Protein AF-0000000070845243 (afdb_homodimer)

Organism: Reticulomyxa filosa (NCBI:txid46433)

Foldseek 3Di:
DPPPPPPPDAFQEQALPPGDDAPVLVVQLVVPQQPNVNPRHGLQPDDCPDPVLVCLLVLLQVLVQCQQLVVVPPPPPPPDPVCRRGPPVFADDADADPPVLLVLQLVLQLLQQLPDPAAEEFEAQEDSSVSSQVNSVVRHHYDDQDHQCPPVVGRQERDDPVSGPDDLDHSEYEEEQADQQQQFGNPDDDDDDHFYHYHCRSPPLLAHDDCVNHDTNVSAPRGHPPPDLSSRPNCCVVPVDNDDDSSSVSNSSSSRSCCQCPVQNHSHSSNVLLCLLQCLQVVLQPVDQQKARSHDPVGGHSFKGFIAGPVGQVLQVVLQVVCVVVSNHDQFHDPVPTGGIGGPGSNRDSVSSNVSSVSSVVSCVVPVD/DPPPPPPPDAFQEQALPPGDDAPVLVVQLVVPQQPNVNPRHGLQPDDCPDPVLVCLLVLLQVLVQCQQLVVLPPDPPPPDSVVSDTVPVFADDADADPPVLLVLQLVLQLLQQLPDPAAEEFEAQEDSSVSSQVNSVVRHHYDDQDHQCPPVVGNQERDDPVSGPDDLDHSEYEEEQADQQQQFGDPDDDDDDHFYHYHCRSPPLLAHDDCVRHDTNVSAPRGHPPPDLSSRPNCCRPPVDNDDDSSSVSNSSSSRSCCQCPVQNHSHSSNVLLCLLQCLQVVLQPVDQQKARSHDPVTGHSFKGFIAGPVGQVLQVVLQVVCVVVSNHDQFHDPVPTGGIGGDGSSRDSVSSNVSSVSSVVSCVVPVD

Solvent-accessible surface area (backbone atoms only — not comparable to full-atom values): 39426 Å² total; per-residue (Å²): 130,80,77,73,73,72,75,81,65,66,48,43,59,19,28,85,51,36,35,54,63,45,64,69,46,40,52,51,49,32,66,22,40,60,24,37,88,73,66,19,41,19,57,68,24,44,32,68,80,35,72,69,41,42,47,48,54,49,49,31,51,52,42,50,45,48,54,46,22,49,50,63,53,70,53,80,64,88,63,57,72,90,71,46,65,54,59,53,89,53,47,76,90,77,91,79,74,64,56,71,67,40,42,27,42,28,50,41,29,30,66,19,31,63,81,43,94,38,34,33,31,29,41,23,43,31,70,62,28,40,52,32,45,58,47,32,49,62,47,33,56,64,41,73,24,42,66,26,67,77,42,89,75,50,23,28,44,70,80,60,75,91,70,50,56,72,64,95,62,32,62,28,36,40,41,47,37,41,26,68,85,53,12,27,25,59,89,74,78,83,91,69,88,44,42,28,46,72,42,40,86,65,49,64,70,40,36,67,54,72,66,84,70,31,64,55,46,82,52,54,78,47,44,34,86,73,41,45,66,80,53,28,61,41,49,40,70,72,58,73,56,75,57,92,69,66,52,51,61,50,47,51,51,24,43,48,44,48,40,40,49,69,73,56,58,29,28,63,48,38,25,55,50,30,50,51,36,36,43,52,40,48,51,57,37,67,69,51,76,56,32,44,53,77,37,38,78,91,16,48,29,54,29,25,42,45,32,37,38,71,65,39,70,64,42,30,51,50,50,42,53,56,36,40,76,72,39,42,33,53,37,63,26,50,85,93,75,43,42,35,26,50,29,44,43,85,44,46,55,58,67,50,36,51,50,51,32,50,49,53,54,51,50,45,69,69,64,68,115,132,80,76,74,73,72,73,79,64,67,47,43,60,19,28,87,52,36,35,54,62,47,64,69,48,40,52,51,48,31,66,23,41,61,25,38,88,72,67,18,41,18,57,68,24,44,33,68,81,34,71,69,40,43,48,47,54,49,49,31,53,52,43,49,45,47,54,47,34,50,49,58,56,70,58,77,66,86,61,54,72,86,71,56,55,57,62,52,90,54,46,75,92,76,90,79,74,63,57,72,67,39,43,28,41,28,51,41,29,30,66,19,30,61,81,43,94,38,33,34,31,28,41,24,44,30,69,62,28,39,52,32,44,56,47,33,48,61,46,33,55,63,42,73,24,44,66,27,68,77,44,89,74,50,21,29,45,68,79,59,74,90,70,50,57,71,66,94,62,32,62,27,36,38,42,47,37,41,26,66,86,53,12,26,25,59,88,74,78,82,91,67,90,43,42,27,45,72,41,40,87,67,49,63,70,39,38,68,54,72,67,84,67,32,64,55,45,82,53,54,80,48,44,32,86,74,41,44,65,80,51,29,61,40,51,39,70,71,58,73,56,75,56,90,68,66,52,51,60,49,48,51,51,25,44,48,43,47,40,39,49,70,71,57,59,29,28,64,48,39,26,55,52,30,51,51,35,36,44,51,40,49,51,57,36,67,68,51,76,55,33,43,53,76,39,41,79,90,16,48,29,56,28,24,43,45,31,36,40,70,66,38,70,64,43,30,51,50,50,42,53,54,35,41,76,72,39,43,32,53,37,63,25,51,85,93,75,42,42,34,28,49,31,42,43,86,43,46,56,57,68,49,37,50,51,51,31,49,49,52,53,50,50,44,68,70,63,68,116

Nearest PDB structures (foldseek):
  3qbo-assembly1_A  TM=9.018E-01  e=2.995E-32  Yersinia pestis CO92
  1bjo-assembly1_A  TM=8.872E-01  e=2.834E-32  Escherichia coli
  7t7j-assembly1_B  TM=8.862E-01  e=4.926E-32  Klebsiella pneumoniae subsp. pneumoniae HS11286
  7t7j-assembly1_A  TM=8.824E-01  e=6.145E-32  Klebsiella pneumoniae subsp. pneumoniae HS11286
  3m5u-assembly1_B  TM=8.816E-01  e=6.171E-29  Campylobacter jejuni

Sequence (738 aa):
MAENEKKTERVANFSAGPAVLPEEVLLEAQKDLFSYKGKGLSVLEMSHRSKEFEQIWNDARADIIELLNKYQREKKITIDPKKYRKIPKNYKVLFLQGGGTLQFSAVPLNFNLANSNKPADYVVTGQWSKKACEEAKRFGNVNVVCNTTKTNPPCVNVPPLKEWKLSEDALYLHVCINETVHGVMMHEIPEVKCPIVADFSSCFMSEPIDVSNYCPRRILGKADPKCPIYCDWKTEATTDMYNTPPCFSAYIMGLVFKWLKNTIGGLEKMHELNLKKAKVVYDVVDEDDFYHAPVEKRNRSLMNIRFHLKGGEQMDALFVKEATALGLQNLKGYRDLGGIRVSTYNAQPYENCVKVAKFMRDFRKQHSKMAENEKKTERVANFSAGPAVLPEEVLLEAQKDLFSYKGKGLSVLEMSHRSKEFEQIWNDARADIIELLNKYQREKKITIDPKKYRKIPKNYKVLFLQGGGTLQFSAVPLNFNLANSNKPADYVVTGQWSKKACEEAKRFGNVNVVCNTTKTNPPCVNVPPLKEWKLSEDALYLHVCINETVHGVMMHEIPEVKCPIVADFSSCFMSEPIDVSNYCPRRILGKADPKCPIYCDWKTEATTDMYNTPPCFSAYIMGLVFKWLKNTIGGLEKMHELNLKKAKVVYDVVDEDDFYHAPVEKRNRSLMNIRFHLKGGEQMDALFVKEATALGLQNLKGYRDLGGIRVSTYNAQPYENCVKVAKFMRDFRKQHSK

Radius of gyration: 27.73 Å; Cα contacts (8 Å, |Δi|>4): 1342; chains: 2; bounding box: 76×95×83 Å

InterPro domains:
  IPR000192 Aminotransferase class V domain [PF00266] (87-213)
  IPR000192 Aminotransferase class V domain [PF00266] (231-315)
  IPR015421 Pyridoxal phosphate-dependent transferase, major domain [G3DSA:3.40.640.10] (24-214)
  IPR015421 Pyridoxal phosphate-dependent transferase, major domain [G3DSA:3.40.640.10] (215-262)
  IPR015422 Pyridoxal phosphate-dependent transferase, small domain [G3DSA:3.90.1150.10] (265-369)
  IPR015424 Pyridoxal phosphate-dependent transferase [SSF53383] (9-365)
  IPR022278 Phosphoserine aminotransferase [MF_00160] (9-367)
  IPR022278 Phosphoserine aminotransferase [PIRSF000525] (7-367)
  IPR022278 Phosphoserine aminotransferase [PTHR43247] (7-214)

pLDDT: mean 90.84, std 16.02, range [21.52, 98.88]

Secondary structure (DSSP, 8-state):
--------PPPEE--SSS----HHHHHHHHHHHSSGGGSSS-TTTS-TTSHHHHHHHHHHHHHHHHHHHHHHHHS-----TTSSSSS-TT------SSHHHHHHHHHHHHTTGGG-SSPEEEEE-SHHHHHHHHHHHTTS-EEEEEE-TTSSSSSS-PPPGGG----TT-S-EEEESEETTTTEE-------SSPEEEE-TTTTTSS---GGGS--GGGTT---TTS-GGG-HHHHHHHS-SS---HHHHHHHHHHHHIIIIII-SHHHHHHHHHHHHHHHHHHHTSSSSEE--S-GGGB-SSEEEEEETTHHHHHHHHHHHHHHTTEE--BPPTTT-SEEEE--TTS-HHHHHHHHHHHHHHHHHH--/--------PPPEE--SSS----HHHHHHHHHHHSSGGGSSS-TTTS-TTSHHHHHHHHHHHHHHHHHHHHHHHHS-----TTTS-SS-TT------SSHHHHHHHHHHHHTTGGG-SSPEEEEE-SHHHHHHHHHHHTTS-EEEEEE-TTSSSSSS-PPPGGG----TT-S-EEEESEETTTTEE-------SSPEEEE-TTTTTSS---GGGS--GGGTT---TTS-GGG-HHHHHHHS-SS---HHHHHHHHHHHHIIIIII-SHHHHHHHHHHHHHHHHHHHTSSSSEE--S-GGGB-SSEEEEEETTHHHHHHHHHHHHHHTTEE--BPPTTT-SEEEE--TTS-HHHHHHHHHHHHHHHHHH--

Structure (mmCIF, N/CA/C/O backbone):
data_AF-0000000070845243-model_v1
#
loop_
_entity.id
_entity.type
_entity.pdbx_description
1 polymer 'phosphoserine transaminase'
#
loop_
_atom_site.group_PDB
_atom_site.id
_atom_site.type_symbol
_atom_site.label_atom_id
_atom_site.label_alt_id
_atom_site.label_comp_id
_atom_site.label_asym_id
_atom_site.label_entity_id
_atom_site.label_seq_id
_atom_site.pdbx_PDB_ins_code
_atom_site.Cartn_x
_atom_site.Cartn_y
_atom_site.Cartn_z
_atom_site.occupancy
_atom_site.B_iso_or_equiv
_atom_site.auth_seq_id
_atom_site.auth_comp_id
_atom_site.auth_asym_id
_atom_site.auth_atom_id
_atom_site.pdbx_PDB_model_num
ATOM 1 N N . MET A 1 1 ? 45.219 7.074 0.387 1 21.56 1 MET A N 1
ATOM 2 C CA . MET A 1 1 ? 44.25 8.164 0.533 1 21.56 1 MET A CA 1
ATOM 3 C C . MET A 1 1 ? 42.812 7.633 0.471 1 21.56 1 MET A C 1
ATOM 5 O O . MET A 1 1 ? 42.375 7.105 -0.558 1 21.56 1 MET A O 1
ATOM 9 N N . ALA A 1 2 ? 42.281 7.043 1.508 1 27.14 2 ALA A N 1
ATOM 10 C CA . ALA A 1 2 ? 40.938 6.523 1.725 1 27.14 2 ALA A CA 1
ATOM 11 C C . ALA A 1 2 ? 39.906 7.5 1.208 1 27.14 2 ALA A C 1
ATOM 13 O O . ALA A 1 2 ? 39.938 8.688 1.529 1 27.14 2 ALA A O 1
ATOM 14 N N . GLU A 1 3 ? 39.344 7.262 -0.027 1 30.14 3 GLU A N 1
ATOM 15 C CA . GLU A 1 3 ? 38.406 8.133 -0.742 1 30.14 3 GLU A CA 1
ATOM 16 C C . GLU A 1 3 ? 37.375 8.742 0.207 1 30.14 3 GLU A C 1
ATOM 18 O O . GLU A 1 3 ? 36.812 8.039 1.038 1 30.14 3 GLU A O 1
ATOM 23 N N . ASN A 1 4 ? 37.594 9.906 0.72 1 35.19 4 ASN A N 1
ATOM 24 C CA . ASN A 1 4 ? 36.688 10.727 1.513 1 35.19 4 ASN A CA 1
ATOM 25 C C . ASN A 1 4 ? 35.25 10.555 1.06 1 35.19 4 ASN A C 1
ATOM 27 O O . ASN A 1 4 ? 34.875 10.977 -0.041 1 35.19 4 ASN A O 1
ATOM 31 N N . GLU A 1 5 ? 34.625 9.422 1.282 1 39.47 5 GLU A N 1
ATOM 32 C CA . GLU A 1 5 ? 33.219 9.203 0.98 1 39.47 5 GLU A CA 1
ATOM 33 C C . GLU A 1 5 ? 32.406 10.477 1.201 1 39.47 5 GLU A C 1
ATOM 35 O O . GLU A 1 5 ? 32.344 11 2.316 1 39.47 5 GLU A O 1
ATOM 40 N N . LYS A 1 6 ? 32.469 11.398 0.371 1 40.03 6 LYS A N 1
ATOM 41 C CA . LYS A 1 6 ? 31.625 12.594 0.363 1 40.03 6 LYS A CA 1
ATOM 42 C C . LYS A 1 6 ? 30.25 12.32 0.988 1 40.03 6 LYS A C 1
ATOM 44 O O . LYS A 1 6 ? 29.469 11.523 0.458 1 40.03 6 LYS A O 1
ATOM 49 N N . LYS A 1 7 ? 30.141 12.383 2.232 1 52.06 7 LYS A N 1
ATOM 50 C CA . LYS A 1 7 ? 28.844 12.266 2.91 1 52.06 7 LYS A CA 1
ATOM 51 C C . LYS A 1 7 ? 27.75 13 2.141 1 52.06 7 LYS A C 1
ATOM 53 O O . LYS A 1 7 ? 27.859 14.203 1.9 1 52.06 7 LYS A O 1
ATOM 58 N N . THR A 1 8 ? 26.875 12.414 1.39 1 66.75 8 THR A N 1
ATOM 59 C CA . THR A 1 8 ? 25.781 12.977 0.616 1 66.75 8 THR A CA 1
ATOM 60 C C . THR A 1 8 ? 24.953 13.93 1.467 1 66.75 8 THR A C 1
ATOM 62 O O . THR A 1 8 ? 24.453 13.562 2.537 1 66.75 8 THR A O 1
ATOM 65 N N . GLU A 1 9 ? 25.125 15.266 1.224 1 81.94 9 GLU A N 1
ATOM 66 C CA . GLU A 1 9 ? 24.422 16.328 1.939 1 81.94 9 GLU A CA 1
ATOM 67 C C . GLU A 1 9 ? 22.922 16.219 1.769 1 81.94 9 GLU A C 1
ATOM 69 O O . GLU A 1 9 ? 22.422 15.977 0.662 1 81.94 9 GLU A O 1
ATOM 74 N N . ARG A 1 10 ? 22.188 16.172 2.914 1 93.62 10 ARG A N 1
ATOM 75 C CA . ARG A 1 10 ? 20.734 16.141 2.957 1 93.62 10 ARG A CA 1
ATOM 76 C C . ARG A 1 10 ? 20.141 17.531 2.85 1 93.62 10 ARG A C 1
ATOM 78 O O . ARG A 1 10 ? 20.719 18.5 3.381 1 93.62 10 ARG A O 1
ATOM 85 N N . VAL A 1 11 ? 19.109 17.688 2.156 1 95.69 11 VAL A N 1
ATOM 86 C CA . VAL A 1 11 ? 18.375 18.953 2.162 1 95.69 11 VAL A CA 1
ATOM 87 C C . VAL A 1 11 ? 17.406 18.969 3.34 1 95.69 11 VAL A C 1
ATOM 89 O O . VAL A 1 11 ? 17.094 17.922 3.916 1 95.69 11 VAL A O 1
ATOM 92 N N . ALA A 1 12 ? 17 20.234 3.746 1 97.62 12 ALA A N 1
ATOM 93 C CA . ALA A 1 12 ? 15.898 20.375 4.707 1 97.62 12 ALA A CA 1
ATOM 94 C C . ALA A 1 12 ? 14.547 20.234 4.02 1 97.62 12 ALA A C 1
ATOM 96 O O . ALA A 1 12 ? 14.062 21.188 3.395 1 97.62 12 ALA A O 1
ATOM 97 N N . ASN A 1 13 ? 13.945 19.078 4.145 1 97.19 13 ASN A N 1
ATOM 98 C CA . ASN A 1 13 ? 12.711 18.734 3.445 1 97.19 13 ASN A CA 1
ATOM 99 C C . ASN A 1 13 ? 11.484 18.953 4.332 1 97.19 13 ASN A C 1
ATOM 101 O O . ASN A 1 13 ? 11.32 18.281 5.348 1 97.19 13 ASN A O 1
ATOM 105 N N . PHE A 1 14 ? 10.625 19.891 3.947 1 97.62 14 PHE A N 1
ATOM 106 C CA . PHE A 1 14 ? 9.453 20.219 4.746 1 97.62 14 PHE A CA 1
ATOM 107 C C . PHE A 1 14 ? 8.18 19.734 4.062 1 97.62 14 PHE A C 1
ATOM 109 O O . PHE A 1 14 ? 7.105 20.312 4.258 1 97.62 14 PHE A O 1
ATOM 116 N N . SER A 1 15 ? 8.289 18.625 3.275 1 94.75 15 SER A N 1
ATOM 117 C CA . SER A 1 15 ? 7.137 18.047 2.592 1 94.75 15 SER A CA 1
ATOM 118 C C . SER A 1 15 ? 6.105 17.531 3.588 1 94.75 15 SER A C 1
ATOM 120 O O . SER A 1 15 ? 6.461 16.938 4.609 1 94.75 15 SER A O 1
ATOM 122 N N . ALA A 1 16 ? 4.809 17.734 3.258 1 92.25 16 ALA A N 1
ATOM 123 C CA . ALA A 1 16 ? 3.713 17.266 4.109 1 92.25 16 ALA A CA 1
ATOM 124 C C . ALA A 1 16 ? 3.32 15.836 3.773 1 92.25 16 ALA A C 1
ATOM 126 O O . ALA A 1 16 ? 2.482 15.234 4.457 1 92.25 16 ALA A O 1
ATOM 127 N N . GLY A 1 17 ? 3.893 15.164 2.721 1 83.88 17 GLY A N 1
ATOM 128 C CA . GLY A 1 17 ? 3.605 13.773 2.385 1 83.88 17 GLY A CA 1
ATOM 129 C C . GLY A 1 17 ? 3.949 13.43 0.95 1 83.88 17 GLY A C 1
ATOM 130 O O . GLY A 1 17 ? 3.434 14.039 0.014 1 83.88 17 GLY A O 1
ATOM 131 N N . PRO A 1 18 ? 4.828 12.352 0.902 1 90.75 18 PRO A N 1
ATOM 132 C CA . PRO A 1 18 ? 5.68 11.727 1.919 1 90.75 18 PRO A CA 1
ATOM 133 C C . PRO A 1 18 ? 6.566 12.734 2.648 1 90.75 18 PRO A C 1
ATOM 135 O O . PRO A 1 18 ? 6.762 13.852 2.166 1 90.75 18 PRO A O 1
ATOM 138 N N . ALA A 1 19 ? 6.98 12.406 3.873 1 93.56 19 ALA A N 1
ATOM 139 C CA . ALA A 1 19 ? 7.715 13.352 4.715 1 93.56 19 ALA A CA 1
ATOM 140 C C . ALA A 1 19 ? 9.055 12.766 5.152 1 93.56 19 ALA A C 1
ATOM 142 O O . ALA A 1 19 ? 9.375 11.617 4.836 1 93.56 19 ALA A O 1
ATOM 143 N N . VAL A 1 20 ? 9.812 13.625 5.781 1 96.19 20 VAL A N 1
ATOM 144 C CA . VAL A 1 20 ? 11.156 13.297 6.234 1 96.19 20 VAL A CA 1
ATOM 145 C C . VAL A 1 20 ? 11.109 12.078 7.152 1 96.19 20 VAL A C 1
ATOM 147 O O . VAL A 1 20 ? 10.203 11.945 7.973 1 96.19 20 VAL A O 1
ATOM 150 N N . LEU A 1 21 ? 12.078 11.18 6.98 1 97.81 21 LEU A N 1
ATOM 151 C CA . LEU A 1 21 ? 12.32 10.047 7.863 1 97.81 21 LEU A CA 1
ATOM 152 C C . LEU A 1 21 ? 13.586 10.266 8.688 1 97.81 21 LEU A C 1
ATOM 154 O O . LEU A 1 21 ? 14.477 11.008 8.281 1 97.81 21 LEU A O 1
ATOM 158 N N . PRO A 1 22 ? 13.641 9.602 9.867 1 98 22 PRO A N 1
ATOM 159 C CA . PRO A 1 22 ? 14.914 9.68 10.586 1 98 22 PRO A CA 1
ATOM 160 C C . PRO A 1 22 ? 16.078 9.133 9.773 1 98 22 PRO A C 1
ATOM 162 O O . PRO A 1 22 ? 15.969 8.078 9.148 1 98 22 PRO A O 1
ATOM 165 N N . GLU A 1 23 ? 17.156 9.859 9.82 1 96.81 23 GLU A N 1
ATOM 166 C CA . GLU A 1 23 ? 18.328 9.461 9.031 1 96.81 23 GLU A CA 1
ATOM 167 C C . GLU A 1 23 ? 18.781 8.055 9.398 1 96.81 23 GLU A C 1
ATOM 169 O O . GLU A 1 23 ? 19.172 7.273 8.531 1 96.81 23 GLU A O 1
ATOM 174 N N . GLU A 1 24 ? 18.797 7.777 10.664 1 97.19 24 GLU A N 1
ATOM 175 C CA . GLU A 1 24 ? 19.266 6.465 11.102 1 97.19 24 GLU A CA 1
ATOM 176 C C . GLU A 1 24 ? 18.406 5.352 10.508 1 97.19 24 GLU A C 1
ATOM 178 O O . GLU A 1 24 ? 18.906 4.262 10.227 1 97.19 24 GLU A O 1
ATOM 183 N N . VAL A 1 25 ? 17.078 5.594 10.383 1 98.31 25 VAL A N 1
ATOM 184 C CA . VAL A 1 25 ? 16.172 4.625 9.766 1 98.31 25 VAL A CA 1
ATOM 185 C C . VAL A 1 25 ? 16.547 4.422 8.305 1 98.31 25 VAL A C 1
ATOM 187 O O . VAL A 1 25 ? 16.641 3.287 7.828 1 98.31 25 VAL A O 1
ATOM 190 N N . LEU A 1 26 ? 16.797 5.477 7.562 1 98 26 LEU A N 1
ATOM 191 C CA . LEU A 1 26 ? 17.188 5.41 6.156 1 98 26 LEU A CA 1
ATOM 192 C C . LEU A 1 26 ? 18.5 4.652 5.984 1 98 26 LEU A C 1
ATOM 194 O O . LEU A 1 26 ? 18.625 3.826 5.082 1 98 26 LEU A O 1
ATOM 198 N N . LEU A 1 27 ? 19.422 4.973 6.801 1 97.5 27 LEU A N 1
ATOM 199 C CA . LEU A 1 27 ? 20.734 4.352 6.707 1 97.5 27 LEU A CA 1
ATOM 200 C C . LEU A 1 27 ? 20.656 2.857 6.996 1 97.5 27 LEU A C 1
ATOM 202 O O . LEU A 1 27 ? 21.281 2.051 6.305 1 97.5 27 LEU A O 1
ATOM 206 N N . GLU A 1 28 ? 19.922 2.488 7.984 1 97.81 28 GLU A N 1
ATOM 207 C CA . GLU A 1 28 ? 19.734 1.069 8.266 1 97.81 28 GLU A CA 1
ATOM 208 C C . GLU A 1 28 ? 19.031 0.366 7.113 1 97.81 28 GLU A C 1
ATOM 210 O O . GLU A 1 28 ? 19.422 -0.731 6.711 1 97.81 28 GLU A O 1
ATOM 215 N N . ALA A 1 29 ? 17.969 0.941 6.629 1 98 29 ALA A N 1
ATOM 216 C CA . ALA A 1 29 ? 17.234 0.37 5.496 1 98 29 ALA A CA 1
ATOM 217 C C . ALA A 1 29 ? 18.156 0.216 4.281 1 98 29 ALA A C 1
ATOM 219 O O . ALA A 1 29 ? 18.062 -0.774 3.551 1 98 29 ALA A O 1
ATOM 220 N N . GLN A 1 30 ? 18.938 1.221 4.035 1 97.31 30 GLN A N 1
ATOM 221 C CA . GLN A 1 30 ? 19.875 1.17 2.92 1 97.31 30 GLN A CA 1
ATOM 222 C C . GLN A 1 30 ? 20.844 -0.003 3.064 1 97.31 30 GLN A C 1
ATOM 224 O O . GLN A 1 30 ? 21.062 -0.748 2.109 1 97.31 30 GLN A O 1
ATOM 229 N N . LYS A 1 31 ? 21.359 -0.123 4.223 1 95.94 31 LYS A N 1
ATOM 230 C CA . LYS A 1 31 ? 22.297 -1.208 4.512 1 95.94 31 LYS A CA 1
ATOM 231 C C . LYS A 1 31 ? 21.641 -2.568 4.281 1 95.94 31 LYS A C 1
ATOM 233 O O . LYS A 1 31 ? 22.281 -3.492 3.773 1 95.94 31 LYS A O 1
ATOM 238 N N . ASP A 1 32 ? 20.375 -2.676 4.574 1 95.38 32 ASP A N 1
ATOM 239 C CA . ASP A 1 32 ? 19.672 -3.949 4.582 1 95.38 32 ASP A CA 1
ATOM 240 C C . ASP A 1 32 ? 19 -4.215 3.236 1 95.38 32 ASP A C 1
ATOM 242 O O . ASP A 1 32 ? 18.469 -5.301 3.006 1 95.38 32 ASP A O 1
ATOM 246 N N . LEU A 1 33 ? 19.016 -3.262 2.355 1 97.12 33 LEU A N 1
ATOM 247 C CA . LEU A 1 33 ? 18.125 -3.322 1.203 1 97.12 33 LEU A CA 1
ATOM 248 C C . LEU A 1 33 ? 18.469 -4.516 0.314 1 97.12 33 LEU A C 1
ATOM 250 O O . LEU A 1 33 ? 17.578 -5.262 -0.101 1 97.12 33 LEU A O 1
ATOM 254 N N . PHE A 1 34 ? 19.781 -4.715 0.038 1 96.62 34 PHE A N 1
ATOM 255 C CA . PHE A 1 34 ? 20.219 -5.773 -0.865 1 96.62 34 PHE A CA 1
ATOM 256 C C . PHE A 1 34 ? 20.141 -7.133 -0.176 1 96.62 34 PHE A C 1
ATOM 258 O O . PHE A 1 34 ? 19.734 -8.125 -0.785 1 96.62 34 PHE A O 1
ATOM 265 N N . SER A 1 35 ? 20.562 -7.156 1.062 1 96.12 35 SER A N 1
ATOM 266 C CA . SER A 1 35 ? 20.562 -8.344 1.914 1 96.12 35 SER A CA 1
ATOM 267 C C . SER A 1 35 ? 20.188 -7.988 3.352 1 96.12 35 SER A C 1
ATOM 269 O O . SER A 1 35 ? 20.984 -7.375 4.066 1 96.12 35 SER A O 1
ATOM 271 N N . TYR A 1 36 ? 19.016 -8.445 3.762 1 96.44 36 TYR A N 1
ATOM 272 C CA . TYR A 1 36 ? 18.516 -8.148 5.102 1 96.44 36 TYR A CA 1
ATOM 273 C C . TYR A 1 36 ? 19.359 -8.852 6.16 1 96.44 36 TYR A C 1
ATOM 275 O O . TYR A 1 36 ? 19.266 -10.062 6.344 1 96.44 36 TYR A O 1
ATOM 283 N N . LYS A 1 37 ? 20.156 -8.055 6.863 1 94.75 37 LYS A N 1
ATOM 284 C CA . LYS A 1 37 ? 20.984 -8.523 7.965 1 94.75 37 LYS A CA 1
ATOM 285 C C . LYS A 1 37 ? 21.828 -9.727 7.543 1 94.75 37 LYS A C 1
ATOM 287 O O . LYS A 1 37 ? 21.969 -10.695 8.297 1 94.75 37 LYS A O 1
ATOM 292 N N . GLY A 1 38 ? 22.203 -9.781 6.285 1 93.31 38 GLY A N 1
ATOM 293 C CA . GLY A 1 38 ? 23.109 -10.789 5.773 1 93.31 38 GLY A CA 1
ATOM 294 C C . GLY A 1 38 ? 22.422 -12.078 5.387 1 93.31 38 GLY A C 1
ATOM 295 O O . GLY A 1 38 ? 23.078 -13.094 5.137 1 93.31 38 GLY A O 1
ATOM 296 N N . LYS A 1 39 ? 21.172 -12.117 5.27 1 93.31 39 LYS A N 1
ATOM 297 C CA . LYS A 1 39 ? 20.422 -13.344 5.016 1 93.31 39 LYS A CA 1
ATOM 298 C C . LYS A 1 39 ? 20.438 -13.703 3.531 1 93.31 39 LYS A C 1
ATOM 300 O O . LYS A 1 39 ? 19.953 -14.766 3.137 1 93.31 39 LYS A O 1
ATOM 305 N N . GLY A 1 40 ? 20.969 -12.82 2.725 1 93.88 40 GLY A N 1
ATOM 306 C CA . GLY A 1 40 ? 21.125 -13.117 1.312 1 93.88 40 GLY A CA 1
ATOM 307 C C . GLY A 1 40 ? 19.906 -12.805 0.483 1 93.88 40 GLY A C 1
ATOM 308 O O . GLY A 1 40 ? 19.812 -13.195 -0.683 1 93.88 40 GLY A O 1
ATOM 309 N N . LEU A 1 41 ? 18.953 -12.195 1.083 1 94.38 41 LEU A N 1
ATOM 310 C CA . LEU A 1 41 ? 17.781 -11.711 0.357 1 94.38 41 LEU A CA 1
ATOM 311 C C . LEU A 1 41 ? 17.281 -10.398 0.953 1 94.38 41 LEU A C 1
ATOM 313 O O . LEU A 1 41 ? 17.484 -10.125 2.139 1 94.38 41 LEU A O 1
ATOM 317 N N . SER A 1 42 ? 16.625 -9.57 0.114 1 96.25 42 SER A N 1
ATOM 318 C CA . SER A 1 42 ? 16.078 -8.281 0.515 1 96.25 42 SER A CA 1
ATOM 319 C C . SER A 1 42 ? 14.75 -8.453 1.247 1 96.25 42 SER A C 1
ATOM 321 O O . SER A 1 42 ? 14.023 -9.43 1.011 1 96.25 42 SER A O 1
ATOM 323 N N . VAL A 1 43 ? 14.398 -7.516 2.107 1 95.88 43 VAL A N 1
ATOM 324 C CA . VAL A 1 43 ? 13.07 -7.457 2.721 1 95.88 43 VAL A CA 1
ATOM 325 C C . VAL A 1 43 ? 12 -7.367 1.634 1 95.88 43 VAL A C 1
ATOM 327 O O . VAL A 1 43 ? 10.891 -7.875 1.807 1 95.88 43 VAL A O 1
ATOM 330 N N . LEU A 1 44 ? 12.336 -6.836 0.491 1 96.44 44 LEU A N 1
ATOM 331 C CA . LEU A 1 44 ? 11.43 -6.703 -0.645 1 96.44 44 LEU A CA 1
ATOM 332 C C . LEU A 1 44 ? 11.125 -8.062 -1.256 1 96.44 44 LEU A C 1
ATOM 334 O O . LEU A 1 44 ? 10.156 -8.203 -2.014 1 96.44 44 LEU A O 1
ATOM 338 N N . GLU A 1 45 ? 11.938 -9.07 -0.912 1 95.81 45 GLU A N 1
ATOM 339 C CA . GLU A 1 45 ? 11.875 -10.352 -1.607 1 95.81 45 GLU A CA 1
ATOM 340 C C . GLU A 1 45 ? 11.391 -11.461 -0.675 1 95.81 45 GLU A C 1
ATOM 342 O O . GLU A 1 45 ? 10.953 -12.516 -1.133 1 95.81 45 GLU A O 1
ATOM 347 N N . MET A 1 46 ? 11.578 -11.25 0.553 1 92.81 46 MET A N 1
ATOM 348 C CA . MET A 1 46 ? 11.352 -12.336 1.503 1 92.81 46 MET A CA 1
ATOM 349 C C . MET A 1 46 ? 9.867 -12.656 1.616 1 92.81 46 MET A C 1
ATOM 351 O O . MET A 1 46 ? 9.031 -11.758 1.567 1 92.81 46 MET A O 1
ATOM 355 N N . SER A 1 47 ? 9.609 -13.922 1.809 1 92.31 47 SER A N 1
ATOM 356 C CA . SER A 1 47 ? 8.234 -14.352 2.025 1 92.31 47 SER A CA 1
ATOM 357 C C . SER A 1 47 ? 7.625 -13.648 3.238 1 92.31 47 SER A C 1
ATOM 359 O O . SER A 1 47 ? 8.25 -13.57 4.297 1 92.31 47 SER A O 1
ATOM 361 N N . HIS A 1 48 ? 6.41 -13.211 3.094 1 91.75 48 HIS A N 1
ATOM 362 C CA . HIS A 1 48 ? 5.723 -12.586 4.215 1 91.75 48 HIS A CA 1
ATOM 363 C C . HIS A 1 48 ? 5.305 -13.617 5.254 1 91.75 48 HIS A C 1
ATOM 365 O O . HIS A 1 48 ? 4.805 -13.258 6.324 1 91.75 48 HIS A O 1
ATOM 371 N N . ARG A 1 49 ? 5.566 -14.883 4.938 1 89.19 49 ARG A N 1
ATOM 372 C CA . ARG A 1 49 ? 5.277 -15.953 5.883 1 89.19 49 ARG A CA 1
ATOM 373 C C . ARG A 1 49 ? 6.562 -16.531 6.469 1 89.19 49 ARG A C 1
ATOM 375 O O . ARG A 1 49 ? 6.523 -17.484 7.238 1 89.19 49 ARG A O 1
ATOM 382 N N . SER A 1 50 ? 7.641 -16.016 6.051 1 91.44 50 SER A N 1
ATOM 383 C CA . SER A 1 50 ? 8.914 -16.453 6.617 1 91.44 50 SER A CA 1
ATOM 384 C C . SER A 1 50 ? 9.039 -16.031 8.078 1 91.44 50 SER A C 1
ATOM 386 O O . SER A 1 50 ? 8.375 -15.086 8.516 1 91.44 50 SER A O 1
ATOM 388 N N . LYS A 1 51 ? 9.883 -16.766 8.758 1 91.31 51 LYS A N 1
ATOM 389 C CA . LYS A 1 51 ? 10.141 -16.422 10.156 1 91.31 51 LYS A CA 1
ATOM 390 C C . LYS A 1 51 ? 10.711 -15.016 10.289 1 91.31 51 LYS A C 1
ATOM 392 O O . LYS A 1 51 ? 10.352 -14.281 11.219 1 91.31 51 LYS A O 1
ATOM 397 N N . GLU A 1 52 ? 11.539 -14.68 9.375 1 92.94 52 GLU A N 1
ATOM 398 C CA . GLU A 1 52 ? 12.172 -13.367 9.406 1 92.94 52 GLU A CA 1
ATOM 399 C C . GLU A 1 52 ? 11.141 -12.25 9.289 1 92.94 52 GLU A C 1
ATOM 401 O O . GLU A 1 52 ? 11.156 -11.297 10.078 1 92.94 52 GLU A O 1
ATOM 406 N N . PHE A 1 53 ? 10.289 -12.383 8.398 1 95.12 53 PHE A N 1
ATOM 407 C CA . PHE A 1 53 ? 9.32 -11.312 8.203 1 95.12 53 PHE A CA 1
ATOM 408 C C . PHE A 1 53 ? 8.305 -11.297 9.336 1 95.12 53 PHE A C 1
ATOM 410 O O . PHE A 1 53 ? 7.855 -10.227 9.758 1 95.12 53 PHE A O 1
ATOM 417 N N . GLU A 1 54 ? 7.914 -12.438 9.742 1 94.19 54 GLU A N 1
ATOM 418 C CA . GLU A 1 54 ? 7.004 -12.492 10.891 1 94.19 54 GLU A CA 1
ATOM 419 C C . GLU A 1 54 ? 7.582 -11.742 12.086 1 94.19 54 GLU A C 1
ATOM 421 O O . GLU A 1 54 ? 6.848 -11.078 12.82 1 94.19 54 GLU A O 1
ATOM 426 N N . GLN A 1 55 ? 8.828 -11.883 12.266 1 95.69 55 GLN A N 1
ATOM 427 C CA . GLN A 1 55 ? 9.477 -11.148 13.344 1 95.69 55 GLN A CA 1
ATOM 428 C C . GLN A 1 55 ? 9.391 -9.648 13.109 1 95.69 55 GLN A C 1
ATOM 430 O O . GLN A 1 55 ? 9.109 -8.883 14.039 1 95.69 55 GLN A O 1
ATOM 435 N N . ILE A 1 56 ? 9.688 -9.203 11.891 1 96.06 56 ILE A N 1
ATOM 436 C CA . ILE A 1 56 ? 9.586 -7.793 11.531 1 96.06 56 ILE A CA 1
ATOM 437 C C . ILE A 1 56 ? 8.18 -7.285 11.844 1 96.06 56 ILE A C 1
ATOM 439 O O . ILE A 1 56 ? 8.016 -6.246 12.484 1 96.06 56 ILE A O 1
ATOM 443 N N . TRP A 1 57 ? 7.172 -8.055 11.438 1 95.56 57 TRP A N 1
ATOM 444 C CA . TRP A 1 57 ? 5.758 -7.727 11.586 1 95.56 57 TRP A CA 1
ATOM 445 C C . TRP A 1 57 ? 5.359 -7.656 13.055 1 95.56 57 TRP A C 1
ATOM 447 O O . TRP A 1 57 ? 4.762 -6.676 13.5 1 95.56 57 TRP A O 1
ATOM 457 N N . ASN A 1 58 ? 5.77 -8.617 13.812 1 95.12 58 ASN A N 1
ATOM 458 C CA . ASN A 1 58 ? 5.418 -8.711 15.227 1 95.12 58 ASN A CA 1
ATOM 459 C C . ASN A 1 58 ? 6.152 -7.66 16.047 1 95.12 58 ASN A C 1
ATOM 461 O O . ASN A 1 58 ? 5.59 -7.109 17 1 95.12 58 ASN A O 1
ATOM 465 N N . ASP A 1 59 ? 7.379 -7.461 15.719 1 95.69 59 ASP A N 1
ATOM 466 C CA . ASP A 1 59 ? 8.125 -6.418 16.422 1 95.69 59 ASP A CA 1
ATOM 467 C C . ASP A 1 59 ? 7.473 -5.051 16.234 1 95.69 59 ASP A C 1
ATOM 469 O O . ASP A 1 59 ? 7.359 -4.27 17.172 1 95.69 59 ASP A O 1
ATOM 473 N N . ALA A 1 60 ? 7.102 -4.754 15.016 1 95.88 60 ALA A N 1
ATOM 474 C CA . ALA A 1 60 ? 6.43 -3.486 14.742 1 95.88 60 ALA A CA 1
ATOM 475 C C . ALA A 1 60 ? 5.16 -3.346 15.578 1 95.88 60 ALA A C 1
ATOM 477 O O . ALA A 1 60 ? 4.906 -2.289 16.156 1 95.88 60 ALA A O 1
ATOM 478 N N . ARG A 1 61 ? 4.41 -4.387 15.625 1 93.25 61 ARG A N 1
ATOM 479 C CA . ARG A 1 61 ? 3.176 -4.383 16.406 1 93.25 61 ARG A CA 1
ATOM 480 C C . ARG A 1 61 ? 3.465 -4.191 17.891 1 93.25 61 ARG A C 1
ATOM 482 O O . ARG A 1 61 ? 2.803 -3.395 18.562 1 93.25 61 ARG A O 1
ATOM 489 N N . ALA A 1 62 ? 4.422 -4.918 18.406 1 93.31 62 ALA A N 1
ATOM 490 C CA . ALA A 1 62 ? 4.785 -4.805 19.812 1 93.31 62 ALA A CA 1
ATOM 491 C C . ALA A 1 62 ? 5.246 -3.389 20.141 1 93.31 62 ALA A C 1
ATOM 493 O O . ALA A 1 62 ? 4.875 -2.84 21.188 1 93.31 62 ALA A O 1
ATOM 494 N N . ASP A 1 63 ? 6.02 -2.838 19.281 1 94.75 63 ASP A N 1
ATOM 495 C CA . ASP A 1 63 ? 6.578 -1.512 19.516 1 94.75 63 ASP A CA 1
ATOM 496 C C . ASP A 1 63 ? 5.484 -0.447 19.531 1 94.75 63 ASP A C 1
ATOM 498 O O . ASP A 1 63 ? 5.492 0.443 20.391 1 94.75 63 ASP A O 1
ATOM 502 N N . ILE A 1 64 ? 4.539 -0.532 18.609 1 94.12 64 ILE A N 1
ATOM 503 C CA . ILE A 1 64 ? 3.486 0.479 18.594 1 94.12 64 ILE A CA 1
ATOM 504 C C . ILE A 1 64 ? 2.602 0.336 19.828 1 94.12 64 ILE A C 1
ATOM 506 O O . ILE A 1 64 ? 2.146 1.334 20.391 1 94.12 64 ILE A O 1
ATOM 510 N N . ILE A 1 65 ? 2.348 -0.852 20.234 1 90.38 65 ILE A N 1
ATOM 511 C CA . ILE A 1 65 ? 1.557 -1.086 21.438 1 90.38 65 ILE A CA 1
ATOM 512 C C . ILE A 1 65 ? 2.279 -0.509 22.641 1 90.38 65 ILE A C 1
ATOM 514 O O . ILE A 1 65 ? 1.669 0.165 23.484 1 90.38 65 ILE A O 1
ATOM 518 N N . GLU A 1 66 ? 3.537 -0.762 22.703 1 90.69 66 GLU A N 1
ATOM 519 C CA . GLU A 1 66 ? 4.332 -0.225 23.812 1 90.69 66 GLU A CA 1
ATOM 520 C C . GLU A 1 66 ? 4.324 1.301 23.797 1 90.69 66 GLU A C 1
ATOM 522 O O . GLU A 1 66 ? 4.16 1.931 24.844 1 90.69 66 GLU A O 1
ATOM 527 N N . LEU A 1 67 ? 4.484 1.872 22.672 1 93 67 LEU A N 1
ATOM 528 C CA . LEU A 1 67 ? 4.523 3.322 22.531 1 93 67 LEU A CA 1
ATOM 529 C C . LEU A 1 67 ? 3.195 3.947 22.953 1 93 67 LEU A C 1
ATOM 531 O O . LEU A 1 67 ? 3.174 4.977 23.625 1 93 67 LEU A O 1
ATOM 535 N N . LEU A 1 68 ? 2.086 3.287 22.609 1 88.19 68 LEU A N 1
ATOM 536 C CA . LEU A 1 68 ? 0.764 3.838 22.891 1 88.19 68 LEU A CA 1
ATOM 537 C C . LEU A 1 68 ? 0.354 3.564 24.328 1 88.19 68 LEU A C 1
ATOM 539 O O . LEU A 1 68 ? -0.445 4.309 24.906 1 88.19 68 LEU A O 1
ATOM 543 N N . ASN A 1 69 ? 0.828 2.494 24.875 1 76.62 69 ASN A N 1
ATOM 544 C CA . ASN A 1 69 ? 0.491 2.125 26.234 1 76.62 69 ASN A CA 1
ATOM 545 C C . ASN A 1 69 ? 1.325 2.906 27.25 1 76.62 69 ASN A C 1
ATOM 547 O O . ASN A 1 69 ? 0.85 3.217 28.344 1 76.62 69 ASN A O 1
ATOM 551 N N . LYS A 1 70 ? 2.596 3.051 27.031 1 57.53 70 LYS A N 1
ATOM 552 C CA . LYS A 1 70 ? 3.457 3.746 27.984 1 57.53 70 LYS A CA 1
ATOM 553 C C . LYS A 1 70 ? 2.811 5.043 28.453 1 57.53 70 LYS A C 1
ATOM 555 O O . LYS A 1 70 ? 2.936 5.406 29.625 1 57.53 70 LYS A O 1
ATOM 560 N N . TYR A 1 71 ? 2.213 5.676 27.562 1 48.19 71 TYR A N 1
ATOM 561 C CA . TYR A 1 71 ? 1.602 6.93 27.984 1 48.19 71 TYR A CA 1
ATOM 562 C C . TYR A 1 71 ? 0.537 6.688 29.047 1 48.19 71 TYR A C 1
ATOM 564 O O . TYR A 1 71 ? 0.348 7.512 29.953 1 48.19 71 TYR A O 1
ATOM 572 N N . GLN A 1 72 ? -0.124 5.621 28.828 1 44.19 72 GLN A N 1
ATOM 573 C CA . GLN A 1 72 ? -1.169 5.426 29.828 1 44.19 72 GLN A CA 1
ATOM 574 C C . GLN A 1 72 ? -0.57 5.219 31.219 1 44.19 72 GLN A C 1
ATOM 576 O O . GLN A 1 72 ? -1.202 5.539 32.219 1 44.19 72 GLN A O 1
ATOM 581 N N . ARG A 1 73 ? 0.743 4.773 31.25 1 36.94 73 ARG A N 1
ATOM 582 C CA . ARG A 1 73 ? 1.284 4.402 32.562 1 36.94 73 ARG A CA 1
ATOM 583 C C . ARG A 1 73 ? 1.76 5.633 33.312 1 36.94 73 ARG A C 1
ATOM 585 O O . ARG A 1 73 ? 1.664 5.68 34.562 1 36.94 73 ARG A O 1
ATOM 592 N N . GLU A 1 74 ? 2.59 6.531 32.656 1 35.16 74 GLU A N 1
ATOM 593 C CA . GLU A 1 74 ? 3.295 7.496 33.469 1 35.16 74 GLU A CA 1
ATOM 594 C C . GLU A 1 74 ? 2.33 8.508 34.094 1 35.16 74 GLU A C 1
ATOM 596 O O . GLU A 1 74 ? 2.727 9.328 34.906 1 35.16 74 GLU A O 1
ATOM 601 N N . LYS A 1 75 ? 1.266 8.914 33.5 1 32.94 75 LYS A N 1
ATOM 602 C CA . LYS A 1 75 ? 0.438 9.727 34.375 1 32.94 75 LYS A CA 1
ATOM 603 C C . LYS A 1 75 ? -0.019 8.938 35.594 1 32.94 75 LYS A C 1
ATOM 605 O O . LYS A 1 75 ? -0.35 7.754 35.5 1 32.94 75 LYS A O 1
ATOM 610 N N . LYS A 1 76 ? 0.415 9.336 36.906 1 31 76 LYS A N 1
ATOM 611 C CA . LYS A 1 76 ? 0.033 9.07 38.281 1 31 76 LYS A CA 1
ATOM 612 C C . LYS A 1 76 ? -1.467 8.812 38.406 1 31 76 LYS A C 1
ATOM 614 O O . LYS A 1 76 ? -2.195 9.617 39 1 31 76 LYS A O 1
ATOM 619 N N . ILE A 1 77 ? -2.4 8.656 37.5 1 28.97 77 ILE A N 1
ATOM 620 C CA . ILE A 1 77 ? -3.533 8.047 38.188 1 28.97 77 ILE A CA 1
ATOM 621 C C . ILE A 1 77 ? -3.098 6.738 38.844 1 28.97 77 ILE A C 1
ATOM 623 O O . ILE A 1 77 ? -2.287 5.996 38.281 1 28.97 77 ILE A O 1
ATOM 627 N N . THR A 1 78 ? -3.09 6.605 40.281 1 28.55 78 THR A N 1
ATOM 628 C CA . THR A 1 78 ? -3.066 5.516 41.25 1 28.55 78 THR A CA 1
ATOM 629 C C . THR A 1 78 ? -3.547 4.215 40.625 1 28.55 78 THR A C 1
ATOM 631 O O . THR A 1 78 ? -3.988 3.301 41.312 1 28.55 78 THR A O 1
ATOM 634 N N . ILE A 1 79 ? -3.918 4.34 39.344 1 28.28 79 ILE A N 1
ATOM 635 C CA . ILE A 1 79 ? -4.453 3.035 38.969 1 28.28 79 ILE A CA 1
ATOM 636 C C . ILE A 1 79 ? -3.316 2.018 38.875 1 28.28 79 ILE A C 1
ATOM 638 O O . ILE A 1 79 ? -2.182 2.375 38.531 1 28.28 79 ILE A O 1
ATOM 642 N N . ASP A 1 80 ? -3.508 0.806 39.438 1 26.89 80 ASP A N 1
ATOM 643 C CA . ASP A 1 80 ? -2.729 -0.426 39.5 1 26.89 80 ASP A CA 1
ATOM 644 C C . ASP A 1 80 ? -1.985 -0.684 38.188 1 26.89 80 ASP A C 1
ATOM 646 O O . ASP A 1 80 ? -2.582 -0.637 37.125 1 26.89 80 ASP A O 1
ATOM 650 N N . PRO A 1 81 ? -0.764 -0.438 38.188 1 29.16 81 PRO A N 1
ATOM 651 C CA . PRO A 1 81 ? 0.113 -0.808 37.062 1 29.16 81 PRO A CA 1
ATOM 652 C C . PRO A 1 81 ? -0.383 -2.037 36.312 1 29.16 81 PRO A C 1
ATOM 654 O O . PRO A 1 81 ? 0.132 -2.354 35.25 1 29.16 81 PRO A O 1
ATOM 657 N N . LYS A 1 82 ? -0.87 -3.086 37.125 1 28.67 82 LYS A N 1
ATOM 658 C CA . LYS A 1 82 ? -1.457 -4.312 36.562 1 28.67 82 LYS A CA 1
ATOM 659 C C . LYS A 1 82 ? -2.557 -4 35.562 1 28.67 82 LYS A C 1
ATOM 661 O O . LYS A 1 82 ? -3.104 -4.906 34.938 1 28.67 82 LYS A O 1
ATOM 666 N N . LYS A 1 83 ? -3.129 -2.828 35.688 1 28.83 83 LYS A N 1
ATOM 667 C CA . LYS A 1 83 ? -4.262 -2.471 34.844 1 28.83 83 LYS A CA 1
ATOM 668 C C . LYS A 1 83 ? -3.795 -1.865 33.531 1 28.83 83 LYS A C 1
ATOM 670 O O . LYS A 1 83 ? -4.605 -1.592 32.656 1 28.83 83 LYS A O 1
ATOM 675 N N . TYR A 1 84 ? -2.688 -1.146 33.312 1 33.47 84 TYR A N 1
ATOM 676 C CA . TYR A 1 84 ? -2.26 -0.313 32.188 1 33.47 84 TYR A CA 1
ATOM 677 C C . TYR A 1 84 ? -1.425 -1.118 31.203 1 33.47 84 TYR A C 1
ATOM 679 O O . TYR A 1 84 ? -0.664 -0.549 30.422 1 33.47 84 TYR A O 1
ATOM 687 N N . ARG A 1 85 ? -0.924 -2.268 31.484 1 33.06 85 ARG A N 1
ATOM 688 C CA . ARG A 1 85 ? -0.24 -3.045 30.453 1 33.06 85 ARG A CA 1
ATOM 689 C C . ARG A 1 85 ? -0.84 -2.779 29.078 1 33.06 85 ARG A C 1
ATOM 691 O O . ARG A 1 85 ? -0.111 -2.561 28.109 1 33.06 85 ARG A O 1
ATOM 698 N N . LYS A 1 86 ? -1.698 -3.504 28.609 1 42.38 86 LYS A N 1
ATOM 699 C CA . LYS A 1 86 ? -2.219 -4.195 27.438 1 42.38 86 LYS A CA 1
ATOM 700 C C . LYS A 1 86 ? -3.219 -3.322 26.672 1 42.38 86 LYS A C 1
ATOM 702 O O . LYS A 1 86 ? -3.936 -2.523 27.281 1 42.38 86 LYS A O 1
ATOM 707 N N . ILE A 1 87 ? -2.723 -2.555 25.438 1 54.03 87 ILE A N 1
ATOM 708 C CA . ILE A 1 87 ? -3.984 -2.34 24.734 1 54.03 87 ILE A CA 1
ATOM 709 C C . ILE A 1 87 ? -5.105 -3.086 25.453 1 54.03 87 ILE A C 1
ATOM 711 O O . ILE A 1 87 ? -5 -4.289 25.703 1 54.03 87 ILE A O 1
ATOM 715 N N . PRO A 1 88 ? -5.906 -2.096 26.156 1 57.16 88 PRO A N 1
ATOM 716 C CA . PRO A 1 88 ? -6.977 -2.867 26.781 1 57.16 88 PRO A CA 1
ATOM 717 C C . PRO A 1 88 ? -7.387 -4.09 25.969 1 57.16 88 PRO A C 1
ATOM 719 O O . PRO A 1 88 ? -7.258 -4.09 24.734 1 57.16 88 PRO A O 1
ATOM 722 N N . LYS A 1 89 ? -7.426 -5.074 26.641 1 62.19 89 LYS A N 1
ATOM 723 C CA . LYS A 1 89 ? -7.828 -6.336 26.031 1 62.19 89 LYS A CA 1
ATOM 724 C C . LYS A 1 89 ? -8.898 -6.109 24.969 1 62.19 89 LYS A C 1
ATOM 726 O O . LYS A 1 89 ? -9.031 -6.902 24.031 1 62.19 89 LYS A O 1
ATOM 731 N N . ASN A 1 90 ? -9.398 -4.816 25.047 1 73.69 90 ASN A N 1
ATOM 732 C CA . ASN A 1 90 ? -10.531 -4.586 24.156 1 73.69 90 ASN A CA 1
ATOM 733 C C . ASN A 1 90 ? -10.117 -3.844 22.891 1 73.69 90 ASN A C 1
ATOM 735 O O . ASN A 1 90 ? -10.961 -3.34 22.156 1 73.69 90 ASN A O 1
ATOM 739 N N . TYR A 1 91 ? -8.773 -3.74 22.719 1 80.5 91 TYR A N 1
ATOM 740 C CA . TYR A 1 91 ? -8.336 -3.074 21.5 1 80.5 91 TYR A CA 1
ATOM 741 C C . TYR A 1 91 ? -7.367 -3.953 20.719 1 80.5 91 TYR A C 1
ATOM 743 O O . TYR A 1 91 ? -6.707 -4.82 21.297 1 80.5 91 TYR A O 1
ATOM 751 N N . LYS A 1 92 ? -7.371 -3.703 19.484 1 86.62 92 LYS A N 1
ATOM 752 C CA . LYS A 1 92 ? -6.449 -4.395 18.594 1 86.62 92 LYS A CA 1
ATOM 753 C C . LYS A 1 92 ? -5.824 -3.43 17.594 1 86.62 92 LYS A C 1
ATOM 755 O O . LYS A 1 92 ? -6.5 -2.529 17.078 1 86.62 92 LYS A O 1
ATOM 760 N N . VAL A 1 93 ? -4.551 -3.604 17.359 1 90.75 93 VAL A N 1
ATOM 761 C CA . VAL A 1 93 ? -3.859 -2.85 16.328 1 90.75 93 VAL A CA 1
ATOM 762 C C . VAL A 1 93 ? -3.996 -3.57 14.984 1 90.75 93 VAL A C 1
ATOM 764 O O . VAL A 1 93 ? -3.68 -4.758 14.875 1 90.75 93 VAL A O 1
ATOM 767 N N . LEU A 1 94 ? -4.504 -2.869 14 1 93.25 94 LEU A N 1
ATOM 768 C CA . LEU A 1 94 ? -4.605 -3.412 12.648 1 93.25 94 LEU A CA 1
ATOM 769 C C . LEU A 1 94 ? -3.656 -2.689 11.703 1 93.25 94 LEU A C 1
ATOM 771 O O . LEU A 1 94 ? -3.566 -1.461 11.719 1 93.25 94 LEU A O 1
ATOM 775 N N . PHE A 1 95 ? -2.85 -3.387 10.992 1 94.25 95 PHE A N 1
ATOM 776 C CA . PHE A 1 95 ? -2.094 -2.834 9.867 1 94.25 95 PHE A CA 1
ATOM 777 C C . PHE A 1 95 ? -2.889 -2.938 8.578 1 94.25 95 PHE A C 1
ATOM 779 O O . PHE A 1 95 ? -3.168 -4.039 8.102 1 94.25 95 PHE A O 1
ATOM 786 N N . LEU A 1 96 ? -3.273 -1.79 8.039 1 93.69 96 LEU A N 1
ATOM 787 C CA . LEU A 1 96 ? -4.14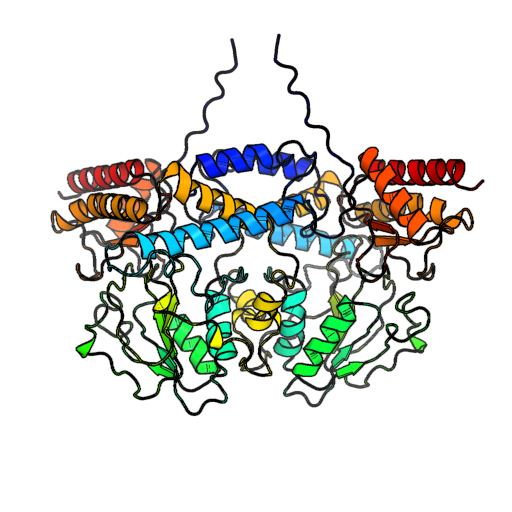1 -1.726 6.867 1 93.69 96 LEU A CA 1
ATOM 788 C C . LEU A 1 96 ? -3.484 -0.917 5.754 1 93.69 96 LEU A C 1
ATOM 790 O O . LEU A 1 96 ? -2.596 -0.101 6.012 1 93.69 96 LEU A O 1
ATOM 794 N N . GLN A 1 97 ? -3.879 -1.163 4.52 1 92.19 97 GLN A N 1
ATOM 795 C CA . GLN A 1 97 ? -3.398 -0.418 3.363 1 92.19 97 GLN A CA 1
ATOM 796 C C . GLN A 1 97 ? -4.473 0.524 2.83 1 92.19 97 GLN A C 1
ATOM 798 O O . GLN A 1 97 ? -5.602 0.531 3.326 1 92.19 97 GLN A O 1
ATOM 803 N N . GLY A 1 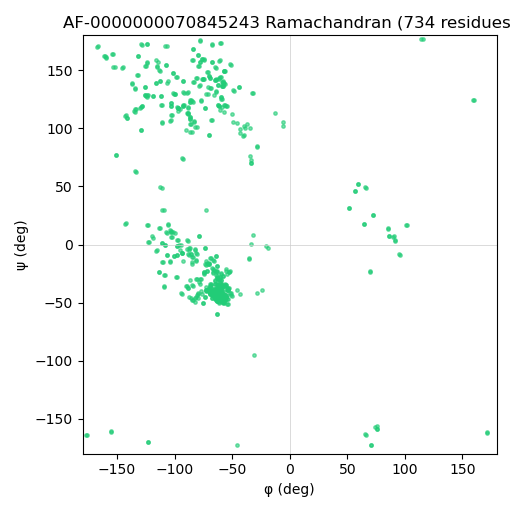98 ? -4.07 1.368 1.917 1 92.62 98 GLY A N 1
ATOM 804 C CA . GLY A 1 98 ? -5.016 2.279 1.294 1 92.62 98 GLY A CA 1
ATOM 805 C C . GLY A 1 98 ? -5.051 3.646 1.95 1 92.62 98 GLY A C 1
ATOM 806 O O . GLY A 1 98 ? -5.695 4.566 1.447 1 92.62 98 GLY A O 1
ATOM 807 N N . GLY A 1 99 ? -4.344 3.738 3.105 1 92.81 99 GLY A N 1
ATOM 808 C CA . GLY A 1 99 ? -4.25 5.02 3.785 1 92.81 99 GLY A CA 1
ATOM 809 C C . GLY A 1 99 ? -5.555 5.461 4.418 1 92.81 99 GLY A C 1
ATOM 810 O O . GLY A 1 99 ? -6.5 4.676 4.52 1 92.81 99 GLY A O 1
ATOM 811 N N . GLY A 1 100 ? -5.473 6.73 4.906 1 94.75 100 GLY A N 1
ATOM 812 C CA . GLY A 1 100 ? -6.676 7.309 5.488 1 94.75 100 GLY A CA 1
ATOM 813 C C . GLY A 1 100 ? -7.824 7.406 4.508 1 94.75 100 GLY A C 1
ATOM 814 O O . GLY A 1 100 ? -8.992 7.277 4.891 1 94.75 100 GLY A O 1
ATOM 815 N N . THR A 1 101 ? -7.48 7.52 3.283 1 95.81 101 THR A N 1
ATOM 816 C CA . THR A 1 101 ? -8.508 7.707 2.262 1 95.81 101 THR A CA 1
ATOM 817 C C . THR A 1 101 ? -9.406 6.48 2.168 1 95.81 101 THR A C 1
ATOM 819 O O . THR A 1 101 ? -10.633 6.605 2.129 1 95.81 101 THR A O 1
ATOM 822 N N . LEU A 1 102 ? -8.836 5.293 2.115 1 96.94 102 LEU A N 1
ATOM 823 C CA . LEU A 1 102 ? -9.664 4.098 2.072 1 96.94 102 LEU A CA 1
ATOM 824 C C . LEU A 1 102 ? -10.492 3.959 3.348 1 96.94 102 LEU A C 1
ATOM 826 O O . LEU A 1 102 ? -11.617 3.449 3.314 1 96.94 102 LEU A O 1
ATOM 830 N N . GLN A 1 103 ? -9.992 4.473 4.422 1 97.62 103 GLN A N 1
ATOM 831 C CA . GLN A 1 103 ? -10.703 4.387 5.691 1 97.62 103 GLN A CA 1
ATOM 832 C C . GLN A 1 103 ? -11.922 5.301 5.699 1 97.62 103 GLN A C 1
ATOM 834 O O . GLN A 1 103 ? -12.875 5.078 6.457 1 97.62 103 GLN A O 1
ATOM 839 N N . PHE A 1 104 ? -11.914 6.336 4.852 1 98.5 104 PHE A N 1
ATOM 840 C CA . PHE A 1 104 ? -13.102 7.176 4.758 1 98.5 104 PHE A CA 1
ATOM 841 C C . PHE A 1 104 ? -14.328 6.34 4.41 1 98.5 104 PHE A C 1
ATOM 843 O O . PHE A 1 104 ? -15.43 6.625 4.883 1 98.5 104 PHE A O 1
ATOM 850 N N . SER A 1 105 ? -14.141 5.32 3.602 1 98.38 105 SER A N 1
ATOM 851 C CA . SER A 1 105 ? -15.234 4.414 3.248 1 98.38 105 SER A CA 1
ATOM 852 C C . SER A 1 105 ? -15.352 3.273 4.254 1 98.38 105 SER A C 1
ATOM 854 O O . SER A 1 105 ? -16.453 2.848 4.59 1 98.38 105 SER A O 1
ATOM 856 N N . ALA A 1 106 ? -14.242 2.76 4.75 1 98 106 ALA A N 1
ATOM 857 C CA . ALA A 1 106 ? -14.242 1.59 5.621 1 98 106 ALA A CA 1
ATOM 858 C C . ALA A 1 106 ? -14.953 1.888 6.938 1 98 106 ALA A C 1
ATOM 860 O O . ALA A 1 106 ? -15.609 1.013 7.504 1 98 106 ALA A O 1
ATOM 861 N N . VAL A 1 107 ? -14.836 3.131 7.426 1 98.19 107 VAL A N 1
ATOM 862 C CA . VAL A 1 107 ? -15.414 3.492 8.719 1 98.19 107 VAL A CA 1
ATOM 863 C C . VAL A 1 107 ? -16.938 3.352 8.664 1 98.19 107 VAL A C 1
ATOM 865 O O . VAL A 1 107 ? -17.516 2.537 9.383 1 98.19 107 VAL A O 1
ATOM 868 N N . PRO A 1 108 ? -17.625 4.082 7.77 1 98.31 108 PRO A N 1
ATOM 869 C CA . PRO A 1 108 ? -19.078 3.902 7.738 1 98.31 108 PRO A CA 1
ATOM 870 C C . PRO A 1 108 ? -19.484 2.477 7.383 1 98.31 108 PRO A C 1
ATOM 872 O O . PRO A 1 108 ? -20.516 1.993 7.848 1 98.31 108 PRO A O 1
ATOM 875 N N . LEU A 1 109 ? -18.703 1.769 6.605 1 98.25 109 LEU A N 1
ATOM 876 C CA . LEU A 1 109 ? -19.016 0.393 6.23 1 98.25 109 LEU A CA 1
ATOM 877 C C . LEU A 1 109 ? -18.906 -0.537 7.434 1 98.25 109 LEU A C 1
ATOM 879 O O . LEU A 1 109 ? -19.766 -1.395 7.648 1 98.25 109 LEU A O 1
ATOM 883 N N . ASN A 1 110 ? -17.891 -0.375 8.234 1 97.88 110 ASN A N 1
ATOM 884 C CA . ASN A 1 110 ? -17.688 -1.25 9.383 1 97.88 110 ASN A CA 1
ATOM 885 C C . ASN A 1 110 ? -18.672 -0.939 10.508 1 97.88 110 ASN A C 1
ATOM 887 O O . ASN A 1 110 ? -19 -1.812 11.312 1 97.88 110 ASN A O 1
ATOM 891 N N . PHE A 1 111 ? -19.188 0.311 10.562 1 97.69 111 PHE A N 1
ATOM 892 C CA . PHE A 1 111 ? -20.219 0.678 11.531 1 97.69 111 PHE A CA 1
ATOM 893 C C . PHE A 1 111 ? -21.609 0.363 10.992 1 97.69 111 PHE A C 1
ATOM 895 O O . PHE A 1 111 ? -22.609 0.582 11.672 1 97.69 111 PHE A O 1
ATOM 902 N N . ASN A 1 112 ? -21.641 -0.115 9.734 1 97.69 112 ASN A N 1
ATOM 903 C CA . ASN A 1 112 ? -22.906 -0.483 9.109 1 97.69 112 ASN A CA 1
ATOM 904 C C . ASN A 1 112 ? -23.891 0.686 9.094 1 97.69 112 ASN A C 1
ATOM 906 O O . ASN A 1 112 ? -25.062 0.527 9.461 1 97.69 112 ASN A O 1
ATOM 910 N N . LEU A 1 113 ? -23.344 1.823 8.695 1 97.88 113 LEU A N 1
ATOM 911 C CA . LEU A 1 113 ? -24.094 3.08 8.75 1 97.88 113 LEU A CA 1
ATOM 912 C C . LEU A 1 113 ? -25.344 3 7.898 1 97.88 113 LEU A C 1
ATOM 914 O O . LEU A 1 113 ? -26.406 3.508 8.289 1 97.88 113 LEU A O 1
ATOM 918 N N . ALA A 1 114 ? -25.297 2.34 6.762 1 96.75 114 ALA A N 1
ATOM 919 C CA . ALA A 1 114 ? -26.406 2.271 5.816 1 96.75 114 ALA A CA 1
ATOM 920 C C . ALA A 1 114 ? -27.625 1.607 6.449 1 96.75 114 ALA A C 1
ATOM 922 O O . ALA A 1 114 ? -28.766 1.912 6.082 1 96.75 114 ALA A O 1
ATOM 923 N N . ASN A 1 115 ? -27.438 0.769 7.328 1 96.38 115 ASN A N 1
ATOM 924 C CA . ASN A 1 115 ? -28.531 -0.009 7.914 1 96.38 115 ASN A CA 1
ATOM 925 C C . ASN A 1 115 ? -28.844 0.458 9.336 1 96.38 115 ASN A C 1
ATOM 927 O O . ASN A 1 115 ? -29.562 -0.226 10.07 1 96.38 115 ASN A O 1
ATOM 931 N N . SER A 1 116 ? -28.297 1.544 9.719 1 96.44 116 SER A N 1
ATOM 932 C CA . SER A 1 116 ? -28.531 2.08 11.055 1 96.44 116 SER A CA 1
ATOM 933 C C . SER A 1 116 ? -29.594 3.174 11.023 1 96.44 116 SER A C 1
ATOM 935 O O . SER A 1 116 ? -29.672 3.955 10.07 1 96.44 116 SER A O 1
ATOM 937 N N . ASN A 1 117 ? -30.391 3.205 12.07 1 96.38 117 ASN A N 1
ATOM 938 C CA . ASN A 1 117 ? -31.312 4.312 12.25 1 96.38 117 ASN A CA 1
ATOM 939 C C . ASN A 1 117 ? -30.656 5.496 12.953 1 96.38 117 ASN A C 1
ATOM 941 O O . ASN A 1 117 ? -31.25 6.57 13.055 1 96.38 117 ASN A O 1
ATOM 945 N N . LYS A 1 118 ? -29.453 5.254 13.422 1 97.44 118 LYS A N 1
ATOM 946 C CA . LYS A 1 118 ? -28.688 6.305 14.078 1 97.44 118 LYS A CA 1
ATOM 947 C C . LYS A 1 118 ? -27.781 7.027 13.094 1 97.44 118 LYS A C 1
ATOM 949 O O . LYS A 1 118 ? -27.203 6.398 12.203 1 97.44 118 LYS A O 1
ATOM 954 N N . PRO A 1 119 ? -27.672 8.312 13.234 1 98.44 119 PRO A N 1
ATOM 955 C CA . PRO A 1 119 ? -26.75 9.047 12.359 1 98.44 119 PRO A CA 1
ATOM 956 C C . PRO A 1 119 ? -25.297 8.906 12.789 1 98.44 119 PRO A C 1
ATOM 958 O O . PRO A 1 119 ? -25.016 8.547 13.938 1 98.44 119 PRO A O 1
ATOM 961 N N . ALA A 1 120 ? -24.375 9.102 11.883 1 98.69 120 ALA A N 1
ATOM 962 C CA . ALA A 1 120 ? -22.969 9.32 12.203 1 98.69 120 ALA A CA 1
ATOM 963 C C . ALA A 1 120 ? -22.656 10.812 12.336 1 98.69 120 ALA A C 1
ATOM 965 O O . ALA A 1 120 ? -23.062 11.609 11.484 1 98.69 120 ALA A O 1
ATOM 966 N N . ASP A 1 121 ? -22.016 11.188 13.375 1 98.75 121 ASP A N 1
ATOM 967 C CA . ASP A 1 121 ? -21.609 12.578 13.586 1 98.75 121 ASP A CA 1
ATOM 968 C C . ASP A 1 121 ? -20.234 12.844 12.977 1 98.75 121 ASP A C 1
ATOM 970 O O . ASP A 1 121 ? -19.297 12.055 13.164 1 98.75 121 ASP A O 1
ATOM 974 N N . TYR A 1 122 ? -20.125 13.914 12.188 1 98.81 122 TYR A N 1
ATOM 975 C CA . TYR A 1 122 ? -18.844 14.312 11.609 1 98.81 122 TYR A CA 1
ATOM 976 C C . TYR A 1 122 ? -18.516 15.766 11.945 1 98.81 122 TYR A C 1
ATOM 978 O O . TYR A 1 122 ? -19.359 16.656 11.781 1 98.81 122 TYR A O 1
ATOM 986 N N . VAL A 1 123 ? -17.344 15.992 12.461 1 98.44 123 VAL A N 1
ATOM 987 C CA . VAL A 1 123 ? -16.797 17.328 12.656 1 98.44 123 VAL A CA 1
ATOM 988 C C . VAL A 1 123 ? -15.969 17.734 11.445 1 98.44 123 VAL A C 1
ATOM 990 O O . VAL A 1 123 ? -14.969 17.078 11.117 1 98.44 123 VAL A O 1
ATOM 993 N N . VAL A 1 124 ? -16.328 18.797 10.742 1 98.75 124 VAL A N 1
ATOM 994 C CA . VAL A 1 124 ? -15.672 19.203 9.508 1 98.75 124 VAL A CA 1
ATOM 995 C C . VAL A 1 124 ? -14.906 20.5 9.727 1 98.75 124 VAL A C 1
ATOM 997 O O . VAL A 1 124 ? -15.5 21.578 9.812 1 98.75 124 VAL A O 1
ATOM 1000 N N . THR A 1 125 ? -13.578 20.344 9.805 1 98.19 125 THR A N 1
ATOM 1001 C CA . THR A 1 125 ? -12.758 21.5 10.148 1 98.19 125 THR A CA 1
ATOM 1002 C C . THR A 1 125 ? -11.711 21.766 9.07 1 98.19 125 THR A C 1
ATOM 1004 O O . THR A 1 125 ? -10.867 22.656 9.211 1 98.19 125 THR A O 1
ATOM 1007 N N . GLY A 1 126 ? -11.75 20.969 8.023 1 97.69 126 GLY A N 1
ATOM 1008 C CA . GLY A 1 126 ? -10.805 21.125 6.934 1 97.69 126 GLY A CA 1
ATOM 1009 C C . GLY A 1 126 ? -11.062 20.172 5.785 1 97.69 126 GLY A C 1
ATOM 1010 O O . GLY A 1 126 ? -12.164 19.641 5.641 1 97.69 126 GLY A O 1
ATOM 1011 N N . GLN A 1 127 ? -10.07 20.031 4.941 1 95.94 127 GLN A N 1
ATOM 1012 C CA . GLN A 1 127 ? -10.172 19.266 3.707 1 95.94 127 GLN A CA 1
ATOM 1013 C C . GLN A 1 127 ? -10.406 17.781 3.994 1 95.94 127 GLN A C 1
ATOM 1015 O O . GLN A 1 127 ? -11.25 17.141 3.365 1 95.94 127 GLN A O 1
ATOM 1020 N N . TRP A 1 128 ? -9.68 17.219 4.883 1 97.38 128 TRP A N 1
ATOM 1021 C CA . TRP A 1 128 ? -9.719 15.781 5.109 1 97.38 128 TRP A CA 1
ATOM 1022 C C . TRP A 1 128 ? -11 15.383 5.824 1 97.38 128 TRP A C 1
ATOM 1024 O O . TRP A 1 128 ? -11.633 14.383 5.465 1 97.38 128 TRP A O 1
ATOM 1034 N N . SER A 1 129 ? -11.352 16.125 6.836 1 98.56 129 SER A N 1
ATOM 1035 C CA . SER A 1 129 ? -12.625 15.859 7.496 1 98.56 129 SER A CA 1
ATOM 1036 C C . SER A 1 129 ? -13.797 16.047 6.535 1 98.56 129 SER A C 1
ATOM 1038 O O . SER A 1 129 ? -14.789 15.312 6.605 1 98.56 129 SER A O 1
ATOM 1040 N N . LYS A 1 130 ? -13.68 17 5.664 1 98.44 130 LYS A N 1
ATOM 1041 C CA . LYS A 1 130 ? -14.711 17.203 4.652 1 98.44 130 LYS A CA 1
ATOM 1042 C C . LYS A 1 130 ? -14.828 16 3.729 1 98.44 130 LYS A C 1
ATOM 1044 O O . LYS A 1 130 ? -15.93 15.5 3.488 1 98.44 130 LYS A O 1
ATOM 1049 N N . LYS A 1 131 ? -13.727 15.523 3.229 1 97.94 131 LYS A N 1
ATOM 1050 C CA . LYS A 1 131 ? -13.727 14.359 2.346 1 97.94 131 LYS A CA 1
ATOM 1051 C C . LYS A 1 131 ? -14.289 13.133 3.055 1 97.94 131 LYS A C 1
ATOM 1053 O O . LYS A 1 131 ? -15.047 12.367 2.463 1 97.94 131 LYS A O 1
ATOM 1058 N N . ALA A 1 132 ? -13.891 12.938 4.289 1 98.69 132 ALA A N 1
ATOM 1059 C CA . ALA A 1 132 ? -14.414 11.82 5.074 1 98.69 132 ALA A CA 1
ATOM 1060 C C . ALA A 1 132 ? -15.93 11.914 5.223 1 98.69 132 ALA A C 1
ATOM 1062 O O . ALA A 1 132 ? -16.641 10.922 5.047 1 98.69 132 ALA A O 1
ATOM 1063 N N . CYS A 1 133 ? -16.375 13.094 5.52 1 98.88 133 CYS A N 1
ATOM 1064 C CA . CYS A 1 133 ? -17.797 13.344 5.707 1 98.88 133 CYS A CA 1
ATOM 1065 C C . CYS A 1 133 ? -18.562 13.086 4.418 1 98.88 133 CYS A C 1
ATOM 1067 O O . CYS A 1 133 ? -19.594 12.398 4.43 1 98.88 133 CYS A O 1
ATOM 1069 N N . GLU A 1 134 ? -18.078 13.625 3.338 1 98.5 134 GLU A N 1
ATOM 1070 C CA . GLU A 1 134 ? -18.734 13.453 2.041 1 98.5 134 GLU A CA 1
ATOM 1071 C C . GLU A 1 134 ? -18.812 11.984 1.648 1 98.5 134 GLU A C 1
ATOM 1073 O O . GLU A 1 134 ? -19.828 11.523 1.132 1 98.5 134 GLU A O 1
ATOM 1078 N N . GLU A 1 135 ? -17.766 11.266 1.874 1 98.44 135 GLU A N 1
ATOM 1079 C CA . GLU A 1 135 ? -17.781 9.836 1.573 1 98.44 135 GLU A CA 1
ATOM 1080 C C . GLU A 1 135 ? -18.781 9.094 2.449 1 98.44 135 GLU A C 1
ATOM 1082 O O . GLU A 1 135 ? -19.531 8.234 1.963 1 98.44 135 GLU A O 1
ATOM 1087 N N . ALA A 1 136 ? -18.828 9.414 3.721 1 98.69 136 ALA A N 1
ATOM 1088 C CA . ALA A 1 136 ? -19.75 8.766 4.641 1 98.69 136 ALA A CA 1
ATOM 1089 C C . ALA A 1 136 ? -21.203 9 4.211 1 98.69 136 ALA A C 1
ATOM 1091 O O . ALA A 1 136 ? -22.047 8.109 4.344 1 98.69 136 ALA A O 1
ATOM 1092 N N . LYS A 1 137 ? -21.5 10.172 3.707 1 98.56 137 LYS A N 1
ATOM 1093 C CA . LYS A 1 137 ? -22.844 10.523 3.279 1 98.56 137 LYS A CA 1
ATOM 1094 C C . LYS A 1 137 ? -23.344 9.578 2.182 1 98.56 137 LYS A C 1
ATOM 1096 O O . LYS A 1 137 ? -24.547 9.383 2.02 1 98.56 137 LYS A O 1
ATOM 1101 N N . ARG A 1 138 ? -22.438 9 1.46 1 97.62 138 ARG A N 1
ATOM 1102 C CA . ARG A 1 138 ? -22.797 8.07 0.399 1 97.62 138 ARG A CA 1
ATOM 1103 C C . ARG A 1 138 ? -23.312 6.754 0.978 1 97.62 138 ARG A C 1
ATOM 1105 O O . ARG A 1 138 ? -23.938 5.965 0.276 1 97.62 138 ARG A O 1
ATOM 1112 N N . PHE A 1 139 ? -23.062 6.512 2.271 1 97.5 139 PHE A N 1
ATOM 1113 C CA . PHE A 1 139 ? -23.375 5.219 2.863 1 97.5 139 PHE A CA 1
ATOM 1114 C C . PHE A 1 139 ? -24.547 5.336 3.834 1 97.5 139 PHE A C 1
ATOM 1116 O O . PHE A 1 139 ? -25.094 4.324 4.277 1 97.5 139 PHE A O 1
ATOM 1123 N N . GLY A 1 140 ? -24.906 6.594 4.258 1 97.62 140 GLY A N 1
ATOM 1124 C CA . GLY A 1 140 ? -26.031 6.711 5.176 1 97.62 140 GLY A CA 1
ATOM 1125 C C . GLY A 1 140 ? -26.203 8.109 5.734 1 97.62 140 GLY A C 1
ATOM 1126 O O . GLY A 1 140 ? -25.734 9.078 5.145 1 97.62 140 GLY A O 1
ATOM 1127 N N . ASN A 1 141 ? -26.953 8.156 6.844 1 98.31 141 ASN A N 1
ATOM 1128 C CA . ASN A 1 141 ? -27.297 9.43 7.461 1 98.31 141 ASN A CA 1
ATOM 1129 C C . ASN A 1 141 ? -26.141 10.023 8.242 1 98.31 141 ASN A C 1
ATOM 1131 O O . ASN A 1 141 ? -25.578 9.367 9.125 1 98.31 141 ASN A O 1
ATOM 1135 N N . VAL A 1 142 ? -25.766 11.234 7.906 1 98.75 142 VAL A N 1
ATOM 1136 C CA . VAL A 1 142 ? -24.656 11.93 8.555 1 98.75 142 VAL A CA 1
ATOM 1137 C C . VAL A 1 142 ? -25.141 13.258 9.133 1 98.75 142 VAL A C 1
ATOM 1139 O O . VAL A 1 142 ? -25.844 14.016 8.461 1 98.75 142 VAL A O 1
ATOM 1142 N N . ASN A 1 143 ? -24.844 13.438 10.352 1 98.81 143 ASN A N 1
ATOM 1143 C CA . ASN A 1 143 ? -25.031 14.734 11 1 98.81 143 ASN A CA 1
ATOM 1144 C C . ASN A 1 143 ? -23.719 15.523 11.039 1 98.81 143 ASN A C 1
ATOM 1146 O O . ASN A 1 143 ? -22.734 15.07 11.617 1 98.81 143 ASN A O 1
ATOM 1150 N N . VAL A 1 144 ? -23.703 16.656 10.398 1 98.62 144 VAL A N 1
ATOM 1151 C CA . VAL A 1 144 ? -22.531 17.516 10.453 1 98.62 144 VAL A CA 1
ATOM 1152 C C . VAL A 1 144 ? -22.578 18.375 11.719 1 98.62 144 VAL A C 1
ATOM 1154 O O . VAL A 1 144 ? -23.375 19.328 11.797 1 98.62 144 VAL A O 1
ATOM 1157 N N . VAL A 1 145 ? -21.781 18.062 12.656 1 98 145 VAL A N 1
ATOM 1158 C CA . VAL A 1 145 ? -21.75 18.625 13.992 1 98 145 VAL A CA 1
ATOM 1159 C C . VAL A 1 145 ? -21.312 20.094 13.93 1 98 145 VAL A C 1
ATOM 1161 O O . VAL A 1 145 ? -21.844 20.938 14.656 1 98 145 VAL A O 1
ATOM 1164 N N . CYS A 1 146 ? -20.328 20.375 13.227 1 96.75 146 CYS A N 1
ATOM 1165 C CA . CYS A 1 146 ? -19.844 21.703 12.859 1 96.75 146 CYS A CA 1
ATOM 1166 C C . CYS A 1 146 ? -19.109 21.656 11.523 1 96.75 146 CYS A C 1
ATOM 1168 O O . CYS A 1 146 ? -18.656 20.594 11.094 1 96.75 146 CYS A O 1
ATOM 1170 N N . ASN A 1 147 ? -19.125 22.781 10.82 1 97.94 147 ASN A N 1
ATOM 1171 C CA . ASN A 1 147 ? -18.469 22.906 9.516 1 97.94 147 ASN A CA 1
ATOM 1172 C C . ASN A 1 147 ? -17.812 24.266 9.359 1 97.94 147 ASN A C 1
ATOM 1174 O O . ASN A 1 147 ? -18.484 25.281 9.188 1 97.94 147 ASN A O 1
ATOM 1178 N N . THR A 1 148 ? -16.516 24.281 9.383 1 98 148 THR A N 1
ATOM 1179 C CA . THR A 1 148 ? -15.812 25.562 9.305 1 98 148 THR A CA 1
ATOM 1180 C C . THR A 1 148 ? -15.367 25.828 7.871 1 98 148 THR A C 1
ATOM 1182 O O . THR A 1 148 ? -14.781 26.891 7.59 1 98 148 THR A O 1
ATOM 1185 N N . THR A 1 149 ? -15.625 24.922 6.949 1 96.19 149 THR A N 1
ATOM 1186 C CA . THR A 1 149 ? -15.25 25.125 5.555 1 96.19 149 THR A CA 1
ATOM 1187 C C . THR A 1 149 ? -16.094 26.219 4.926 1 96.19 149 THR A C 1
ATOM 1189 O O . THR A 1 149 ? -15.75 26.75 3.863 1 96.19 149 THR A O 1
ATOM 1192 N N . LYS A 1 150 ? -17.109 26.609 5.602 1 91.06 150 LYS A N 1
ATOM 1193 C CA . LYS A 1 150 ? -18.031 27.609 5.043 1 91.06 150 LYS A CA 1
ATOM 1194 C C . LYS A 1 150 ? -17.922 28.938 5.797 1 91.06 150 LYS A C 1
ATOM 1196 O O . LYS A 1 150 ? -18.641 29.891 5.488 1 91.06 150 LYS A O 1
ATOM 1201 N N . THR A 1 151 ? -17.078 28.984 6.727 1 92.88 151 THR A N 1
ATOM 1202 C CA . THR A 1 151 ? -16.859 30.219 7.461 1 92.88 151 THR A CA 1
ATOM 1203 C C . THR A 1 151 ? -15.992 31.188 6.656 1 92.88 151 THR A C 1
ATOM 1205 O O . THR A 1 151 ? -15.562 30.859 5.547 1 92.88 151 THR A O 1
ATOM 1208 N N . ASN A 1 152 ? -15.852 32.406 7.281 1 91.25 152 ASN A N 1
ATOM 1209 C CA . ASN A 1 152 ? -15 33.406 6.668 1 91.25 152 ASN A CA 1
ATOM 1210 C C . ASN A 1 152 ? -14.008 33.969 7.676 1 91.25 152 ASN A C 1
ATOM 1212 O O . ASN A 1 152 ? -14.398 34.688 8.602 1 91.25 152 ASN A O 1
ATOM 1216 N N . PRO A 1 153 ? -12.773 33.812 7.449 1 93.25 153 PRO A N 1
ATOM 1217 C CA . PRO A 1 153 ? -12.125 32.875 6.527 1 93.25 153 PRO A CA 1
ATOM 1218 C C . PRO A 1 153 ? -12.43 31.406 6.855 1 93.25 153 PRO A C 1
ATOM 1220 O O . PRO A 1 153 ? -12.789 31.078 7.992 1 93.25 153 PRO A O 1
ATOM 1223 N N . PRO A 1 154 ? -12.273 30.531 5.859 1 95.25 154 PRO A N 1
ATOM 1224 C CA . PRO A 1 154 ? -12.602 29.109 6.078 1 95.25 154 PRO A CA 1
ATOM 1225 C C . PRO A 1 154 ? -11.477 28.344 6.773 1 95.25 154 PRO A C 1
ATOM 1227 O O . PRO A 1 154 ? -10.297 28.609 6.52 1 95.25 154 PRO A O 1
ATOM 1230 N N . CYS A 1 155 ? -11.867 27.438 7.633 1 97.25 155 CYS A N 1
ATOM 1231 C CA . CYS A 1 155 ? -10.992 26.422 8.195 1 97.25 155 CYS A CA 1
ATOM 1232 C C . CYS A 1 155 ? -9.828 27.047 8.945 1 97.25 155 CYS A C 1
ATOM 1234 O O . CYS A 1 155 ? -8.672 26.719 8.703 1 97.25 155 CYS A O 1
ATOM 1236 N N . VAL A 1 156 ? -10.125 27.953 9.867 1 97.25 156 VAL A N 1
ATOM 1237 C CA . VAL A 1 156 ? -9.055 28.641 10.578 1 97.25 156 VAL A CA 1
ATOM 1238 C C . VAL A 1 156 ? -9.164 28.344 12.078 1 97.25 156 VAL A C 1
ATOM 1240 O O . VAL A 1 156 ? -8.461 28.953 12.891 1 97.25 156 VAL A O 1
ATOM 1243 N N . ASN A 1 157 ? -10.078 27.469 12.438 1 97.44 157 ASN A N 1
ATOM 1244 C CA . ASN A 1 157 ? -10.211 27.078 13.836 1 97.44 157 ASN A CA 1
ATOM 1245 C C . ASN A 1 157 ? -11.086 25.844 13.984 1 97.44 157 ASN A C 1
ATOM 1247 O O . ASN A 1 157 ? -11.625 25.328 13 1 97.44 157 ASN A O 1
ATOM 1251 N N . VAL A 1 158 ? -11.141 25.266 15.156 1 97.62 158 VAL A N 1
ATOM 1252 C CA . VAL A 1 158 ? -12.141 24.312 15.633 1 97.62 158 VAL A CA 1
ATOM 1253 C C . VAL A 1 158 ? -13.117 25.016 16.578 1 97.62 158 VAL A C 1
ATOM 1255 O O . VAL A 1 158 ? -12.711 25.562 17.609 1 97.62 158 VAL A O 1
ATOM 1258 N N . PRO A 1 159 ? -14.359 25.031 16.219 1 97.06 159 PRO A N 1
ATOM 1259 C CA . PRO A 1 159 ? -15.305 25.688 17.109 1 97.06 159 PRO A CA 1
ATOM 1260 C C . PRO A 1 159 ? -15.281 25.094 18.531 1 97.06 159 PRO A C 1
ATOM 1262 O O . PRO A 1 159 ? -15 23.906 18.703 1 97.06 159 PRO A O 1
ATOM 1265 N N . PRO A 1 160 ? -15.578 25.969 19.547 1 95.81 160 PRO A N 1
ATOM 1266 C CA . PRO A 1 160 ? -15.672 25.422 20.906 1 95.81 160 PRO A CA 1
ATOM 1267 C C . PRO A 1 160 ? -16.703 24.297 21.016 1 95.81 160 PRO A C 1
ATOM 1269 O O . PRO A 1 160 ? -17.734 24.328 20.344 1 95.81 160 PRO A O 1
ATOM 1272 N N . LEU A 1 161 ? -16.438 23.375 21.906 1 95.62 161 LEU A N 1
ATOM 1273 C CA . LEU A 1 161 ? -17.266 22.172 22.062 1 95.62 161 LEU A CA 1
ATOM 1274 C C . LEU A 1 161 ? -18.719 22.547 22.312 1 95.62 161 LEU A C 1
ATOM 1276 O O . LEU A 1 161 ? -19.625 21.875 21.844 1 95.62 161 LEU A O 1
ATOM 1280 N N . LYS A 1 162 ? -18.938 23.656 23.031 1 94.81 162 LYS A N 1
ATOM 1281 C CA . LYS A 1 162 ? -20.28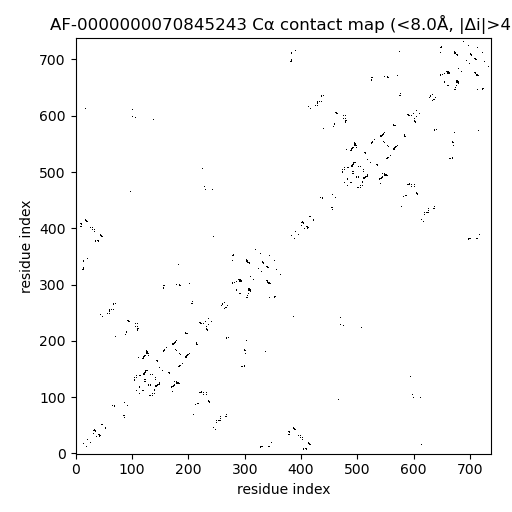1 24.094 23.406 1 94.81 162 LYS A CA 1
ATOM 1282 C C . LYS A 1 162 ? -21.109 24.438 22.156 1 94.81 162 LYS A C 1
ATOM 1284 O O . LYS A 1 162 ? -22.344 24.484 22.219 1 94.81 162 LYS A O 1
ATOM 1289 N N . GLU A 1 163 ? -20.438 24.656 21.047 1 95.69 163 GLU A N 1
ATOM 1290 C CA . GLU A 1 163 ? -21.125 25.031 19.812 1 95.69 163 GLU A CA 1
ATOM 1291 C C . GLU A 1 163 ? -21.406 23.812 18.938 1 95.69 163 GLU A C 1
ATOM 1293 O O . GLU A 1 163 ? -22.094 23.906 17.922 1 95.69 163 GLU A O 1
ATOM 1298 N N . TRP A 1 164 ? -20.922 22.625 19.328 1 97 164 TRP A N 1
ATOM 1299 C CA . TRP A 1 164 ? -21.094 21.406 18.547 1 97 164 TRP A CA 1
ATOM 1300 C C . TRP A 1 164 ? -22.547 20.906 18.625 1 97 164 TRP A C 1
ATOM 1302 O O . TRP A 1 164 ? -23.125 20.844 19.703 1 97 164 TRP A O 1
ATOM 1312 N N . LYS A 1 165 ? -23.141 20.641 17.5 1 97.62 165 LYS A N 1
ATOM 1313 C CA . LYS A 1 165 ? -24.484 20.078 17.422 1 97.62 165 LYS A CA 1
ATOM 1314 C C . LYS A 1 165 ? -24.453 18.547 17.344 1 97.62 165 LYS A C 1
ATOM 1316 O O . LYS A 1 165 ? -24.844 17.969 16.328 1 97.62 165 LYS A O 1
ATOM 1321 N N . LEU A 1 166 ? -24.156 17.969 18.438 1 97.62 166 LEU A N 1
ATOM 1322 C CA . LEU A 1 166 ? -24.016 16.516 18.531 1 97.62 166 LEU A CA 1
ATOM 1323 C C . LEU A 1 166 ? -25.391 15.844 18.516 1 97.62 166 LEU A C 1
ATOM 1325 O O . LEU A 1 166 ? -26.344 16.344 19.109 1 97.62 166 LEU A O 1
ATOM 1329 N N . SER A 1 167 ? -25.422 14.711 17.844 1 97.44 167 SER A N 1
ATOM 1330 C CA . SER A 1 167 ? -26.609 13.867 17.953 1 97.44 167 SER A CA 1
ATOM 1331 C C . SER A 1 167 ? -26.688 13.211 19.328 1 97.44 167 SER A C 1
ATOM 1333 O O . SER A 1 167 ? -25.672 12.828 19.906 1 97.44 167 SER A O 1
ATOM 1335 N N . GLU A 1 168 ? -27.922 12.984 19.812 1 93.56 168 GLU A N 1
ATOM 1336 C CA . GLU A 1 168 ? -28.141 12.328 21.094 1 93.56 168 GLU A CA 1
ATOM 1337 C C . GLU A 1 168 ? -27.734 10.867 21.047 1 93.56 168 GLU A C 1
ATOM 1339 O O . GLU A 1 168 ? -27.203 10.336 22.016 1 93.56 168 GLU A O 1
ATOM 1344 N N . ASP A 1 169 ? -27.953 10.281 19.906 1 94.56 169 ASP A N 1
ATOM 1345 C CA . ASP A 1 169 ? -27.672 8.859 19.766 1 94.56 169 ASP A CA 1
ATOM 1346 C C . ASP A 1 169 ? -26.906 8.57 18.484 1 94.56 169 ASP A C 1
ATOM 1348 O O . ASP A 1 169 ? -27.328 7.762 17.656 1 94.56 169 ASP A O 1
ATOM 1352 N N . ALA A 1 170 ? -25.719 9.141 18.422 1 97.38 170 ALA A N 1
ATOM 1353 C CA . ALA A 1 170 ? -24.922 8.938 17.203 1 97.38 170 ALA A CA 1
ATOM 1354 C C . ALA A 1 170 ? -24.328 7.527 17.172 1 97.38 170 ALA A C 1
ATOM 1356 O O . ALA A 1 170 ? -23.969 6.977 18.219 1 97.38 170 ALA A O 1
ATOM 1357 N N . LEU A 1 171 ? -24.297 6.965 16.016 1 97.25 171 LEU A N 1
ATOM 1358 C CA . LEU A 1 171 ? -23.641 5.68 15.812 1 97.25 171 LEU A CA 1
ATOM 1359 C C . LEU A 1 171 ? -22.156 5.77 16.156 1 97.25 171 LEU A C 1
ATOM 1361 O O . LEU A 1 171 ? -21.609 4.875 16.797 1 97.25 171 LEU A O 1
ATOM 1365 N N . TYR A 1 172 ? -21.484 6.812 15.727 1 97.75 172 TYR A N 1
ATOM 1366 C CA . TYR A 1 172 ? -20.109 7.18 16.047 1 97.75 172 TYR A CA 1
ATOM 1367 C C . TYR A 1 172 ? -19.859 8.656 15.766 1 97.75 172 TYR A C 1
ATOM 1369 O O . TYR A 1 172 ? -20.688 9.32 15.125 1 97.75 172 TYR A O 1
ATOM 1377 N N . LEU A 1 173 ? -18.797 9.148 16.359 1 98.12 173 LEU A N 1
ATOM 1378 C CA . LEU A 1 173 ? -18.297 10.5 16.109 1 98.12 173 LEU A CA 1
ATOM 1379 C C . LEU A 1 173 ? -16.953 10.453 15.375 1 98.12 173 LEU A C 1
ATOM 1381 O O . LEU A 1 173 ? -16 9.836 15.859 1 98.12 173 LEU A O 1
ATOM 1385 N N . HIS A 1 174 ? -16.938 11.062 14.164 1 98.44 174 HIS A N 1
ATOM 1386 C CA . HIS A 1 174 ? -15.695 11.141 13.406 1 98.44 174 HIS A CA 1
ATOM 1387 C C . HIS A 1 174 ? -15.039 12.516 13.562 1 98.44 174 HIS A C 1
ATOM 1389 O O . HIS A 1 174 ? -15.695 13.539 13.375 1 98.44 174 HIS A O 1
ATOM 1395 N N . VAL A 1 175 ? -13.75 12.523 13.898 1 97.75 175 VAL A N 1
ATOM 1396 C CA . VAL A 1 175 ? -12.984 13.758 14.008 1 97.75 175 VAL A CA 1
ATOM 1397 C C . VAL A 1 175 ? -11.664 13.617 13.258 1 97.75 175 VAL A C 1
ATOM 1399 O O . VAL A 1 175 ? -11.125 12.516 13.141 1 97.75 175 VAL A O 1
ATOM 1402 N N . CYS A 1 176 ? -11.211 14.656 12.68 1 98.06 176 CYS A N 1
ATOM 1403 C CA . CYS A 1 176 ? -9.852 14.789 12.172 1 98.06 176 CYS A CA 1
ATOM 1404 C C . CYS A 1 176 ? -8.992 15.633 13.109 1 98.06 176 CYS A C 1
ATOM 1406 O O . CYS A 1 176 ? -9.195 16.844 13.227 1 98.06 176 CYS A O 1
ATOM 1408 N N . ILE A 1 177 ? -8.055 15 13.734 1 97.62 177 ILE A N 1
ATOM 1409 C CA . ILE A 1 177 ? -7.324 15.648 14.812 1 97.62 177 ILE A CA 1
ATOM 1410 C C . ILE A 1 177 ? -6.434 16.75 14.25 1 97.62 177 ILE A C 1
ATOM 1412 O O . ILE A 1 177 ? -6.309 17.828 14.844 1 97.62 177 ILE A O 1
ATOM 1416 N N . ASN A 1 178 ? -5.848 16.5 13.141 1 98.19 178 ASN A N 1
ATOM 1417 C CA . ASN A 1 178 ? -4.969 17.469 12.484 1 98.19 178 ASN A CA 1
ATOM 1418 C C . ASN A 1 178 ? -5.273 17.578 10.992 1 98.19 178 ASN A C 1
ATOM 1420 O O . ASN A 1 178 ? -5.191 16.578 10.258 1 98.19 178 ASN A O 1
ATOM 1424 N N . GLU A 1 179 ? -5.703 18.766 10.594 1 98.12 179 GLU A N 1
ATOM 1425 C CA . GLU A 1 179 ? -5.926 19.062 9.18 1 98.12 179 GLU A CA 1
ATOM 1426 C C . GLU A 1 179 ? -4.637 19.516 8.508 1 98.12 179 GLU A C 1
ATOM 1428 O O . GLU A 1 179 ? -4.277 20.688 8.578 1 98.12 179 GLU A O 1
ATOM 1433 N N . THR A 1 180 ? -4.055 18.609 7.742 1 96.88 180 THR A N 1
ATOM 1434 C CA . THR A 1 180 ? -2.744 18.828 7.141 1 96.88 180 THR A CA 1
ATOM 1435 C C . THR A 1 180 ? -2.756 20.062 6.238 1 96.88 180 THR A C 1
ATOM 1437 O O . THR A 1 180 ? -1.849 20.891 6.297 1 96.88 180 THR A O 1
ATOM 1440 N N . VAL A 1 181 ? -3.76 20.172 5.461 1 95.81 181 VAL A N 1
ATOM 1441 C CA . VAL A 1 181 ? -3.84 21.188 4.426 1 95.81 181 VAL A CA 1
ATOM 1442 C C . VAL A 1 181 ? -4 22.562 5.07 1 95.81 181 VAL A C 1
ATOM 1444 O O . VAL A 1 181 ? -3.361 23.531 4.656 1 95.81 181 VAL A O 1
ATOM 1447 N N . HIS A 1 182 ? -4.73 22.609 6.168 1 97.44 182 HIS A N 1
ATOM 1448 C CA . HIS A 1 182 ? -5.148 23.906 6.719 1 97.44 182 HIS A CA 1
ATOM 1449 C C . HIS A 1 182 ? -4.32 24.266 7.945 1 97.44 182 HIS A C 1
ATOM 1451 O O . HIS A 1 182 ? -4.352 25.406 8.406 1 97.44 182 HIS A O 1
ATOM 1457 N N . GLY A 1 183 ? -3.627 23.312 8.461 1 97.62 183 GLY A N 1
ATOM 1458 C CA . GLY A 1 183 ? -2.816 23.578 9.641 1 97.62 183 GLY A CA 1
ATOM 1459 C C . GLY A 1 183 ? -3.639 23.766 10.898 1 97.62 183 GLY A C 1
ATOM 1460 O O . GLY A 1 183 ? -3.227 24.469 11.82 1 97.62 183 GLY A O 1
ATOM 1461 N N . VAL A 1 184 ? -4.824 23.188 10.922 1 98.31 184 VAL A N 1
ATOM 1462 C CA . VAL A 1 184 ? -5.723 23.266 12.062 1 98.31 184 VAL A CA 1
ATOM 1463 C C . VAL A 1 184 ? -5.652 21.984 12.875 1 98.31 184 VAL A C 1
ATOM 1465 O O . VAL A 1 184 ? -5.754 20.875 12.32 1 98.31 184 VAL A O 1
ATOM 1468 N N . MET A 1 185 ? -5.469 22.094 14.164 1 98.19 185 MET A N 1
ATOM 1469 C CA . MET A 1 185 ? -5.375 20.922 15.031 1 98.19 185 MET A CA 1
ATOM 1470 C C . MET A 1 185 ? -6.383 21 16.172 1 98.19 185 MET A C 1
ATOM 1472 O O . MET A 1 185 ? -6.594 22.078 16.75 1 98.19 185 MET A O 1
ATOM 1476 N N . MET A 1 186 ? -7.035 19.875 16.406 1 96.56 186 MET A N 1
ATOM 1477 C CA . MET A 1 186 ? -7.957 19.734 17.531 1 96.56 186 MET A CA 1
ATOM 1478 C C . MET A 1 186 ? -7.219 19.312 18.797 1 96.56 186 MET A C 1
ATOM 1480 O O . MET A 1 186 ? -6.562 18.266 18.812 1 96.56 186 MET A O 1
ATOM 1484 N N . HIS A 1 187 ? -7.328 20.094 19.859 1 92.31 187 HIS A N 1
ATOM 1485 C CA . HIS A 1 187 ? -6.582 19.797 21.078 1 92.31 187 HIS A CA 1
ATOM 1486 C C . HIS A 1 187 ? -7.5 19.25 22.172 1 92.31 187 HIS A C 1
ATOM 1488 O O . HIS A 1 187 ? -7.027 18.766 23.203 1 92.31 187 HIS A O 1
ATOM 1494 N N . GLU A 1 188 ? -8.797 19.328 21.891 1 88.38 188 GLU A N 1
ATOM 1495 C CA . GLU A 1 188 ? -9.789 18.812 22.828 1 88.38 188 GLU A CA 1
ATOM 1496 C C . GLU A 1 188 ? -10.852 17.969 22.109 1 88.38 188 GLU A C 1
ATOM 1498 O O . GLU A 1 188 ? -11.297 18.344 21.016 1 88.38 188 GLU A O 1
ATOM 1503 N N . ILE A 1 189 ? -11.148 16.859 22.672 1 87.94 189 ILE A N 1
ATOM 1504 C CA . ILE A 1 189 ? -12.234 16.047 22.156 1 87.94 189 ILE A CA 1
ATOM 1505 C C . ILE A 1 189 ? -13.375 15.984 23.172 1 87.94 189 ILE A C 1
ATOM 1507 O O . ILE A 1 189 ? -13.141 16.062 24.375 1 87.94 189 ILE A O 1
ATOM 1511 N N . PRO A 1 190 ? -14.547 15.844 22.703 1 89.44 190 PRO A N 1
ATOM 1512 C CA . PRO A 1 190 ? -15.688 15.805 23.625 1 89.44 190 PRO A CA 1
ATOM 1513 C C . PRO A 1 190 ? -15.812 14.469 24.344 1 89.44 190 PRO A C 1
ATOM 1515 O O . PRO A 1 190 ? -15.211 13.477 23.938 1 89.44 190 PRO A O 1
ATOM 1518 N N . GLU A 1 191 ? -16.531 14.547 25.438 1 88.56 191 GLU A N 1
ATOM 1519 C CA . GLU A 1 191 ? -17 13.312 26.062 1 88.56 191 GLU A CA 1
ATOM 1520 C C . GLU A 1 191 ? -18.344 12.883 25.469 1 88.56 191 GLU A C 1
ATOM 1522 O O . GLU A 1 191 ? -19.344 13.602 25.609 1 88.56 191 GLU A O 1
ATOM 1527 N N . VAL A 1 192 ? -18.344 11.812 24.797 1 92.06 192 VAL A N 1
ATOM 1528 C CA . VAL A 1 192 ? -19.562 11.289 24.188 1 92.06 192 VAL A CA 1
ATOM 1529 C C . VAL A 1 192 ? -19.703 9.805 24.516 1 92.06 192 VAL A C 1
ATOM 1531 O O . VAL A 1 192 ? -18.734 9.156 24.922 1 92.06 192 VAL A O 1
ATOM 1534 N N . LYS A 1 193 ? -20.938 9.266 24.344 1 90.31 193 LYS A N 1
ATOM 1535 C CA . LYS A 1 193 ? -21.219 7.863 24.641 1 90.31 193 LYS A CA 1
ATOM 1536 C C . LYS A 1 193 ? -20.859 6.969 23.453 1 90.31 193 LYS A C 1
ATOM 1538 O O . LYS A 1 193 ? -20.453 5.816 23.641 1 90.31 193 LYS A O 1
ATOM 1543 N N . CYS A 1 194 ? -21.062 7.5 22.312 1 93.56 194 CYS A N 1
ATOM 1544 C CA . CYS A 1 194 ? -20.766 6.707 21.109 1 93.56 194 CYS A CA 1
ATOM 1545 C C . CYS A 1 194 ? -19.266 6.605 20.891 1 93.56 194 CYS A C 1
ATOM 1547 O O . CYS A 1 194 ? -18.484 7.383 21.453 1 93.56 194 CYS A O 1
ATOM 1549 N N . PRO A 1 195 ? -18.781 5.598 20.125 1 93.62 195 PRO A N 1
ATOM 1550 C CA . PRO A 1 195 ? -17.375 5.508 19.781 1 93.62 195 PRO A CA 1
ATOM 1551 C C . PRO A 1 195 ? -16.875 6.727 19 1 93.62 195 PRO A C 1
ATOM 1553 O O . PRO A 1 195 ? -17.609 7.281 18.172 1 93.62 195 PRO A O 1
ATOM 1556 N N . ILE A 1 196 ? -15.633 7.109 19.266 1 95.69 196 ILE A N 1
ATOM 1557 C CA . ILE A 1 196 ? -14.984 8.18 18.516 1 95.69 196 ILE A CA 1
ATOM 1558 C C . ILE A 1 196 ? -13.992 7.574 17.516 1 95.69 196 ILE A C 1
ATOM 1560 O O . ILE A 1 196 ? -13.148 6.758 17.891 1 95.69 196 ILE A O 1
ATOM 1564 N N . VAL A 1 197 ? -14.18 7.859 16.266 1 96.88 197 VAL A N 1
ATOM 1565 C CA . VAL A 1 197 ? -13.203 7.555 15.227 1 96.88 197 VAL A CA 1
ATOM 1566 C C . VAL A 1 197 ? -12.359 8.789 14.93 1 96.88 197 VAL A C 1
ATOM 1568 O O . VAL A 1 197 ? -12.875 9.797 14.438 1 96.88 197 VAL A O 1
ATOM 1571 N N . ALA A 1 198 ? -11.094 8.695 15.172 1 96.75 198 ALA A N 1
ATOM 1572 C CA . ALA A 1 198 ? -10.227 9.859 15.023 1 96.75 198 ALA A CA 1
ATOM 1573 C C . ALA A 1 198 ? -9.156 9.625 13.969 1 96.75 198 ALA A C 1
ATOM 1575 O O . ALA A 1 198 ? -8.477 8.602 13.984 1 96.75 198 ALA A O 1
ATOM 1576 N N . ASP A 1 199 ? -9.062 10.547 13.031 1 97.25 199 ASP A N 1
ATOM 1577 C CA . ASP A 1 199 ? -7.992 10.547 12.039 1 97.25 199 ASP A CA 1
ATOM 1578 C C . ASP A 1 199 ? -6.754 11.273 12.562 1 97.25 199 ASP A C 1
ATOM 1580 O O . ASP A 1 199 ? -6.762 12.5 12.703 1 97.25 199 ASP A O 1
ATOM 1584 N N . PHE A 1 200 ? -5.707 10.5 12.828 1 96.62 200 PHE A N 1
ATOM 1585 C CA . PHE A 1 200 ? -4.449 11.039 13.328 1 96.62 200 PHE A CA 1
ATOM 1586 C C . PHE A 1 200 ? -3.389 11.039 12.234 1 96.62 200 PHE A C 1
ATOM 1588 O O . PHE A 1 200 ? -2.197 11.18 12.516 1 96.62 200 PHE A O 1
ATOM 1595 N N . SER A 1 201 ? -3.688 10.93 10.977 1 96.12 201 SER A N 1
ATOM 1596 C CA . SER A 1 201 ? -2.773 10.641 9.883 1 96.12 201 SER A CA 1
ATOM 1597 C C . SER A 1 201 ? -1.562 11.562 9.914 1 96.12 201 SER A C 1
ATOM 1599 O O . SER A 1 201 ? -0.424 11.117 9.758 1 96.12 201 SER A O 1
ATOM 1601 N N . SER A 1 202 ? -1.728 12.828 10.133 1 96.94 202 SER A N 1
ATOM 1602 C CA . SER A 1 202 ? -0.616 13.766 10.023 1 96.94 202 SER A CA 1
ATOM 1603 C C . SER A 1 202 ? -0.082 14.156 11.398 1 96.94 202 SER A C 1
ATOM 1605 O O . SER A 1 202 ? 0.768 15.047 11.508 1 96.94 202 SER A O 1
ATOM 1607 N N . CYS A 1 203 ? -0.614 13.484 12.469 1 97.56 203 CYS A N 1
ATOM 1608 C CA . CYS A 1 203 ? -0.085 13.797 13.797 1 97.56 203 CYS A CA 1
ATOM 1609 C C . CYS A 1 203 ? -0.007 12.539 14.656 1 97.56 203 CYS A C 1
ATOM 1611 O O . CYS A 1 203 ? 0.091 12.633 15.883 1 97.56 203 CYS A O 1
ATOM 1613 N N . PHE A 1 204 ? -0.058 11.383 14.016 1 95.56 204 PHE A N 1
ATOM 1614 C CA . PHE A 1 204 ? 0.013 10.133 14.766 1 95.56 204 PHE A CA 1
ATOM 1615 C C . PHE A 1 204 ? 1.317 10.039 15.547 1 95.56 204 PHE A C 1
ATOM 1617 O O . PHE A 1 204 ? 2.393 10.305 15 1 95.56 204 PHE A O 1
ATOM 1624 N N . MET A 1 205 ? 1.236 9.781 16.844 1 95.81 205 MET A N 1
ATOM 1625 C CA . MET A 1 205 ? 2.332 9.57 17.797 1 95.81 205 MET A CA 1
ATOM 1626 C C . MET A 1 205 ? 3.172 10.836 17.953 1 95.81 205 MET A C 1
ATOM 1628 O O . MET A 1 205 ? 4.352 10.758 18.281 1 95.81 205 MET A O 1
ATOM 1632 N N . SER A 1 206 ? 2.668 12.008 17.562 1 96.94 206 SER A N 1
ATOM 1633 C CA . SER A 1 206 ? 3.348 13.273 17.812 1 96.94 206 SER A CA 1
ATOM 1634 C C . SER A 1 206 ? 3.268 13.672 19.281 1 96.94 206 SER A C 1
ATOM 1636 O O . SER A 1 206 ? 4 14.555 19.719 1 96.94 206 SER A O 1
ATOM 1638 N N . GLU A 1 207 ? 2.377 13.078 19.969 1 94.56 207 GLU A N 1
ATOM 1639 C CA . GLU A 1 207 ? 2.133 13.242 21.391 1 94.56 207 GLU A CA 1
ATOM 1640 C C . GLU A 1 207 ? 1.494 11.992 22 1 94.56 207 GLU A C 1
ATOM 1642 O O . GLU A 1 207 ? 1.051 11.109 21.266 1 94.56 207 GLU A O 1
ATOM 1647 N N . PRO A 1 208 ? 1.539 11.906 23.312 1 92 208 PRO A N 1
ATOM 1648 C CA . PRO A 1 208 ? 0.825 10.781 23.922 1 92 208 PRO A CA 1
ATOM 1649 C C . PRO A 1 208 ? -0.663 10.773 23.578 1 92 208 PRO A C 1
ATOM 1651 O O . PRO A 1 208 ? -1.293 11.828 23.516 1 92 208 PRO A O 1
ATOM 1654 N N . ILE A 1 209 ? -1.221 9.578 23.312 1 88.81 209 ILE A N 1
ATOM 1655 C CA . ILE A 1 209 ? -2.621 9.398 22.938 1 88.81 209 ILE A CA 1
ATOM 1656 C C . ILE A 1 209 ? -3.281 8.406 23.906 1 88.81 209 ILE A C 1
ATOM 1658 O O . ILE A 1 209 ? -2.773 7.309 24.125 1 88.81 209 ILE A O 1
ATOM 1662 N N . ASP A 1 210 ? -4.375 8.789 24.469 1 83.94 210 ASP A N 1
ATOM 1663 C CA . ASP A 1 210 ? -5.199 7.848 25.219 1 83.94 210 ASP A CA 1
ATOM 1664 C C . ASP A 1 210 ? -6.148 7.09 24.297 1 83.94 210 ASP A C 1
ATOM 1666 O O . ASP A 1 210 ? -7.254 7.559 24.016 1 83.94 210 ASP A O 1
ATOM 1670 N N . VAL A 1 211 ? -5.77 5.938 23.906 1 84.81 211 VAL A N 1
ATOM 1671 C CA . VAL A 1 211 ? -6.469 5.164 22.891 1 84.81 211 VAL A CA 1
ATOM 1672 C C . VAL A 1 211 ? -7.84 4.742 23.406 1 84.81 211 VAL A C 1
ATOM 1674 O O . VAL A 1 211 ? -8.727 4.398 22.625 1 84.81 211 VAL A O 1
ATOM 1677 N N . SER A 1 212 ? -8.055 4.723 24.703 1 79.69 212 SER A N 1
ATOM 1678 C CA . SER A 1 212 ? -9.312 4.289 25.297 1 79.69 212 SER A CA 1
ATOM 1679 C C . SER A 1 212 ? -10.445 5.246 24.938 1 79.69 212 SER A C 1
ATOM 1681 O O . SER A 1 212 ? -11.625 4.91 25.094 1 79.69 212 SER A O 1
ATOM 1683 N N . ASN A 1 213 ? -10.125 6.359 24.453 1 78.06 213 ASN A N 1
ATOM 1684 C CA . ASN A 1 213 ? -11.117 7.359 24.078 1 78.06 213 ASN A CA 1
ATOM 1685 C C . ASN A 1 213 ? -11.695 7.07 22.688 1 78.06 213 ASN A C 1
ATOM 1687 O O . ASN A 1 213 ? -12.68 7.691 22.281 1 78.06 213 ASN A O 1
ATOM 1691 N N . TYR A 1 214 ? -11.156 6.102 22.094 1 84.94 214 TYR A N 1
ATOM 1692 C CA . TYR A 1 214 ? -11.469 5.965 20.688 1 84.94 214 TYR A CA 1
ATOM 1693 C C . TYR A 1 214 ? -12.07 4.594 20.391 1 84.94 214 TYR A C 1
ATOM 1695 O O . TYR A 1 214 ? -12.492 3.883 21.312 1 84.94 214 TYR A O 1
ATOM 1703 N N . CYS A 1 215 ? -12.227 4.242 19.109 1 78.62 215 CYS A N 1
ATOM 1704 C CA . CYS A 1 215 ? -13.016 3.123 18.609 1 78.62 215 CYS A CA 1
ATOM 1705 C C . CYS A 1 215 ? -12.562 1.812 19.25 1 78.62 215 CYS A C 1
ATOM 1707 O O . CYS A 1 215 ? -11.43 1.372 19.031 1 78.62 215 CYS A O 1
ATOM 1709 N N . PRO A 1 216 ? -13.523 1.168 19.953 1 74.31 216 PRO A N 1
ATOM 1710 C CA . PRO A 1 216 ? -13.188 -0.099 20.609 1 74.31 216 PRO A CA 1
ATOM 1711 C C . PRO A 1 216 ? -13.297 -1.298 19.672 1 74.31 216 PRO A C 1
ATOM 1713 O O . PRO A 1 216 ? -13.938 -1.205 18.609 1 74.31 216 PRO A O 1
ATOM 1716 N N . ARG A 1 217 ? -12.797 -2.387 20.125 1 77.25 217 ARG A N 1
ATOM 1717 C CA . ARG A 1 217 ? -12.781 -3.648 19.391 1 77.25 217 ARG A CA 1
ATOM 1718 C C . ARG A 1 217 ? -14.195 -4.191 19.203 1 77.25 217 ARG A C 1
ATOM 1720 O O . ARG A 1 217 ? -14.453 -4.969 18.281 1 77.25 217 ARG A O 1
ATOM 1727 N N . ARG A 1 218 ? -15.062 -3.848 20 1 79.25 218 ARG A N 1
ATOM 1728 C CA . ARG A 1 218 ? -16.406 -4.418 20 1 79.25 218 ARG A CA 1
ATOM 1729 C C . ARG A 1 218 ? -17.141 -4.082 18.703 1 79.25 218 ARG A C 1
ATOM 1731 O O . ARG A 1 218 ? -18.188 -4.664 18.406 1 79.25 218 ARG A O 1
ATOM 1738 N N . ILE A 1 219 ? -16.562 -3.207 17.906 1 87.12 219 ILE A N 1
ATOM 1739 C CA . ILE A 1 219 ? -17.203 -2.811 16.672 1 87.12 219 ILE A CA 1
ATOM 1740 C C . ILE A 1 219 ? -16.938 -3.859 15.586 1 87.12 219 ILE A C 1
ATOM 1742 O O . ILE A 1 219 ? -17.594 -3.873 14.547 1 87.12 219 ILE A O 1
ATOM 1746 N N . LEU A 1 220 ? -16.016 -4.695 15.844 1 89.12 220 LEU A N 1
ATOM 1747 C CA . LEU A 1 220 ? -15.656 -5.707 14.859 1 89.12 220 LEU A CA 1
ATOM 1748 C C . LEU A 1 220 ? -16.812 -6.676 14.625 1 89.12 220 LEU A C 1
ATOM 1750 O O . LEU A 1 220 ? -17.516 -7.051 15.562 1 89.12 220 LEU A O 1
ATOM 1754 N N . GLY A 1 221 ? -16.953 -7.051 13.359 1 90.94 221 GLY A N 1
ATOM 1755 C CA . GLY A 1 221 ? -17.938 -8.078 13.016 1 90.94 221 GLY A CA 1
ATOM 1756 C C . GLY A 1 221 ? -19.312 -7.512 12.703 1 90.94 221 GLY A C 1
ATOM 1757 O O . GLY A 1 221 ? -20.266 -8.266 12.523 1 90.94 221 GLY A O 1
ATOM 1758 N N . LYS A 1 222 ? -19.438 -6.195 12.633 1 93.56 222 LYS A N 1
ATOM 1759 C CA . LYS A 1 222 ? -20.719 -5.562 12.398 1 93.56 222 LYS A CA 1
ATOM 1760 C C . LYS A 1 222 ? -20.766 -4.867 11.039 1 93.56 222 LYS A C 1
ATOM 1762 O O . LYS A 1 222 ? -21.656 -4.062 10.773 1 93.56 222 LYS A O 1
ATOM 1767 N N . ALA A 1 223 ? -19.844 -5.164 10.211 1 96.5 223 ALA A N 1
ATOM 1768 C CA . ALA A 1 223 ? -19.688 -4.445 8.953 1 96.5 223 ALA A CA 1
ATOM 1769 C C . ALA A 1 223 ? -20.891 -4.656 8.047 1 96.5 223 ALA A C 1
ATOM 1771 O O . ALA A 1 223 ? -21.594 -5.66 8.172 1 96.5 223 ALA A O 1
ATOM 1772 N N . ASP A 1 224 ? -21.125 -3.66 7.199 1 96.94 224 ASP A N 1
ATOM 1773 C CA . ASP A 1 224 ? -22.109 -3.785 6.121 1 96.94 224 ASP A CA 1
ATOM 1774 C C . ASP A 1 224 ? -21.891 -5.074 5.332 1 96.94 224 ASP A C 1
ATOM 1776 O O . ASP A 1 224 ? -20.75 -5.438 5.02 1 96.94 224 ASP A O 1
ATOM 1780 N N . PRO A 1 225 ? -22.969 -5.836 5.066 1 94.31 225 PRO A N 1
ATOM 1781 C CA . PRO A 1 225 ? -22.812 -7.082 4.305 1 94.31 225 PRO A CA 1
ATOM 1782 C C . PRO A 1 225 ? -22.141 -6.871 2.955 1 94.31 225 PRO A C 1
ATOM 1784 O O . PRO A 1 225 ? -21.562 -7.812 2.395 1 94.31 225 PRO A O 1
ATOM 1787 N N . LYS A 1 226 ? -22.172 -5.684 2.439 1 94 226 LYS 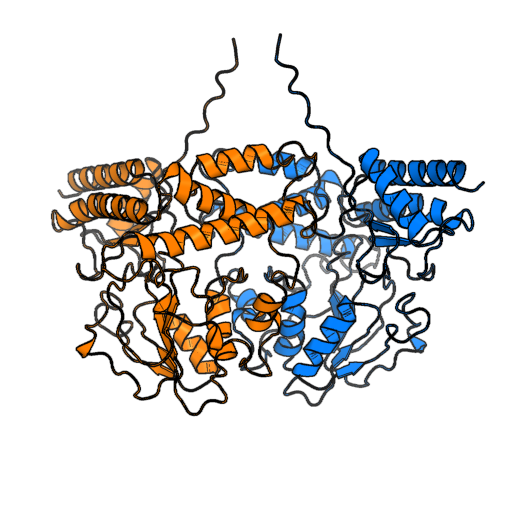A N 1
ATOM 1788 C CA . LYS A 1 226 ? -21.562 -5.406 1.146 1 94 226 LYS A CA 1
ATOM 1789 C C . LYS A 1 226 ? -20.219 -4.691 1.315 1 94 226 LYS A C 1
ATOM 1791 O O . LYS A 1 226 ? -19.688 -4.141 0.356 1 94 226 LYS A O 1
ATOM 1796 N N . CYS A 1 227 ? -19.75 -4.648 2.535 1 97.44 227 CYS A N 1
ATOM 1797 C CA . CYS A 1 227 ? -18.406 -4.129 2.764 1 97.44 227 CYS A CA 1
ATOM 1798 C C . CYS A 1 227 ? -17.359 -4.977 2.043 1 97.44 227 CYS A C 1
ATOM 1800 O O . CYS A 1 227 ? -17.281 -6.188 2.248 1 97.44 227 CYS A O 1
ATOM 1802 N N . PRO A 1 228 ? -16.594 -4.371 1.096 1 97.5 228 PRO A N 1
ATOM 1803 C CA . PRO A 1 228 ? -15.492 -5.168 0.563 1 97.5 228 PRO A CA 1
ATOM 1804 C C . PRO A 1 228 ? -14.719 -5.914 1.652 1 97.5 228 PRO A C 1
ATOM 1806 O O . PRO A 1 228 ? -14.383 -5.328 2.684 1 97.5 228 PRO A O 1
ATOM 1809 N N . ILE A 1 229 ? -14.43 -7.113 1.418 1 96.75 229 ILE A N 1
ATOM 1810 C CA . ILE A 1 229 ? -13.812 -7.965 2.432 1 96.75 229 ILE A CA 1
ATOM 1811 C C . ILE A 1 229 ? -12.477 -7.371 2.865 1 96.75 229 ILE A C 1
ATOM 1813 O O . ILE A 1 229 ? -12.094 -7.477 4.031 1 96.75 229 ILE A O 1
ATOM 1817 N N . TYR A 1 230 ? -11.82 -6.77 1.978 1 96.12 230 TYR A N 1
ATOM 1818 C CA . TYR A 1 230 ? -10.539 -6.113 2.223 1 96.12 230 TYR A CA 1
ATOM 1819 C C . TYR A 1 230 ? -10.695 -4.969 3.215 1 96.12 230 TYR A C 1
ATOM 1821 O O . TYR A 1 230 ? -9.758 -4.652 3.959 1 96.12 230 TYR A O 1
ATOM 1829 N N . CYS A 1 231 ? -11.875 -4.363 3.287 1 96.81 231 CYS A N 1
ATOM 1830 C CA . CYS A 1 231 ? -12.148 -3.195 4.117 1 96.81 231 CYS A CA 1
ATOM 1831 C C . CYS A 1 231 ? -12.797 -3.602 5.434 1 96.81 231 CYS A C 1
ATOM 1833 O O . CYS A 1 231 ? -12.992 -2.766 6.316 1 96.81 231 CYS A O 1
ATOM 1835 N N . ASP A 1 232 ? -13.18 -4.836 5.562 1 97.06 232 ASP A N 1
ATOM 1836 C CA . ASP A 1 232 ? -13.766 -5.344 6.797 1 97.06 232 ASP A CA 1
ATOM 1837 C C . ASP A 1 232 ? -12.703 -5.52 7.879 1 97.06 232 ASP A C 1
ATOM 1839 O O . ASP A 1 232 ? -11.828 -6.371 7.758 1 97.06 232 ASP A O 1
ATOM 1843 N N . TRP A 1 233 ? -12.844 -4.789 8.953 1 96.25 233 TRP A N 1
ATOM 1844 C CA . TRP A 1 233 ? -11.828 -4.797 10.008 1 96.25 233 TRP A CA 1
ATOM 1845 C C . TRP A 1 233 ? -11.742 -6.168 10.664 1 96.25 233 TRP A C 1
ATOM 1847 O O . TRP A 1 233 ? -10.68 -6.582 11.125 1 96.25 233 TRP A O 1
ATOM 1857 N N . LYS A 1 234 ? -12.828 -6.879 10.719 1 95.56 234 LYS A N 1
ATOM 1858 C CA . LYS A 1 234 ? -12.828 -8.211 11.32 1 95.56 234 LYS A CA 1
ATOM 1859 C C . LYS A 1 234 ? -11.898 -9.156 10.562 1 95.56 234 LYS A C 1
ATOM 1861 O O . LYS A 1 234 ? -11.227 -9.992 11.172 1 95.56 234 LYS A O 1
ATOM 1866 N N . THR A 1 235 ? -11.914 -9.016 9.234 1 95.19 235 THR A N 1
ATOM 1867 C CA . THR A 1 235 ? -11.07 -9.875 8.406 1 95.19 235 THR A CA 1
ATOM 1868 C C . THR A 1 235 ? -9.602 -9.742 8.805 1 95.19 235 THR A C 1
ATOM 1870 O O . THR A 1 235 ? -8.938 -10.742 9.078 1 95.19 235 THR A O 1
ATOM 1873 N N . GLU A 1 236 ? -9.133 -8.523 8.891 1 92.62 236 GLU A N 1
ATOM 1874 C CA . GLU A 1 236 ? -7.746 -8.289 9.273 1 92.62 236 GLU A CA 1
ATOM 1875 C C . GLU A 1 236 ? -7.508 -8.664 10.734 1 92.62 236 GLU A C 1
ATOM 1877 O O . GLU A 1 236 ? -6.477 -9.25 11.07 1 92.62 236 GLU A O 1
ATOM 1882 N N . ALA A 1 237 ? -8.445 -8.328 11.586 1 92.31 237 ALA A N 1
ATOM 1883 C CA . ALA A 1 237 ? -8.312 -8.617 13.008 1 92.31 237 ALA A CA 1
ATOM 1884 C C . ALA A 1 237 ? -8.172 -10.117 13.258 1 92.31 237 ALA A C 1
ATOM 1886 O O . ALA A 1 237 ? -7.492 -10.531 14.195 1 92.31 237 ALA A O 1
ATOM 1887 N N . THR A 1 238 ? -8.766 -10.891 12.422 1 91.31 238 THR A N 1
ATOM 1888 C CA . THR A 1 238 ? -8.797 -12.336 12.609 1 91.31 238 THR A CA 1
ATOM 1889 C C . THR A 1 238 ? -7.594 -12.992 11.93 1 91.31 238 THR A C 1
ATOM 1891 O O . THR A 1 238 ? -6.996 -13.922 12.484 1 91.31 238 THR A O 1
ATOM 1894 N N . THR A 1 239 ? -7.168 -12.484 10.805 1 89.56 239 THR A N 1
ATOM 1895 C CA . THR A 1 239 ? -6.129 -13.141 10.023 1 89.56 239 THR A CA 1
ATOM 1896 C C . THR A 1 239 ? -4.77 -12.508 10.289 1 89.56 239 THR A C 1
ATOM 1898 O O . THR A 1 239 ? -3.73 -13.148 10.125 1 89.56 239 THR A O 1
ATOM 1901 N N . ASP A 1 240 ? -4.762 -11.227 10.656 1 87.06 240 ASP A N 1
ATOM 1902 C CA . ASP A 1 240 ? -3.596 -10.383 10.906 1 87.06 240 ASP A CA 1
ATOM 1903 C C . ASP A 1 240 ? -2.854 -10.078 9.609 1 87.06 240 ASP A C 1
ATOM 1905 O O . ASP A 1 240 ? -2.018 -9.18 9.562 1 87.06 240 ASP A O 1
ATOM 1909 N N . MET A 1 241 ? -2.994 -10.891 8.625 1 89.88 241 MET A N 1
ATOM 1910 C CA . MET A 1 241 ? -2.422 -10.711 7.297 1 89.88 241 MET A CA 1
ATOM 1911 C C . MET A 1 241 ? -3.289 -11.383 6.238 1 89.88 241 MET A C 1
ATOM 1913 O O . MET A 1 241 ? -2.934 -12.438 5.711 1 89.88 241 MET A O 1
ATOM 1917 N N . TYR A 1 242 ? -4.328 -10.727 5.945 1 90.31 242 TYR A N 1
ATOM 1918 C CA . TYR A 1 242 ? -5.309 -11.32 5.043 1 90.31 242 TYR A CA 1
ATOM 1919 C C . TYR A 1 242 ? -4.715 -11.539 3.656 1 90.31 242 TYR A C 1
ATOM 1921 O O . TYR A 1 242 ? -4.965 -12.562 3.018 1 90.31 242 TYR A O 1
ATOM 1929 N N . ASN A 1 243 ? -3.994 -10.547 3.205 1 90.12 243 ASN A N 1
ATOM 1930 C CA . ASN A 1 243 ? -3.248 -10.664 1.957 1 90.12 243 ASN A CA 1
ATOM 1931 C C . ASN A 1 243 ? -1.786 -10.266 2.137 1 90.12 243 ASN A C 1
ATOM 1933 O O . ASN A 1 243 ? -1.367 -9.906 3.24 1 90.12 243 ASN A O 1
ATOM 1937 N N . THR A 1 244 ? -1.021 -10.508 1.095 1 89.12 244 THR A N 1
ATOM 1938 C CA . THR A 1 244 ? 0.382 -10.109 1.137 1 89.12 244 THR A CA 1
ATOM 1939 C C . THR A 1 244 ? 0.512 -8.625 1.462 1 89.12 244 THR A C 1
ATOM 1941 O O . THR A 1 244 ? -0.024 -7.773 0.745 1 89.12 244 THR A O 1
ATOM 1944 N N . PRO A 1 245 ? 1.157 -8.32 2.549 1 90.88 245 PRO A N 1
ATOM 1945 C CA . PRO A 1 245 ? 1.334 -6.918 2.922 1 90.88 245 PRO A CA 1
ATOM 1946 C C . PRO A 1 245 ? 2.465 -6.238 2.154 1 90.88 245 PRO A C 1
ATOM 1948 O O . PRO A 1 245 ? 3.254 -6.914 1.486 1 90.88 245 PRO A O 1
ATOM 1951 N N . PRO A 1 246 ? 2.439 -4.879 2.182 1 91.75 246 PRO A N 1
ATOM 1952 C CA . PRO A 1 246 ? 3.645 -4.191 1.709 1 91.75 246 PRO A CA 1
ATOM 1953 C C . PRO A 1 246 ? 4.828 -4.355 2.662 1 91.75 246 PRO A C 1
ATOM 1955 O O . PRO A 1 246 ? 5.027 -3.521 3.551 1 91.75 246 PRO A O 1
ATOM 1958 N N . CYS A 1 247 ? 5.613 -5.266 2.443 1 94.12 247 CYS A N 1
ATOM 1959 C CA . CYS A 1 247 ? 6.613 -5.75 3.391 1 94.12 247 CYS A CA 1
ATOM 1960 C C . CYS A 1 247 ? 7.633 -4.664 3.705 1 94.12 247 CYS A C 1
ATOM 1962 O O . CYS A 1 247 ? 8.016 -4.477 4.863 1 94.12 247 CYS A O 1
ATOM 1964 N N . PHE A 1 248 ? 8.055 -3.934 2.684 1 96 248 PHE A N 1
ATOM 1965 C CA . PHE A 1 248 ? 9.078 -2.924 2.918 1 96 248 PHE A CA 1
ATOM 1966 C C . PHE A 1 248 ? 8.523 -1.769 3.74 1 96 248 PHE A C 1
ATOM 1968 O O . PHE A 1 248 ? 9.203 -1.24 4.621 1 96 248 PHE A O 1
ATOM 1975 N N . SER A 1 249 ? 7.352 -1.346 3.449 1 94.81 249 SER A N 1
ATOM 1976 C CA . SER A 1 249 ? 6.711 -0.3 4.242 1 94.81 249 SER A CA 1
ATOM 1977 C C . SER A 1 249 ? 6.59 -0.712 5.703 1 94.81 249 SER A C 1
ATOM 1979 O O . SER A 1 249 ? 6.793 0.105 6.605 1 94.81 249 SER A O 1
ATOM 1981 N N . ALA A 1 250 ? 6.199 -1.963 5.906 1 94.75 250 ALA A N 1
ATOM 1982 C CA . ALA A 1 250 ? 6.09 -2.477 7.27 1 94.75 250 ALA A CA 1
ATOM 1983 C C . ALA A 1 250 ? 7.445 -2.451 7.973 1 94.75 250 ALA A C 1
ATOM 1985 O O . ALA A 1 250 ? 7.531 -2.092 9.148 1 94.75 250 ALA A O 1
ATOM 1986 N N . TYR A 1 251 ? 8.461 -2.822 7.215 1 97.75 251 TYR A N 1
ATOM 1987 C CA . TYR A 1 251 ? 9.82 -2.807 7.738 1 97.75 251 TYR A CA 1
ATOM 1988 C C . TYR A 1 251 ? 10.234 -1.397 8.141 1 97.75 251 TYR A C 1
ATOM 1990 O O . TYR A 1 251 ? 10.719 -1.181 9.258 1 97.75 251 TYR A O 1
ATOM 1998 N N . ILE A 1 252 ? 9.992 -0.428 7.32 1 98.06 252 ILE A N 1
ATOM 1999 C CA . ILE A 1 252 ? 10.344 0.962 7.59 1 98.06 252 ILE A CA 1
ATOM 2000 C C . ILE A 1 252 ? 9.555 1.465 8.797 1 98.06 252 ILE A C 1
ATOM 2002 O O . ILE A 1 252 ? 10.109 2.113 9.688 1 98.06 252 ILE A O 1
ATOM 2006 N N . MET A 1 253 ? 8.281 1.178 8.805 1 97.38 253 MET A N 1
ATOM 2007 C CA . MET A 1 253 ? 7.434 1.565 9.922 1 97.38 253 MET A CA 1
ATOM 2008 C C . MET A 1 253 ? 7.988 1.025 11.234 1 97.38 253 MET A C 1
ATOM 2010 O O . MET A 1 253 ? 8.055 1.749 12.234 1 97.38 253 MET A O 1
ATOM 2014 N N . GLY A 1 254 ? 8.383 -0.256 11.211 1 97.94 254 GLY A N 1
ATOM 2015 C CA . GLY A 1 254 ? 8.992 -0.842 12.391 1 97.94 254 GLY A CA 1
ATOM 2016 C C . GLY A 1 254 ? 10.242 -0.114 12.844 1 97.94 254 GLY A C 1
ATOM 2017 O O . GLY A 1 254 ? 10.438 0.112 14.039 1 97.94 254 GLY A O 1
ATOM 2018 N N . LEU A 1 255 ? 11.086 0.217 11.891 1 98.62 255 LEU A N 1
ATOM 2019 C CA . LEU A 1 255 ? 12.305 0.947 12.211 1 98.62 255 LEU A CA 1
ATOM 2020 C C . LEU A 1 255 ? 11.984 2.309 12.82 1 98.62 255 LEU A C 1
ATOM 2022 O O . LEU A 1 255 ? 12.672 2.768 13.734 1 98.62 255 LEU A O 1
ATOM 2026 N N . VAL A 1 256 ? 10.953 2.969 12.352 1 98.56 256 VAL A N 1
ATOM 2027 C CA . VAL A 1 256 ? 10.555 4.27 12.875 1 98.56 256 VAL A CA 1
ATOM 2028 C C . VAL A 1 256 ? 10.047 4.113 14.312 1 98.56 256 VAL A C 1
ATOM 2030 O O . VAL A 1 256 ? 10.344 4.945 15.172 1 98.56 256 VAL A O 1
ATOM 2033 N N . PHE A 1 257 ? 9.219 3.051 14.547 1 97.94 257 PHE A N 1
ATOM 2034 C CA . PHE A 1 257 ? 8.758 2.803 15.906 1 97.94 257 PHE A CA 1
ATOM 2035 C C . PHE A 1 257 ? 9.945 2.6 16.844 1 97.94 257 PHE A C 1
ATOM 2037 O O . PHE A 1 257 ? 9.953 3.127 17.969 1 97.94 257 PHE A O 1
ATOM 2044 N N . LYS A 1 258 ? 10.922 1.842 16.391 1 98.19 258 LYS A N 1
ATOM 2045 C CA . LYS A 1 258 ? 12.109 1.622 17.203 1 98.19 258 LYS A CA 1
ATOM 2046 C C . LYS A 1 258 ? 12.852 2.934 17.469 1 98.19 258 LYS A C 1
ATOM 2048 O O . LYS A 1 258 ? 13.336 3.168 18.578 1 98.19 258 LYS A O 1
ATOM 2053 N N . TRP A 1 259 ? 12.938 3.752 16.469 1 98.69 259 TRP A N 1
ATOM 2054 C CA . TRP A 1 259 ? 13.547 5.07 16.594 1 98.69 259 TRP A CA 1
ATOM 2055 C C . TRP A 1 259 ? 12.82 5.902 17.656 1 98.69 259 TRP A C 1
ATOM 2057 O O . TRP A 1 259 ? 13.453 6.523 18.5 1 98.69 259 TRP A O 1
ATOM 2067 N N . LEU A 1 260 ? 11.492 5.91 17.641 1 98.25 260 LEU A N 1
ATOM 2068 C CA . LEU A 1 260 ? 10.688 6.641 18.609 1 98.25 260 LEU A CA 1
ATOM 2069 C C . LEU A 1 260 ? 10.953 6.133 20.031 1 98.25 260 LEU A C 1
ATOM 2071 O O . LEU A 1 260 ? 11.07 6.926 20.969 1 98.25 260 LEU A O 1
ATOM 2075 N N . LYS A 1 261 ? 11.086 4.855 20.141 1 96.19 261 LYS A N 1
ATOM 2076 C CA . LYS A 1 261 ? 11.273 4.227 21.453 1 96.19 261 LYS A CA 1
ATOM 2077 C C . LYS A 1 261 ? 12.695 4.449 21.969 1 96.19 261 LYS A C 1
ATOM 2079 O O . LYS A 1 261 ? 12.883 4.922 23.094 1 96.19 261 LYS A O 1
ATOM 2084 N N . ASN A 1 262 ? 13.633 4.148 21.109 1 97.31 262 ASN A N 1
ATOM 2085 C CA . ASN A 1 262 ? 15.008 4 21.578 1 97.31 262 ASN A CA 1
ATOM 2086 C C . ASN A 1 262 ? 15.797 5.301 21.422 1 97.31 262 ASN A C 1
ATOM 2088 O O . ASN A 1 262 ? 16.578 5.66 22.297 1 97.31 262 ASN A O 1
ATOM 2092 N N . THR A 1 263 ? 15.609 5.973 20.312 1 98.06 263 THR A N 1
ATOM 2093 C CA . THR A 1 263 ? 16.375 7.184 20.047 1 98.06 263 THR A CA 1
ATOM 2094 C C . THR A 1 263 ? 15.703 8.398 20.672 1 98.06 263 THR A C 1
ATOM 2096 O O . THR A 1 263 ? 16.359 9.188 21.359 1 98.06 263 THR A O 1
ATOM 2099 N N . ILE A 1 264 ? 14.406 8.516 20.484 1 98 264 ILE A N 1
ATOM 2100 C CA . ILE A 1 264 ? 13.664 9.656 21.016 1 98 264 ILE A CA 1
ATOM 2101 C C . ILE A 1 264 ? 13.367 9.445 22.5 1 98 264 ILE A C 1
ATOM 2103 O O . ILE A 1 264 ? 13.445 10.383 23.297 1 98 264 ILE A O 1
ATOM 2107 N N . GLY A 1 265 ? 13 8.289 22.875 1 96.69 265 GLY A N 1
ATOM 2108 C CA . GLY A 1 265 ? 12.734 7.984 24.266 1 96.69 265 GLY A CA 1
ATOM 2109 C C . GLY A 1 265 ? 11.25 7.977 24.594 1 96.69 265 GLY A C 1
ATOM 2110 O O . GLY A 1 265 ? 10.875 8.117 25.766 1 96.69 265 GLY A O 1
ATOM 2111 N N . GLY A 1 266 ? 10.375 7.895 23.562 1 95.88 266 GLY A N 1
ATOM 2112 C CA . GLY A 1 266 ? 8.953 7.773 23.828 1 95.88 266 GLY A CA 1
ATOM 2113 C C . GLY A 1 266 ? 8.156 8.977 23.375 1 95.88 266 GLY A C 1
ATOM 2114 O O . GLY A 1 266 ? 8.727 9.961 22.891 1 95.88 266 GLY A O 1
ATOM 2115 N N . LEU A 1 267 ? 6.859 8.891 23.531 1 96.06 267 LEU A N 1
ATOM 2116 C CA . LEU A 1 267 ? 5.953 9.875 22.938 1 96.06 267 LEU A CA 1
ATOM 2117 C C . LEU A 1 267 ? 5.949 11.164 23.75 1 96.06 267 LEU A C 1
ATOM 2119 O O . LEU A 1 267 ? 5.68 12.242 23.219 1 96.06 267 LEU A O 1
ATOM 2123 N N . GLU A 1 268 ? 6.188 11.094 25.047 1 95.38 268 GLU A N 1
ATOM 2124 C CA . GLU A 1 268 ? 6.305 12.312 25.844 1 95.38 268 GLU A CA 1
ATOM 2125 C C . GLU A 1 268 ? 7.465 13.18 25.359 1 95.38 268 GLU A C 1
ATOM 2127 O O . GLU A 1 268 ? 7.309 14.383 25.172 1 95.38 268 GLU A O 1
ATOM 2132 N N . LYS A 1 269 ? 8.547 12.539 25.188 1 97.44 269 LYS A N 1
ATOM 2133 C CA . LYS A 1 269 ? 9.727 13.25 24.688 1 97.44 269 LYS A CA 1
ATOM 2134 C C . LYS A 1 269 ? 9.508 13.758 23.266 1 97.44 269 LYS A C 1
ATOM 2136 O O . LYS A 1 269 ? 9.969 14.844 22.922 1 97.44 269 LYS A O 1
ATOM 2141 N N . MET A 1 270 ? 8.859 12.922 22.453 1 97.81 270 MET A N 1
ATOM 2142 C CA . MET A 1 270 ? 8.539 13.359 21.094 1 97.81 270 MET A CA 1
ATOM 2143 C C . MET A 1 270 ? 7.66 14.609 21.109 1 97.81 270 MET A C 1
ATOM 2145 O O . MET A 1 270 ? 7.875 15.539 20.344 1 97.81 270 MET A O 1
ATOM 2149 N N . HIS A 1 271 ? 6.703 14.633 22.031 1 97.56 271 HIS A N 1
ATOM 2150 C CA . HIS A 1 271 ? 5.816 15.781 22.156 1 97.56 271 HIS A CA 1
ATOM 2151 C C . HIS A 1 271 ? 6.594 17.031 22.547 1 97.56 271 HIS A C 1
ATOM 2153 O O . HIS A 1 271 ? 6.383 18.109 21.969 1 97.56 271 HIS A O 1
ATOM 2159 N N . GLU A 1 272 ? 7.477 16.906 23.5 1 98.19 272 GLU A N 1
ATOM 2160 C CA . GLU A 1 272 ? 8.32 18.031 23.922 1 98.19 272 GLU A CA 1
ATOM 2161 C C . GLU A 1 272 ? 9.102 18.578 22.734 1 98.19 272 GLU A C 1
ATOM 2163 O O . GLU A 1 272 ? 9.164 19.797 22.547 1 98.19 272 GLU A O 1
ATOM 2168 N N . LEU A 1 273 ? 9.688 17.688 22.016 1 98.56 273 LEU A N 1
ATOM 2169 C CA . LEU A 1 273 ? 10.469 18.078 20.844 1 98.56 273 LEU A CA 1
ATOM 2170 C C . LEU A 1 273 ? 9.586 18.766 19.797 1 98.56 273 LEU A C 1
ATOM 2172 O O . LEU A 1 273 ? 9.992 19.75 19.188 1 98.56 273 LEU A O 1
ATOM 2176 N N . ASN A 1 274 ? 8.43 18.219 19.578 1 98.62 274 ASN A N 1
ATOM 2177 C CA . ASN A 1 274 ? 7.516 18.781 18.594 1 98.62 274 ASN A CA 1
ATOM 2178 C C . ASN A 1 274 ? 7.039 20.172 19 1 98.62 274 ASN A C 1
ATOM 2180 O O . ASN A 1 274 ? 6.875 21.047 18.141 1 98.62 274 ASN A O 1
ATOM 2184 N N . LEU A 1 275 ? 6.797 20.375 20.281 1 98.5 275 LEU A N 1
ATOM 2185 C CA . LEU A 1 275 ? 6.461 21.703 20.781 1 98.5 275 LEU A CA 1
ATOM 2186 C C . LEU A 1 275 ? 7.586 22.688 20.5 1 98.5 275 LEU A C 1
ATOM 2188 O O . LEU A 1 275 ? 7.336 23.812 20.047 1 98.5 275 LEU A O 1
ATOM 2192 N N . LYS A 1 276 ? 8.781 22.25 20.734 1 98.69 276 LYS A N 1
ATOM 2193 C CA . LYS A 1 276 ? 9.945 23.109 20.484 1 98.69 276 LYS A CA 1
ATOM 2194 C C . LYS A 1 276 ? 10.07 23.453 19.016 1 98.69 276 LYS A C 1
ATOM 2196 O O . LYS A 1 276 ? 10.336 24.609 18.656 1 98.69 276 LYS A O 1
ATOM 2201 N N . LYS A 1 277 ? 9.93 22.453 18.188 1 98.81 277 LYS A N 1
ATOM 2202 C CA . LYS A 1 277 ? 10.031 22.656 16.75 1 98.81 277 LYS A CA 1
ATOM 2203 C C . LYS A 1 277 ? 8.992 23.656 16.266 1 98.81 277 LYS A C 1
ATOM 2205 O O . LYS A 1 277 ? 9.32 24.609 15.539 1 98.81 277 LYS A O 1
ATOM 2210 N N . ALA A 1 278 ? 7.754 23.453 16.656 1 98.69 278 ALA A N 1
ATOM 2211 C CA . ALA A 1 278 ? 6.688 24.344 16.219 1 98.69 278 ALA A CA 1
ATOM 2212 C C . ALA A 1 278 ? 6.906 25.75 16.766 1 98.69 278 ALA A C 1
ATOM 2214 O O . ALA A 1 278 ? 6.707 26.734 16.047 1 98.69 278 ALA A O 1
ATOM 2215 N N . LYS A 1 279 ? 7.328 25.844 17.984 1 98.56 279 LYS A N 1
ATOM 2216 C CA . LYS A 1 279 ? 7.5 27.125 18.672 1 98.56 279 LYS A CA 1
ATOM 2217 C C . LYS A 1 279 ? 8.523 27.984 17.938 1 98.56 279 LYS A C 1
ATOM 2219 O O . LYS A 1 279 ? 8.328 29.203 17.781 1 98.56 279 LYS A O 1
ATOM 2224 N N . VAL A 1 280 ? 9.594 27.406 17.5 1 98.31 280 VAL A N 1
ATOM 2225 C CA . VAL A 1 280 ? 10.672 28.172 16.891 1 98.31 280 VAL A CA 1
ATOM 2226 C C . VAL A 1 280 ? 10.172 28.859 15.617 1 98.31 280 VAL A C 1
ATOM 2228 O O . VAL A 1 280 ? 10.57 29.984 15.312 1 98.31 280 VAL A O 1
ATOM 2231 N N . VAL A 1 281 ? 9.297 28.234 14.898 1 98.75 281 VAL A N 1
ATOM 2232 C CA . VAL A 1 281 ? 8.758 28.797 13.664 1 98.75 281 VAL A CA 1
ATOM 2233 C C . VAL A 1 281 ? 7.637 29.781 13.984 1 98.75 281 VAL A C 1
ATOM 2235 O O . VAL A 1 281 ? 7.617 30.906 13.469 1 98.75 281 VAL A O 1
ATOM 2238 N N . TYR A 1 282 ? 6.715 29.406 14.906 1 98.69 282 TYR A N 1
ATOM 2239 C CA . TYR A 1 282 ? 5.59 30.266 15.273 1 98.69 282 TYR A CA 1
ATOM 2240 C C . TYR A 1 282 ? 6.078 31.562 15.898 1 98.69 282 TYR A C 1
ATOM 2242 O O . TYR A 1 282 ? 5.461 32.625 15.719 1 98.69 282 TYR A O 1
ATOM 2250 N N . ASP A 1 283 ? 7.16 31.453 16.641 1 98.56 283 ASP A N 1
ATOM 2251 C CA . ASP A 1 283 ? 7.707 32.656 17.25 1 98.56 283 ASP A CA 1
ATOM 2252 C C . ASP A 1 283 ? 8 33.719 16.188 1 98.56 283 ASP A C 1
ATOM 2254 O O . ASP A 1 283 ? 7.703 34.906 16.391 1 98.56 283 ASP A O 1
ATOM 2258 N N . VAL A 1 284 ? 8.562 33.312 15.102 1 98.62 284 VAL A N 1
ATOM 2259 C CA . VAL A 1 284 ? 8.883 34.25 14.031 1 98.62 284 VAL A CA 1
ATOM 2260 C C . VAL A 1 284 ? 7.594 34.75 13.391 1 98.62 284 VAL A C 1
ATOM 2262 O O . VAL A 1 284 ? 7.469 35.938 13.094 1 98.62 284 VAL A O 1
ATOM 2265 N N . VAL A 1 285 ? 6.656 33.906 13.164 1 98.38 285 VAL A N 1
ATOM 2266 C CA . VAL A 1 285 ? 5.379 34.25 12.547 1 98.38 285 VAL A CA 1
ATOM 2267 C C . VAL A 1 285 ? 4.68 35.312 13.383 1 98.38 285 VAL A C 1
ATOM 2269 O O . VAL A 1 285 ? 4.066 36.25 12.836 1 98.38 285 VAL A O 1
ATOM 2272 N N . ASP A 1 286 ? 4.852 35.25 14.688 1 97.81 286 ASP A N 1
ATOM 2273 C CA . ASP A 1 286 ? 4.078 36.062 15.602 1 97.81 286 ASP A CA 1
ATOM 2274 C C . ASP A 1 286 ? 4.848 37.344 15.992 1 97.81 286 ASP A C 1
ATOM 2276 O O . ASP A 1 286 ? 4.344 38.188 16.734 1 97.81 286 ASP A O 1
ATOM 2280 N N . GLU A 1 287 ? 5.984 37.469 15.477 1 96.5 287 GLU A N 1
ATOM 2281 C CA . GLU A 1 287 ? 6.844 38.562 15.859 1 96.5 287 GLU A CA 1
ATOM 2282 C C . GLU A 1 287 ? 6.297 39.906 15.336 1 96.5 287 GLU A C 1
ATOM 2284 O O . GLU A 1 287 ? 6.477 40.938 15.969 1 96.5 287 GLU A O 1
ATOM 2289 N N . ASP A 1 288 ? 5.75 39.906 14.133 1 92 288 ASP A N 1
ATOM 2290 C CA . ASP A 1 288 ? 5.219 41.094 13.492 1 92 288 ASP A CA 1
ATOM 2291 C C . ASP A 1 288 ? 4.16 40.75 12.453 1 92 288 ASP A C 1
ATOM 2293 O O . ASP A 1 288 ? 3.594 39.656 12.484 1 92 288 ASP A O 1
ATOM 2297 N N . ASP A 1 289 ? 3.928 41.75 11.547 1 94.31 289 ASP A N 1
ATOM 2298 C CA . ASP A 1 289 ? 2.816 41.531 10.625 1 94.31 289 ASP A CA 1
ATOM 2299 C C . ASP A 1 289 ? 3.322 41.125 9.234 1 94.31 289 ASP A C 1
ATOM 2301 O O . ASP A 1 289 ? 2.566 41.156 8.266 1 94.31 289 ASP A O 1
ATOM 2305 N N . PHE A 1 290 ? 4.633 40.812 9.18 1 97.69 290 PHE A N 1
ATOM 2306 C CA . PHE A 1 290 ? 5.176 40.406 7.891 1 97.69 290 PHE A CA 1
ATOM 2307 C C . PHE A 1 290 ? 4.695 39 7.523 1 97.69 290 PHE A C 1
ATOM 2309 O O . PHE A 1 290 ? 4.434 38.719 6.352 1 97.69 290 PHE A O 1
ATOM 2316 N N . TYR A 1 291 ? 4.648 38.188 8.469 1 97.94 291 TYR A N 1
ATOM 2317 C CA . TYR A 1 291 ? 4.059 36.844 8.367 1 97.94 291 TYR A CA 1
ATOM 2318 C C . TYR A 1 291 ? 2.719 36.781 9.086 1 97.94 291 TYR A C 1
ATOM 2320 O O . TYR A 1 291 ? 2.559 37.375 10.164 1 97.94 291 TYR A O 1
ATOM 2328 N N . HIS A 1 292 ? 1.758 36.094 8.461 1 96.75 292 HIS A N 1
ATOM 2329 C CA . HIS A 1 292 ? 0.432 36 9.062 1 96.75 292 HIS A CA 1
ATOM 2330 C C . HIS A 1 292 ? -0.085 34.562 9.008 1 96.75 292 HIS A C 1
ATOM 2332 O O . HIS A 1 292 ? -0.318 34 7.93 1 96.75 292 HIS A O 1
ATOM 2338 N N . ALA A 1 293 ? -0.242 33.969 10.125 1 97.06 293 ALA A N 1
ATOM 2339 C CA . ALA A 1 293 ? -0.91 32.688 10.211 1 97.06 293 ALA A CA 1
ATOM 2340 C C . ALA A 1 293 ? -2.426 32.844 10.266 1 97.06 293 ALA A C 1
ATOM 2342 O O . ALA A 1 293 ? -2.951 33.5 11.18 1 97.06 293 ALA A O 1
ATOM 2343 N N . PRO A 1 294 ? -3.123 32.25 9.352 1 95.94 294 PRO A N 1
ATOM 2344 C CA . PRO A 1 294 ? -4.578 32.438 9.344 1 95.94 294 PRO A CA 1
ATOM 2345 C C . PRO A 1 294 ? -5.266 31.656 10.469 1 95.94 294 PRO A C 1
ATOM 2347 O O . PRO A 1 294 ? -6.359 32.031 10.891 1 95.94 294 PRO A O 1
ATOM 2350 N N . VAL A 1 295 ? -4.684 30.625 10.977 1 97.88 295 VAL A N 1
ATOM 2351 C CA . VAL A 1 295 ? -5.301 29.766 11.969 1 97.88 295 VAL A CA 1
ATOM 2352 C C . VAL A 1 295 ? -5.246 30.422 13.344 1 97.88 295 VAL A C 1
ATOM 2354 O O . VAL A 1 295 ? -4.223 31 13.719 1 97.88 295 VAL A O 1
ATOM 2357 N N . GLU A 1 296 ? -6.359 30.344 14.094 1 97.75 296 GLU A N 1
ATOM 2358 C CA . GLU A 1 296 ? -6.387 30.844 15.469 1 97.75 296 GLU A CA 1
ATOM 2359 C C . GLU A 1 296 ? -5.328 30.156 16.328 1 97.75 296 GLU A C 1
ATOM 2361 O O . GLU A 1 296 ? -5.105 28.953 16.203 1 97.75 296 GLU A O 1
ATOM 2366 N N . LYS A 1 297 ? -4.691 30.891 17.188 1 97.44 297 LYS A N 1
ATOM 2367 C CA . LYS A 1 297 ? -3.572 30.391 17.984 1 97.44 297 LYS A CA 1
ATOM 2368 C C . LYS A 1 297 ? -3.961 29.125 18.734 1 97.44 297 LYS A C 1
ATOM 2370 O O . LYS A 1 297 ? -3.186 28.172 18.797 1 97.44 297 LYS A O 1
ATOM 2375 N N . ARG A 1 298 ? -5.148 29 19.234 1 96.62 298 ARG A N 1
ATOM 2376 C CA . ARG A 1 298 ? -5.586 27.891 20.078 1 96.62 298 ARG A CA 1
ATOM 2377 C C . ARG A 1 298 ? -5.703 26.609 19.281 1 96.62 298 ARG A C 1
ATOM 2379 O O . ARG A 1 298 ? -5.801 25.516 19.844 1 96.62 298 ARG A O 1
ATOM 2386 N N . ASN A 1 299 ? -5.738 26.75 17.969 1 98.25 299 ASN A N 1
ATOM 2387 C CA . ASN A 1 299 ? -5.957 25.562 17.141 1 98.25 299 ASN A CA 1
ATOM 2388 C C . ASN A 1 299 ? -4.828 25.375 16.125 1 98.25 299 ASN A C 1
ATOM 2390 O O . ASN A 1 299 ? -4.977 24.625 15.164 1 98.25 299 ASN A O 1
ATOM 2394 N N . ARG A 1 300 ? -3.734 26.031 16.359 1 98.38 300 ARG A N 1
ATOM 2395 C CA . ARG A 1 300 ? -2.602 25.906 15.445 1 98.38 300 ARG A CA 1
ATOM 2396 C C . ARG A 1 300 ? -1.979 24.516 15.539 1 98.38 300 ARG A C 1
ATOM 2398 O O . ARG A 1 300 ? -1.812 23.984 16.641 1 98.38 300 ARG A O 1
ATOM 2405 N N . SER A 1 301 ? -1.707 23.953 14.383 1 98.44 301 SER A N 1
ATOM 2406 C CA . SER A 1 301 ? -1.105 22.625 14.289 1 98.44 301 SER A CA 1
ATOM 2407 C C . SER A 1 301 ? 0.339 22.641 14.773 1 98.44 301 SER A C 1
ATOM 2409 O O . SER A 1 301 ? 1.09 23.578 14.492 1 98.44 301 SER A O 1
ATOM 2411 N N . LEU A 1 302 ? 0.759 21.625 15.422 1 97.75 302 LEU A N 1
ATOM 2412 C CA . LEU A 1 302 ? 2.158 21.422 15.789 1 97.75 302 LEU A CA 1
ATOM 2413 C C . LEU A 1 302 ? 2.934 20.781 14.648 1 97.75 302 LEU A C 1
ATOM 2415 O O . LEU A 1 302 ? 4.164 20.734 14.664 1 97.75 302 LEU A O 1
ATOM 2419 N N . MET A 1 303 ? 2.234 20.297 13.609 1 98.38 303 MET A N 1
ATOM 2420 C CA . MET A 1 303 ? 2.816 19.469 12.555 1 98.38 303 MET A CA 1
ATOM 2421 C C . MET A 1 303 ? 2.896 20.25 11.242 1 98.38 303 MET A C 1
ATOM 2423 O O . MET A 1 303 ? 3.822 20.047 10.453 1 98.38 303 MET A O 1
ATOM 2427 N N . ASN A 1 304 ? 1.917 21.062 10.992 1 98.38 304 ASN A N 1
ATOM 2428 C CA . ASN A 1 304 ? 1.804 21.812 9.75 1 98.38 304 ASN A CA 1
ATOM 2429 C C . ASN A 1 304 ? 1.571 23.297 10.016 1 98.38 304 ASN A C 1
ATOM 2431 O O . ASN A 1 304 ? 0.434 23.734 10.227 1 98.38 304 ASN A O 1
ATOM 2435 N N . ILE A 1 305 ? 2.602 24.094 9.953 1 98.56 305 ILE A N 1
ATOM 2436 C CA . ILE A 1 305 ? 2.541 25.516 10.227 1 98.56 305 ILE A CA 1
ATOM 2437 C C . ILE A 1 305 ? 2.297 26.281 8.93 1 98.56 305 ILE A C 1
ATOM 2439 O O . ILE A 1 305 ? 3.117 26.234 8.016 1 98.56 305 ILE A O 1
ATOM 2443 N N . ARG A 1 306 ? 1.208 26.984 8.914 1 97.44 306 ARG A N 1
ATOM 2444 C CA . ARG A 1 306 ? 0.826 27.719 7.715 1 97.44 306 ARG A CA 1
ATOM 2445 C C . ARG A 1 306 ? 0.891 29.234 7.949 1 97.44 306 ARG A C 1
ATOM 2447 O O . ARG A 1 306 ? 0.501 29.719 9.016 1 97.44 306 ARG A O 1
ATOM 2454 N N . PHE A 1 307 ? 1.37 29.938 6.918 1 97.94 307 PHE A N 1
ATOM 2455 C CA . PHE A 1 307 ? 1.319 31.391 6.992 1 97.94 307 PHE A CA 1
ATOM 2456 C C . PHE A 1 307 ? 1.419 32 5.605 1 97.94 307 PHE A C 1
ATOM 2458 O O . PHE A 1 307 ? 1.745 31.328 4.633 1 97.94 307 PHE A O 1
ATOM 2465 N N . HIS A 1 308 ? 1.021 33.219 5.504 1 96.94 308 HIS A N 1
ATOM 2466 C CA . HIS A 1 308 ? 1.152 34.062 4.328 1 96.94 308 HIS A CA 1
ATOM 2467 C C . HIS A 1 308 ? 2.062 35.25 4.617 1 96.94 308 HIS A C 1
ATOM 2469 O O . HIS A 1 308 ? 2.254 35.625 5.777 1 96.94 308 HIS A O 1
ATOM 2475 N N . LEU A 1 309 ? 2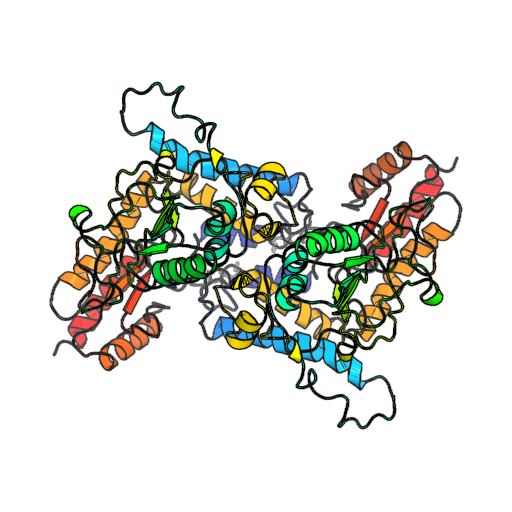.545 35.75 3.566 1 97.62 309 LEU A N 1
ATOM 2476 C CA . LEU A 1 309 ? 3.385 36.938 3.729 1 97.62 309 LEU A CA 1
ATOM 2477 C C . LEU A 1 309 ? 2.613 38.188 3.373 1 97.62 309 LEU A C 1
ATOM 2479 O O . LEU A 1 309 ? 1.715 38.156 2.529 1 97.62 309 LEU A O 1
ATOM 2483 N N . LYS A 1 310 ? 2.822 39.375 3.967 1 95.5 310 LYS A N 1
ATOM 2484 C CA . LYS A 1 310 ? 2.195 40.688 3.732 1 95.5 310 LYS A CA 1
ATOM 2485 C C . LYS A 1 310 ? 2.268 41.062 2.258 1 95.5 310 LYS A C 1
ATOM 2487 O O . LYS A 1 310 ? 1.332 41.656 1.723 1 95.5 310 LYS A O 1
ATOM 2492 N N . GLY A 1 311 ? 3.068 40.656 1.396 1 92.88 311 GLY A N 1
ATOM 2493 C CA . GLY A 1 311 ? 3.23 40.938 -0.018 1 92.88 311 GLY A CA 1
ATOM 2494 C C . GLY A 1 311 ? 2.412 40.031 -0.916 1 92.88 311 GLY A C 1
ATOM 2495 O O . GLY A 1 311 ? 2.42 40.188 -2.139 1 92.88 311 GLY A O 1
ATOM 2496 N N . GLY A 1 312 ? 1.645 39.188 -0.311 1 93.19 312 GLY A N 1
ATOM 2497 C CA . GLY A 1 312 ? 0.712 38.375 -1.049 1 93.19 312 GLY A CA 1
ATOM 2498 C C . GLY A 1 312 ? 1.39 37.219 -1.798 1 93.19 312 GLY A C 1
ATOM 2499 O O . GLY A 1 312 ? 2.457 36.75 -1.396 1 93.19 312 GLY A O 1
ATOM 2500 N N . GLU A 1 313 ? 0.733 36.781 -2.801 1 94.81 313 GLU A N 1
ATOM 2501 C CA . GLU A 1 313 ? 1.14 35.594 -3.543 1 94.81 313 GLU A CA 1
ATOM 2502 C C . GLU A 1 313 ? 2.52 35.781 -4.168 1 94.81 313 GLU A C 1
ATOM 2504 O O . GLU A 1 313 ? 3.301 34.844 -4.25 1 94.81 313 GLU A O 1
ATOM 2509 N N . GLN A 1 314 ? 2.758 36.969 -4.605 1 95.5 314 GLN A N 1
ATOM 2510 C CA . GLN A 1 314 ? 4.051 37.219 -5.23 1 95.5 314 GLN A CA 1
ATOM 2511 C C . GLN A 1 314 ? 5.188 37.094 -4.223 1 95.5 314 GLN A C 1
ATOM 2513 O O . GLN A 1 314 ? 6.234 36.531 -4.535 1 95.5 314 GLN A O 1
ATOM 2518 N N . MET A 1 315 ? 4.953 37.688 -3.051 1 96.94 315 MET A N 1
ATOM 2519 C CA . MET A 1 315 ? 5.961 37.562 -1.996 1 96.94 315 MET A CA 1
ATOM 2520 C C . MET A 1 315 ? 6.109 36.125 -1.525 1 96.94 315 MET A C 1
ATOM 2522 O O . MET A 1 315 ? 7.219 35.688 -1.238 1 96.94 315 MET A O 1
ATOM 2526 N N . ASP A 1 316 ? 4.973 35.406 -1.413 1 97.5 316 ASP A N 1
ATOM 2527 C CA . ASP A 1 316 ? 5.02 34 -1.074 1 97.5 316 ASP A CA 1
ATOM 2528 C C . ASP A 1 316 ? 5.895 33.219 -2.062 1 97.5 316 ASP A C 1
ATOM 2530 O O . ASP A 1 316 ? 6.723 32.406 -1.659 1 97.5 316 ASP A O 1
ATOM 2534 N N . ALA A 1 317 ? 5.668 33.469 -3.361 1 97 317 ALA A N 1
ATOM 2535 C CA . ALA A 1 317 ? 6.414 32.781 -4.406 1 97 317 ALA A CA 1
ATOM 2536 C C . ALA A 1 317 ? 7.906 33.094 -4.305 1 97 317 ALA A C 1
ATOM 2538 O O . ALA A 1 317 ? 8.742 32.188 -4.488 1 97 317 ALA A O 1
ATOM 2539 N N . LEU A 1 318 ? 8.211 34.344 -4.086 1 98 318 LEU A N 1
ATOM 2540 C CA . LEU A 1 318 ? 9.602 34.75 -3.924 1 98 318 LEU A CA 1
ATOM 2541 C C . LEU A 1 318 ? 10.234 34.062 -2.721 1 98 318 LEU A C 1
ATOM 2543 O O . LEU A 1 318 ? 11.383 33.625 -2.783 1 98 318 LEU A O 1
ATOM 2547 N N . PHE A 1 319 ? 9.516 34.031 -1.633 1 98.5 319 PHE A N 1
ATOM 2548 C CA . PHE A 1 319 ? 9.953 33.344 -0.419 1 98.5 319 PHE A CA 1
ATOM 2549 C C . PHE A 1 319 ? 10.328 31.891 -0.713 1 98.5 319 PHE A C 1
ATOM 2551 O O . PHE A 1 319 ? 11.406 31.438 -0.333 1 98.5 319 PHE A O 1
ATOM 2558 N N . VAL A 1 320 ? 9.453 31.156 -1.37 1 98.06 320 VAL A N 1
ATOM 2559 C CA . VAL A 1 320 ? 9.664 29.75 -1.689 1 98.06 320 VAL A CA 1
ATOM 2560 C C . VAL A 1 320 ? 10.891 29.609 -2.584 1 98.06 320 VAL A C 1
ATOM 2562 O O . VAL A 1 320 ? 11.727 28.719 -2.363 1 98.06 320 VAL A O 1
ATOM 2565 N N . LYS A 1 321 ? 10.992 30.422 -3.576 1 98 321 LYS A N 1
ATOM 2566 C CA . LYS A 1 321 ? 12.117 30.391 -4.508 1 98 321 LYS A CA 1
ATOM 2567 C C . LYS A 1 321 ? 13.445 30.562 -3.777 1 98 321 LYS A C 1
ATOM 2569 O O . LYS A 1 321 ? 14.375 29.766 -3.967 1 98 321 LYS A O 1
ATOM 2574 N N . GLU A 1 322 ? 13.531 31.578 -2.928 1 98.5 322 GLU A N 1
ATOM 2575 C CA . GLU A 1 322 ? 14.773 31.859 -2.223 1 98.5 322 GLU A CA 1
ATOM 2576 C C . GLU A 1 322 ? 15.086 30.781 -1.186 1 98.5 322 GLU A C 1
ATOM 2578 O O . GLU A 1 322 ? 16.25 30.422 -0.99 1 98.5 322 GLU A O 1
ATOM 2583 N N . ALA A 1 323 ? 14.062 30.328 -0.511 1 98.56 323 ALA A N 1
ATOM 2584 C CA . ALA A 1 323 ? 14.258 29.234 0.439 1 98.56 323 ALA A CA 1
ATOM 2585 C C . ALA A 1 323 ? 14.812 28 -0.255 1 98.56 323 ALA A C 1
ATOM 2587 O O . ALA A 1 323 ? 15.766 27.375 0.234 1 98.56 323 ALA A O 1
ATOM 2588 N N . THR A 1 324 ? 14.234 27.641 -1.382 1 96.75 324 THR A N 1
ATOM 2589 C CA . THR A 1 324 ? 14.656 26.469 -2.145 1 96.75 324 THR A CA 1
ATOM 2590 C C . THR A 1 324 ? 16.125 26.594 -2.551 1 96.75 324 THR A C 1
ATOM 2592 O O . THR A 1 324 ? 16.859 25.609 -2.5 1 96.75 324 THR A O 1
ATOM 2595 N N . ALA A 1 325 ? 16.516 27.734 -2.922 1 96.88 325 ALA A N 1
ATOM 2596 C CA . ALA A 1 325 ? 17.891 27.984 -3.33 1 96.88 325 ALA A CA 1
ATOM 2597 C C . ALA A 1 325 ? 18.859 27.75 -2.172 1 96.88 325 ALA A C 1
ATOM 2599 O O . ALA A 1 325 ? 20.031 27.453 -2.389 1 96.88 325 ALA A O 1
ATOM 2600 N N . LEU A 1 326 ? 18.344 27.844 -0.954 1 96.94 326 LEU A N 1
ATOM 2601 C CA . LEU A 1 326 ? 19.172 27.672 0.231 1 96.94 326 LEU A CA 1
ATOM 2602 C C . LEU A 1 326 ? 19.047 26.25 0.775 1 96.94 326 LEU A C 1
ATOM 2604 O O . LEU A 1 326 ? 19.531 25.953 1.869 1 96.94 326 LEU A O 1
ATOM 2608 N N . GLY A 1 327 ? 18.312 25.391 0.077 1 95.94 327 GLY A N 1
ATOM 2609 C CA . GLY A 1 327 ? 18.188 24 0.487 1 95.94 327 GLY A CA 1
ATOM 2610 C C . GLY A 1 327 ? 17 23.75 1.397 1 95.94 327 GLY A C 1
ATOM 2611 O O . GLY A 1 327 ? 16.875 22.672 1.979 1 95.94 327 GLY A O 1
ATOM 2612 N N . LEU A 1 328 ? 16.188 24.766 1.67 1 98 328 LEU A N 1
ATOM 2613 C CA . LEU A 1 328 ? 14.914 24.594 2.348 1 98 328 LEU A CA 1
ATOM 2614 C C . LEU A 1 328 ? 13.812 24.266 1.349 1 98 328 LEU A C 1
ATOM 2616 O O . LEU A 1 328 ? 13.305 25.156 0.657 1 98 328 LEU A O 1
ATOM 2620 N N . GLN A 1 329 ? 13.383 23 1.406 1 95.69 329 GLN A N 1
ATOM 2621 C CA . GLN A 1 329 ? 12.57 22.531 0.285 1 95.69 329 GLN A CA 1
ATOM 2622 C C . GLN A 1 329 ? 11.148 22.203 0.733 1 95.69 329 GLN A C 1
ATOM 2624 O O . GLN A 1 329 ? 10.922 21.859 1.895 1 95.69 329 GLN A O 1
ATOM 2629 N N . ASN A 1 330 ? 10.211 22.297 -0.22 1 95.94 330 ASN A N 1
ATOM 2630 C CA . ASN A 1 330 ? 8.82 21.891 -0.075 1 95.94 330 ASN A CA 1
ATOM 2631 C C . ASN A 1 330 ? 8.086 22.75 0.949 1 95.94 330 ASN A C 1
ATOM 2633 O O . ASN A 1 330 ? 7.387 22.219 1.819 1 95.94 330 ASN A O 1
ATOM 2637 N N . LEU A 1 331 ? 8.242 24.078 0.786 1 97.56 331 LEU A N 1
ATOM 2638 C CA . LEU A 1 331 ? 7.602 25.016 1.701 1 97.56 331 LEU A CA 1
ATOM 2639 C C . LEU A 1 331 ? 6.336 25.609 1.083 1 97.56 331 LEU A C 1
ATOM 2641 O O . LEU A 1 331 ? 5.562 26.281 1.768 1 97.56 331 LEU A O 1
ATOM 2645 N N . LYS A 1 332 ? 6.16 25.328 -0.226 1 94.69 332 LYS A N 1
ATOM 2646 C CA . LYS A 1 332 ? 4.969 25.844 -0.885 1 94.69 332 LYS A CA 1
ATOM 2647 C C . LYS A 1 332 ? 3.701 25.25 -0.286 1 94.69 332 LYS A C 1
ATOM 2649 O O . LYS A 1 332 ? 3.607 24.031 -0.11 1 94.69 332 LYS A O 1
ATOM 2654 N N . GLY A 1 333 ? 2.814 26.141 -0.01 1 90.69 333 GLY A N 1
ATOM 2655 C CA . GLY A 1 333 ? 1.54 25.688 0.53 1 90.69 333 GLY A CA 1
ATOM 2656 C C . GLY A 1 333 ? 0.71 24.906 -0.471 1 90.69 333 GLY A C 1
ATOM 2657 O O . GLY A 1 333 ? 1.081 24.797 -1.642 1 90.69 333 GLY A O 1
ATOM 2658 N N . TYR A 1 334 ? -0.374 24.344 0.016 1 82.62 334 TYR A N 1
ATOM 2659 C CA . TYR A 1 334 ? -1.281 23.547 -0.807 1 82.62 334 TYR A CA 1
ATOM 2660 C C . TYR A 1 334 ? -1.879 24.391 -1.927 1 82.62 334 TYR A C 1
ATOM 2662 O O . TYR A 1 334 ? -2.219 25.562 -1.72 1 82.62 334 TYR A O 1
ATOM 2670 N N . ARG A 1 335 ? -2.039 23.844 -3.002 1 77.31 335 ARG A N 1
ATOM 2671 C CA . ARG A 1 335 ? -2.334 24.516 -4.266 1 77.31 335 ARG A CA 1
ATOM 2672 C C . ARG A 1 335 ? -3.557 25.422 -4.137 1 77.31 335 ARG A C 1
ATOM 2674 O O . ARG A 1 335 ? -3.555 26.547 -4.629 1 77.31 335 ARG A O 1
ATOM 2681 N N . ASP A 1 336 ? -4.578 25 -3.424 1 80.06 336 ASP A N 1
ATOM 2682 C CA . ASP A 1 336 ? -5.832 25.75 -3.369 1 80.06 336 ASP A CA 1
ATOM 2683 C C . ASP A 1 336 ? -5.77 26.844 -2.312 1 80.06 336 ASP A C 1
ATOM 2685 O O . ASP A 1 336 ? -6.586 27.766 -2.326 1 80.06 336 ASP A O 1
ATOM 2689 N N . LEU A 1 337 ? -4.793 26.781 -1.417 1 87.5 337 LEU A N 1
ATOM 2690 C CA . LEU A 1 337 ? -4.734 27.719 -0.299 1 87.5 337 LEU A CA 1
ATOM 2691 C C . LEU A 1 337 ? -3.592 28.703 -0.481 1 87.5 337 LEU A C 1
ATOM 2693 O O . LEU A 1 337 ? -3.646 29.828 0.038 1 87.5 337 LEU A O 1
ATOM 2697 N N . GLY A 1 338 ? -2.561 28.281 -1.215 1 91.06 338 GLY A N 1
ATOM 2698 C CA . GLY A 1 338 ? -1.374 29.109 -1.357 1 91.06 338 GLY A CA 1
ATOM 2699 C C . GLY A 1 338 ? -0.608 29.281 -0.059 1 91.06 338 GLY A C 1
ATOM 2700 O O . GLY A 1 338 ? -0.717 28.453 0.848 1 91.06 338 GLY A O 1
ATOM 2701 N N . GLY A 1 339 ? 0.296 30.312 -0.079 1 96.31 339 GLY A N 1
ATOM 2702 C CA . GLY A 1 339 ? 1.09 30.578 1.107 1 96.31 339 GLY A CA 1
ATOM 2703 C C . GLY A 1 339 ? 2.217 29.594 1.317 1 96.31 339 GLY A C 1
ATOM 2704 O O . GLY A 1 339 ? 2.746 29.031 0.355 1 96.31 339 GLY A O 1
ATOM 2705 N N . ILE A 1 340 ? 2.586 29.609 2.592 1 98.19 340 ILE A N 1
ATOM 2706 C CA . ILE A 1 340 ? 3.705 28.766 3.016 1 98.19 340 ILE A CA 1
ATOM 2707 C C . ILE A 1 340 ? 3.219 27.719 4.008 1 98.19 340 ILE A C 1
ATOM 2709 O O . ILE A 1 340 ? 2.328 27.984 4.82 1 98.19 340 ILE A O 1
ATOM 2713 N N . ARG A 1 341 ? 3.697 26.531 3.887 1 97.88 341 ARG A N 1
ATOM 2714 C CA . ARG A 1 341 ? 3.455 25.484 4.871 1 97.88 341 ARG A CA 1
ATOM 2715 C C . ARG A 1 341 ? 4.766 24.844 5.324 1 97.88 341 ARG A C 1
ATOM 2717 O O . ARG A 1 341 ? 5.504 24.297 4.504 1 97.88 341 ARG A O 1
ATOM 2724 N N . VAL A 1 342 ? 5.059 24.922 6.57 1 98.56 342 VAL A N 1
ATOM 2725 C CA . VAL A 1 342 ? 6.219 24.297 7.184 1 98.56 342 VAL A CA 1
ATOM 2726 C C . VAL A 1 342 ? 5.785 23.047 7.961 1 98.56 342 VAL A C 1
ATOM 2728 O O . VAL A 1 342 ? 5.215 23.156 9.055 1 98.56 342 VAL A O 1
ATOM 2731 N N . SER A 1 343 ? 6.09 21.875 7.426 1 98.31 343 SER A N 1
ATOM 2732 C CA . SER A 1 343 ? 5.727 20.625 8.109 1 98.31 343 SER A CA 1
ATOM 2733 C C . SER A 1 343 ? 6.824 20.188 9.078 1 98.31 343 SER A C 1
ATOM 2735 O O . SER A 1 343 ? 7.953 19.938 8.664 1 98.31 343 SER A O 1
ATOM 2737 N N . THR A 1 344 ? 6.488 20.141 10.32 1 98.38 344 THR A N 1
ATOM 2738 C CA . THR A 1 344 ? 7.43 19.812 11.391 1 98.38 344 THR A CA 1
ATOM 2739 C C . THR A 1 344 ? 7.094 18.453 12.008 1 98.38 344 THR A C 1
ATOM 2741 O O . THR A 1 344 ? 7.031 18.328 13.227 1 98.38 344 THR A O 1
ATOM 2744 N N . TYR A 1 345 ? 6.895 17.453 11.172 1 98.19 345 TYR A N 1
ATOM 2745 C CA . TYR A 1 345 ? 6.516 16.109 11.609 1 98.19 345 TYR A CA 1
ATOM 2746 C C . TYR A 1 345 ? 7.57 15.523 12.539 1 98.19 345 TYR A C 1
ATOM 2748 O O . TYR A 1 345 ? 8.625 16.125 12.758 1 98.19 345 TYR A O 1
ATOM 2756 N N . ASN A 1 346 ? 7.309 14.352 13.133 1 98.25 346 ASN A N 1
ATOM 2757 C CA . ASN A 1 346 ? 8.133 13.734 14.172 1 98.25 346 ASN A CA 1
ATOM 2758 C C . ASN A 1 346 ? 9.594 13.656 13.75 1 98.25 346 ASN A C 1
ATOM 2760 O O . ASN A 1 346 ? 10.484 14.047 14.516 1 98.25 346 ASN A O 1
ATOM 2764 N N . ALA A 1 347 ? 9.859 13.32 12.562 1 98.12 347 ALA A N 1
ATOM 2765 C CA . ALA A 1 347 ? 11.219 13.008 12.148 1 98.12 347 ALA A CA 1
ATOM 2766 C C . ALA A 1 347 ? 11.953 14.258 11.688 1 98.12 347 ALA A C 1
ATOM 2768 O O . ALA A 1 347 ? 13.156 14.211 11.391 1 98.12 347 ALA A O 1
ATOM 2769 N N . GLN A 1 348 ? 11.273 15.414 11.547 1 98.25 348 GLN A N 1
ATOM 2770 C CA . GLN A 1 348 ? 11.922 16.656 11.148 1 98.25 348 GLN A CA 1
ATOM 2771 C C . GLN A 1 348 ? 12.969 17.078 12.172 1 98.25 348 GLN A C 1
ATOM 2773 O O . GLN A 1 348 ? 12.648 17.281 13.344 1 98.25 348 GLN A O 1
ATOM 2778 N N . PRO A 1 349 ? 14.188 17.188 11.75 1 97.75 349 PRO A N 1
ATOM 2779 C CA . PRO A 1 349 ? 15.203 17.625 12.703 1 97.75 349 PRO A CA 1
ATOM 2780 C C . PRO A 1 349 ? 14.93 19.031 13.234 1 97.75 349 PRO A C 1
ATOM 2782 O O . PRO A 1 349 ? 14.531 19.922 12.477 1 97.75 349 PRO A O 1
ATOM 2785 N N . TYR A 1 350 ? 15.117 19.188 14.523 1 98.38 350 TYR A N 1
ATOM 2786 C CA . TYR A 1 350 ? 14.961 20.5 15.148 1 98.38 350 TYR A CA 1
ATOM 2787 C C . TYR A 1 350 ? 15.82 21.547 14.461 1 98.38 350 TYR A C 1
ATOM 2789 O O . TYR A 1 350 ? 15.391 22.688 14.266 1 98.38 350 TYR A O 1
ATOM 2797 N N . GLU A 1 351 ? 17 21.172 14.047 1 98.19 351 GLU A N 1
ATOM 2798 C CA . GLU A 1 351 ? 17.953 22.078 13.398 1 98.19 351 GLU A CA 1
ATOM 2799 C C . GLU A 1 351 ? 17.375 22.656 12.109 1 98.19 351 GLU A C 1
ATOM 2801 O O . GLU A 1 351 ? 17.656 23.812 11.766 1 98.19 351 GLU A O 1
ATOM 2806 N N . ASN A 1 352 ? 16.625 21.875 11.383 1 98.38 352 ASN A N 1
ATOM 2807 C CA . ASN A 1 352 ? 15.984 22.359 10.172 1 98.38 352 ASN A CA 1
ATOM 2808 C C . ASN A 1 352 ? 14.93 23.422 10.477 1 98.38 352 ASN A C 1
ATOM 2810 O O . ASN A 1 352 ? 14.766 24.375 9.719 1 98.38 352 ASN A O 1
ATOM 2814 N N . CYS A 1 353 ? 14.188 23.266 11.555 1 98.69 353 CYS A N 1
ATOM 2815 C CA . CYS A 1 353 ? 13.211 24.266 11.977 1 98.69 353 CYS A CA 1
ATOM 2816 C C . CYS A 1 353 ? 13.898 25.578 12.344 1 98.69 353 CYS A C 1
ATOM 2818 O O . CYS A 1 353 ? 13.398 26.656 12.016 1 98.69 353 CYS A O 1
ATOM 2820 N N . VAL A 1 354 ? 15.031 25.453 12.969 1 98.75 354 VAL A N 1
ATOM 2821 C CA . VAL A 1 354 ? 15.82 26.625 13.312 1 98.75 354 VAL A CA 1
ATOM 2822 C C . VAL A 1 354 ? 16.297 27.328 12.039 1 98.75 354 VAL A C 1
ATOM 2824 O O . VAL A 1 354 ? 16.25 28.547 11.945 1 98.75 354 VAL A O 1
ATOM 2827 N N . LYS A 1 355 ? 16.719 26.547 11.086 1 98.56 355 LYS A N 1
ATOM 2828 C CA . LYS A 1 355 ? 17.188 27.094 9.812 1 98.56 355 LYS A CA 1
ATOM 2829 C C . LYS A 1 355 ? 16.062 27.859 9.109 1 98.56 355 LYS A C 1
ATOM 2831 O O . LYS A 1 355 ? 16.297 28.938 8.578 1 98.56 355 LYS A O 1
ATOM 2836 N N . VAL A 1 356 ? 14.891 27.312 9.086 1 98.56 356 VAL A N 1
ATOM 2837 C CA . VAL A 1 356 ? 13.781 27.984 8.422 1 98.56 356 VAL A CA 1
ATOM 2838 C C . VAL A 1 356 ? 13.43 29.266 9.164 1 98.56 356 VAL A C 1
ATOM 2840 O O . VAL A 1 356 ? 13.172 30.312 8.547 1 98.56 356 VAL A O 1
ATOM 2843 N N . ALA A 1 357 ? 13.445 29.219 10.477 1 98.69 357 ALA A N 1
ATOM 2844 C CA . ALA A 1 357 ? 13.164 30.406 11.281 1 98.69 357 ALA A CA 1
ATOM 2845 C C . ALA A 1 357 ? 14.172 31.516 11 1 98.69 357 ALA A C 1
ATOM 2847 O O . ALA A 1 357 ? 13.797 32.688 10.859 1 98.69 357 ALA A O 1
ATOM 2848 N N . LYS A 1 358 ? 15.406 31.109 10.922 1 98.69 358 LYS A N 1
ATOM 2849 C CA . LYS A 1 358 ? 16.453 32.062 10.602 1 98.69 358 LYS A CA 1
ATOM 2850 C C . LYS A 1 358 ? 16.234 32.688 9.219 1 98.69 358 LYS A C 1
ATOM 2852 O O . LYS A 1 358 ? 16.359 33.906 9.047 1 98.69 358 LYS A O 1
ATOM 2857 N N . PHE A 1 359 ? 16.016 31.875 8.234 1 98.69 359 PHE A N 1
ATOM 2858 C CA . PHE A 1 359 ? 15.727 32.375 6.883 1 98.69 359 PHE A CA 1
ATOM 2859 C C . PHE A 1 359 ? 14.562 33.344 6.891 1 98.69 359 PHE A C 1
ATOM 2861 O O . PHE A 1 359 ? 14.602 34.375 6.223 1 98.69 359 PHE A O 1
ATOM 2868 N N . MET A 1 360 ? 13.438 33 7.672 1 98.75 360 MET A N 1
ATOM 2869 C CA . MET A 1 360 ? 12.266 33.844 7.777 1 98.75 360 MET A CA 1
ATOM 2870 C C . MET A 1 360 ? 12.648 35.219 8.289 1 98.75 360 MET A C 1
ATOM 2872 O O . MET A 1 360 ? 12.211 36.25 7.734 1 98.75 360 MET A O 1
ATOM 2876 N N . ARG A 1 361 ? 13.477 35.281 9.25 1 98.25 361 ARG A N 1
ATOM 2877 C CA . ARG A 1 361 ? 13.922 36.562 9.797 1 98.25 361 ARG A CA 1
ATOM 2878 C C . ARG A 1 361 ? 14.758 37.344 8.789 1 98.25 361 ARG A C 1
ATOM 2880 O O . ARG A 1 361 ? 14.578 38.531 8.609 1 98.25 361 ARG A O 1
ATOM 2887 N N . ASP A 1 362 ? 15.641 36.594 8.148 1 98.31 362 ASP A N 1
ATOM 2888 C CA . ASP A 1 362 ? 16.5 37.219 7.148 1 98.31 362 ASP A CA 1
ATOM 2889 C C . ASP A 1 362 ? 15.664 37.75 5.977 1 98.31 362 ASP A C 1
ATOM 2891 O O . ASP A 1 362 ? 15.914 38.844 5.477 1 98.31 362 ASP A O 1
ATOM 2895 N N . PHE A 1 363 ? 14.781 36.938 5.523 1 98.44 363 PHE A N 1
ATOM 2896 C CA . PHE A 1 363 ? 13.914 37.312 4.41 1 98.44 363 PHE A CA 1
ATOM 2897 C C . PHE A 1 363 ? 13.109 38.562 4.742 1 98.44 363 PHE A C 1
ATOM 2899 O O . PHE A 1 363 ? 13.008 39.469 3.92 1 98.44 363 PHE A O 1
ATOM 2906 N N . ARG A 1 364 ? 12.562 38.562 5.902 1 97.44 364 ARG A N 1
ATOM 2907 C CA . ARG A 1 364 ? 11.82 39.719 6.355 1 97.44 364 ARG A CA 1
ATOM 2908 C C . ARG A 1 364 ? 12.703 40.969 6.359 1 97.44 364 ARG A C 1
ATOM 2910 O O . ARG A 1 364 ? 12.281 42.031 5.891 1 97.44 364 ARG A O 1
ATOM 2917 N N . LYS A 1 365 ? 13.844 40.875 6.875 1 96.94 365 LYS A N 1
ATOM 2918 C CA . LYS A 1 365 ? 14.773 42 6.93 1 96.94 365 LYS A CA 1
ATOM 2919 C C . LYS A 1 365 ? 15.062 42.531 5.531 1 96.94 365 LYS A C 1
ATOM 2921 O O . LYS A 1 365 ? 15.156 43.75 5.332 1 96.94 365 LYS A O 1
ATOM 2926 N N . GLN A 1 366 ? 15.125 41.656 4.641 1 96.88 366 GLN A N 1
ATOM 2927 C CA . GLN A 1 366 ? 15.492 42 3.271 1 96.88 366 GLN A CA 1
ATOM 2928 C C . GLN A 1 366 ? 14.305 42.625 2.521 1 96.88 366 GLN A C 1
ATOM 2930 O O . GLN A 1 366 ? 14.477 43.469 1.653 1 96.88 366 GLN A O 1
ATOM 2935 N N . HIS A 1 367 ? 13.172 42.188 2.83 1 94.88 367 HIS A N 1
ATOM 2936 C CA . HIS A 1 367 ? 12.055 42.531 1.945 1 94.88 367 HIS A CA 1
ATOM 2937 C C . HIS A 1 367 ? 11.031 43.406 2.65 1 94.88 367 HIS A C 1
ATOM 2939 O O . HIS A 1 367 ? 10.008 43.75 2.061 1 94.88 367 HIS A O 1
ATOM 2945 N N . SER A 1 368 ? 11.156 43.688 3.912 1 87.25 368 SER A N 1
ATOM 2946 C CA . SER A 1 368 ? 10.227 44.531 4.645 1 87.25 368 SER A CA 1
ATOM 2947 C C . SER A 1 368 ? 10.484 46.031 4.363 1 87.25 368 SER A C 1
ATOM 2949 O O . SER A 1 368 ? 9.75 46.875 4.848 1 87.25 368 SER A O 1
ATOM 2951 N N . LYS A 1 369 ? 11.367 46.5 3.422 1 65.31 369 LYS A N 1
ATOM 2952 C CA . LYS A 1 369 ? 11.508 47.938 3.178 1 65.31 369 LYS A CA 1
ATOM 2953 C C . LYS A 1 369 ? 10.242 48.5 2.535 1 65.31 369 LYS A C 1
ATOM 2955 O O . LYS A 1 369 ? 9.555 47.812 1.779 1 65.31 369 LYS A O 1
ATOM 2960 N N . MET B 1 1 ? 45.625 -1.979 1.434 1 21.52 1 MET B N 1
ATOM 2961 C CA . MET B 1 1 ? 44.844 -3.189 1.245 1 21.52 1 MET B CA 1
ATOM 2962 C C . MET B 1 1 ? 43.344 -2.861 1.205 1 21.52 1 MET B C 1
ATOM 2964 O O . MET B 1 1 ? 42.781 -2.396 2.197 1 21.52 1 MET B O 1
ATOM 2968 N N . ALA B 1 2 ? 42.812 -2.326 0.137 1 26.66 2 ALA B N 1
ATOM 2969 C CA . ALA B 1 2 ? 41.438 -1.978 -0.191 1 26.66 2 ALA B CA 1
ATOM 2970 C C . ALA B 1 2 ? 40.469 -3.084 0.235 1 26.66 2 ALA B C 1
ATOM 2972 O O . ALA B 1 2 ? 40.688 -4.254 -0.103 1 26.66 2 ALA B O 1
ATOM 2973 N N . GLU B 1 3 ? 39.844 -2.953 1.438 1 29.91 3 GLU B N 1
ATOM 2974 C CA . GLU B 1 3 ? 39 -3.945 2.094 1 29.91 3 GLU B CA 1
ATOM 2975 C C . GLU B 1 3 ? 38.094 -4.664 1.086 1 29.91 3 GLU B C 1
ATOM 2977 O O . GLU B 1 3 ? 37.469 -4.023 0.247 1 29.91 3 GLU B O 1
ATOM 2982 N N . ASN B 1 4 ? 38.469 -5.797 0.564 1 34.56 4 ASN B N 1
ATOM 2983 C CA . ASN B 1 4 ? 37.688 -6.703 -0.278 1 34.56 4 ASN B CA 1
ATOM 2984 C C . ASN B 1 4 ? 36.219 -6.703 0.105 1 34.56 4 ASN B C 1
ATOM 2986 O O . ASN B 1 4 ? 35.844 -7.172 1.183 1 34.56 4 ASN B O 1
ATOM 2990 N N . GLU B 1 5 ? 35.469 -5.664 -0.128 1 39.06 5 GLU B N 1
ATOM 2991 C CA . GLU B 1 5 ? 34.031 -5.629 0.1 1 39.06 5 GLU B CA 1
ATOM 2992 C C . GLU B 1 5 ? 33.375 -6.996 -0.159 1 39.06 5 GLU B C 1
ATOM 2994 O O . GLU B 1 5 ? 33.438 -7.508 -1.278 1 39.06 5 GLU B O 1
ATOM 2999 N N . LYS B 1 6 ? 33.531 -7.953 0.638 1 39.19 6 LYS B N 1
ATOM 3000 C CA . LYS B 1 6 ? 32.875 -9.25 0.586 1 39.19 6 LYS B CA 1
ATOM 3001 C C . LYS B 1 6 ? 31.5 -9.125 -0.071 1 39.19 6 LYS B C 1
ATOM 3003 O O . LYS B 1 6 ? 30.609 -8.461 0.458 1 39.19 6 LYS B O 1
ATOM 3008 N N . LYS B 1 7 ? 31.422 -9.172 -1.316 1 51.41 7 LYS B N 1
ATOM 3009 C CA . LYS B 1 7 ? 30.156 -9.203 -2.035 1 51.41 7 LYS B CA 1
ATOM 3010 C C . LYS B 1 7 ? 29.141 -10.078 -1.312 1 51.41 7 LYS B C 1
ATOM 3012 O O . LYS B 1 7 ? 29.375 -11.266 -1.079 1 51.41 7 LYS B O 1
ATOM 3017 N N . THR B 1 8 ? 28.188 -9.617 -0.553 1 66.31 8 THR B N 1
ATOM 3018 C CA . THR B 1 8 ? 27.125 -10.312 0.179 1 66.31 8 THR B CA 1
ATOM 3019 C C . THR B 1 8 ? 26.453 -11.359 -0.708 1 66.31 8 THR B C 1
ATOM 3021 O O . THR B 1 8 ? 25.984 -11.039 -1.799 1 66.31 8 THR B O 1
ATOM 3024 N N . GLU B 1 9 ? 26.781 -12.656 -0.468 1 81.81 9 GLU B N 1
ATOM 3025 C CA . GLU B 1 9 ? 26.25 -13.797 -1.213 1 81.81 9 GLU B CA 1
ATOM 3026 C C . GLU B 1 9 ? 24.734 -13.852 -1.128 1 81.81 9 GLU B C 1
ATOM 3028 O O . GLU B 1 9 ? 24.156 -13.672 -0.052 1 81.81 9 GLU B O 1
ATOM 3033 N N . ARG B 1 10 ? 24.078 -13.891 -2.307 1 93.62 10 ARG B N 1
ATOM 3034 C CA . ARG B 1 10 ? 22.625 -14.016 -2.434 1 93.62 10 ARG B CA 1
ATOM 3035 C C . ARG B 1 10 ? 22.203 -15.477 -2.346 1 93.62 10 ARG B C 1
ATOM 3037 O O . ARG B 1 10 ? 22.906 -16.359 -2.834 1 93.62 10 ARG B O 1
ATOM 3044 N N . VAL B 1 11 ? 21.156 -15.742 -1.704 1 95.62 11 VAL B N 1
ATOM 3045 C CA . VAL B 1 11 ? 20.562 -17.078 -1.741 1 95.62 11 VAL B CA 1
ATOM 3046 C C . VAL B 1 11 ? 19.672 -17.203 -2.969 1 95.62 11 VAL B C 1
ATOM 3048 O O . VAL B 1 11 ? 19.266 -16.203 -3.566 1 95.62 11 VAL B O 1
ATOM 3051 N N . ALA B 1 12 ? 19.422 -18.516 -3.393 1 97.56 12 ALA B N 1
ATOM 3052 C CA . ALA B 1 12 ? 18.422 -18.766 -4.414 1 97.56 12 ALA B CA 1
ATOM 3053 C C . ALA B 1 12 ? 17.016 -18.797 -3.803 1 97.56 12 ALA B C 1
ATOM 3055 O O . ALA B 1 12 ? 16.609 -19.797 -3.211 1 97.56 12 ALA B O 1
ATOM 3056 N N . ASN B 1 13 ? 16.297 -17.703 -3.963 1 97.19 13 ASN B N 1
ATOM 3057 C CA . ASN B 1 13 ? 14.984 -17.516 -3.332 1 97.19 13 ASN B CA 1
ATOM 3058 C C . ASN B 1 13 ? 13.852 -17.891 -4.277 1 97.19 13 ASN B C 1
ATOM 3060 O O . ASN B 1 13 ? 13.656 -17.234 -5.309 1 97.19 13 ASN B O 1
ATOM 3064 N N . PHE B 1 14 ? 13.078 -18.891 -3.932 1 97.69 14 PHE B N 1
ATOM 3065 C CA . PHE B 1 14 ? 12 -19.359 -4.789 1 97.69 14 PHE B CA 1
ATOM 3066 C C . PHE B 1 14 ? 10.641 -19.031 -4.176 1 97.69 14 PHE B C 1
ATOM 3068 O O . PHE B 1 14 ? 9.656 -19.734 -4.414 1 97.69 14 PHE B O 1
ATOM 3075 N N . SER B 1 15 ? 10.578 -17.922 -3.389 1 94.81 15 SER B N 1
ATOM 3076 C CA . SER B 1 15 ? 9.336 -17.484 -2.77 1 94.81 15 SER B CA 1
ATOM 3077 C C . SER B 1 15 ? 8.305 -17.094 -3.82 1 94.81 15 SER B C 1
ATOM 3079 O O . SER B 1 15 ? 8.641 -16.453 -4.824 1 94.81 15 SER B O 1
ATOM 3081 N N . ALA B 1 16 ? 7.023 -17.422 -3.555 1 92.31 16 ALA B N 1
ATOM 3082 C CA . ALA B 1 16 ? 5.93 -17.094 -4.465 1 92.31 16 ALA B CA 1
ATOM 3083 C C . ALA B 1 16 ? 5.352 -15.711 -4.145 1 92.31 16 ALA B C 1
ATOM 3085 O O . ALA B 1 16 ? 4.473 -15.227 -4.859 1 92.31 16 ALA B O 1
ATOM 3086 N N . GLY B 1 17 ? 5.801 -14.984 -3.076 1 84.19 17 GLY B N 1
ATOM 3087 C CA . GLY B 1 17 ? 5.336 -13.648 -2.758 1 84.19 17 GLY B CA 1
ATOM 3088 C C . GLY B 1 17 ? 5.586 -13.25 -1.314 1 84.19 17 GLY B C 1
ATOM 3089 O O . GLY B 1 17 ? 5.117 -13.922 -0.392 1 84.19 17 GLY B O 1
ATOM 3090 N N . PRO B 1 18 ? 6.309 -12.094 -1.235 1 90.88 18 PRO B N 1
ATOM 3091 C CA . PRO B 1 18 ? 7.137 -11.375 -2.199 1 90.88 18 PRO B CA 1
ATOM 3092 C C . PRO B 1 18 ? 8.18 -12.266 -2.873 1 90.88 18 PRO B C 1
ATOM 3094 O O . PRO B 1 18 ? 8.492 -13.344 -2.365 1 90.88 18 PRO B O 1
ATOM 3097 N N . ALA B 1 19 ? 8.617 -11.898 -4.074 1 93.62 19 ALA B N 1
ATOM 3098 C CA . ALA B 1 19 ? 9.5 -12.75 -4.867 1 93.62 19 ALA B CA 1
ATOM 3099 C C . ALA B 1 19 ? 10.781 -12.008 -5.242 1 93.62 19 ALA B C 1
ATOM 3101 O O . ALA B 1 19 ? 10.945 -10.828 -4.926 1 93.62 19 ALA B O 1
ATOM 3102 N N . VAL B 1 20 ? 11.672 -12.766 -5.824 1 96.25 20 VAL B N 1
ATOM 3103 C CA . VAL B 1 20 ? 12.992 -12.281 -6.211 1 96.25 20 VAL B CA 1
ATOM 3104 C C . VAL B 1 20 ? 12.852 -11.078 -7.137 1 96.25 20 VAL B C 1
ATOM 3106 O O . VAL B 1 20 ? 11.977 -11.055 -8.008 1 96.25 20 VAL B O 1
ATOM 3109 N N . LEU B 1 21 ? 13.688 -10.078 -6.918 1 97.81 21 LEU B N 1
ATOM 3110 C CA . LEU B 1 21 ? 13.844 -8.922 -7.793 1 97.81 21 LEU B CA 1
ATOM 3111 C C . LEU B 1 21 ? 15.172 -8.984 -8.547 1 97.81 21 LEU B C 1
ATOM 3113 O O . LEU B 1 21 ? 16.125 -9.617 -8.086 1 97.81 21 LEU B O 1
ATOM 3117 N N . PRO B 1 22 ? 15.203 -8.32 -9.734 1 98 22 PRO B N 1
ATOM 3118 C CA . PRO B 1 22 ? 16.516 -8.242 -10.383 1 98 22 PRO B CA 1
ATOM 3119 C C . PRO B 1 22 ? 17.562 -7.566 -9.508 1 98 22 PRO B C 1
ATOM 3121 O O . PRO B 1 22 ? 17.297 -6.531 -8.898 1 98 22 PRO B O 1
ATOM 3124 N N . GLU B 1 23 ? 18.719 -8.156 -9.484 1 96.81 23 GLU B N 1
ATOM 3125 C CA . GLU B 1 23 ? 19.781 -7.629 -8.633 1 96.81 23 GLU B CA 1
ATOM 3126 C C . GLU B 1 23 ? 20.109 -6.176 -8.992 1 96.81 23 GLU B C 1
ATOM 3128 O O . GLU B 1 23 ? 20.344 -5.355 -8.102 1 96.81 23 GLU B O 1
ATOM 3133 N N . GLU B 1 24 ? 20.156 -5.898 -10.25 1 97.19 24 GLU B N 1
ATOM 3134 C CA . GLU B 1 24 ? 20.484 -4.535 -10.672 1 97.19 24 GLU B CA 1
ATOM 3135 C C . GLU B 1 24 ? 19.469 -3.535 -10.125 1 97.19 24 GLU B C 1
ATOM 3137 O O . GLU B 1 24 ? 19.812 -2.393 -9.82 1 97.19 24 GLU B O 1
ATOM 3142 N N . VAL B 1 25 ? 18.172 -3.934 -10.062 1 98.31 25 VAL B N 1
ATOM 3143 C CA . VAL B 1 25 ? 17.125 -3.08 -9.5 1 98.31 25 VAL B CA 1
ATOM 3144 C C . VAL B 1 25 ? 17.406 -2.842 -8.016 1 98.31 25 VAL B C 1
ATOM 3146 O O . VAL B 1 25 ? 17.344 -1.704 -7.543 1 98.31 25 VAL B O 1
ATOM 3149 N N . LEU B 1 26 ? 17.734 -3.857 -7.266 1 98 26 LEU B N 1
ATOM 3150 C CA . LEU B 1 26 ? 18.031 -3.75 -5.84 1 98 26 LEU B CA 1
ATOM 3151 C C . LEU B 1 26 ? 19.234 -2.848 -5.602 1 98 26 LEU B C 1
ATOM 3153 O O . LEU B 1 26 ? 19.219 -2.014 -4.695 1 98 26 LEU B O 1
ATOM 3157 N N . LEU B 1 27 ? 20.234 -3.059 -6.367 1 97.5 27 LEU B N 1
ATOM 3158 C CA . LEU B 1 27 ? 21.453 -2.289 -6.203 1 97.5 27 LEU B CA 1
ATOM 3159 C C . LEU B 1 27 ? 21.219 -0.812 -6.5 1 97.5 27 LEU B C 1
ATOM 3161 O O . LEU B 1 27 ? 21.719 0.058 -5.781 1 97.5 27 LEU B O 1
ATOM 3165 N N . GLU B 1 28 ? 20.5 -0.529 -7.531 1 97.81 28 GLU B N 1
ATOM 3166 C CA . GLU B 1 28 ? 20.172 0.859 -7.828 1 97.81 28 GLU B CA 1
ATOM 3167 C C . GLU B 1 28 ? 19.328 1.474 -6.715 1 97.81 28 GLU B C 1
ATOM 3169 O O . GLU B 1 28 ? 19.578 2.607 -6.297 1 97.81 28 GLU B O 1
ATOM 3174 N N . ALA B 1 29 ? 18.312 0.775 -6.285 1 98 29 ALA B N 1
ATOM 3175 C CA . ALA B 1 29 ? 17.469 1.254 -5.191 1 98 29 ALA B CA 1
ATOM 3176 C C . ALA B 1 29 ? 18.297 1.508 -3.934 1 98 29 ALA B C 1
ATOM 3178 O O . ALA B 1 29 ? 18.047 2.479 -3.213 1 98 29 ALA B O 1
ATOM 3179 N N . GLN B 1 30 ? 19.172 0.602 -3.645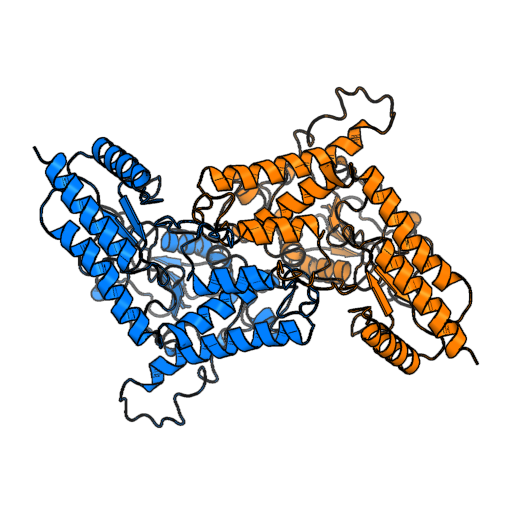 1 97.31 30 GLN B N 1
ATOM 3180 C CA . GLN B 1 30 ? 20.031 0.755 -2.48 1 97.31 30 GLN B CA 1
ATOM 3181 C C . GLN B 1 30 ? 20.859 2.033 -2.578 1 97.31 30 GLN B C 1
ATOM 3183 O O . GLN B 1 30 ? 20.953 2.795 -1.613 1 97.31 30 GLN B O 1
ATOM 3188 N N . LYS B 1 31 ? 21.422 2.215 -3.703 1 95.94 31 LYS B N 1
ATOM 3189 C CA . LYS B 1 31 ? 22.25 3.4 -3.945 1 95.94 31 LYS B CA 1
ATOM 3190 C C . LYS B 1 31 ? 21.438 4.676 -3.754 1 95.94 31 LYS B C 1
ATOM 3192 O O . LYS B 1 31 ? 21.938 5.668 -3.221 1 95.94 31 LYS B O 1
ATOM 3197 N N . ASP B 1 32 ? 20.188 4.645 -4.113 1 95.31 32 ASP B N 1
ATOM 3198 C CA . ASP B 1 32 ? 19.328 5.828 -4.168 1 95.31 32 ASP B CA 1
ATOM 3199 C C . ASP B 1 32 ? 18.562 6.008 -2.865 1 95.31 32 ASP B C 1
ATOM 3201 O O . ASP B 1 32 ? 17.891 7.023 -2.672 1 95.31 32 ASP B O 1
ATOM 3205 N N . LEU B 1 33 ? 18.641 5.066 -1.974 1 97.12 33 LEU B N 1
ATOM 3206 C CA . LEU B 1 33 ? 17.688 5.02 -0.871 1 97.12 33 LEU B CA 1
ATOM 3207 C C . LEU B 1 33 ? 17.844 6.242 0.032 1 97.12 33 LEU B C 1
ATOM 3209 O O . LEU B 1 33 ? 16.859 6.875 0.399 1 97.12 33 LEU B O 1
ATOM 3213 N N . PHE B 1 34 ? 19.109 6.594 0.37 1 96.62 34 PHE B N 1
ATOM 3214 C CA . PHE B 1 34 ? 19.359 7.695 1.291 1 96.62 34 PHE B CA 1
ATOM 3215 C C . PHE B 1 34 ? 19.188 9.039 0.597 1 96.62 34 PHE B C 1
ATOM 3217 O O . PHE B 1 34 ? 18.625 9.969 1.18 1 96.62 34 PHE B O 1
ATOM 3224 N N . SER B 1 35 ? 19.641 9.117 -0.615 1 96.19 35 SER B N 1
ATOM 3225 C CA . SER B 1 35 ? 19.562 10.297 -1.469 1 96.19 35 SER B CA 1
ATOM 3226 C C . SER B 1 35 ? 19.312 9.906 -2.924 1 96.19 35 SER B C 1
ATOM 3228 O O . SER B 1 35 ? 20.203 9.391 -3.592 1 96.19 35 SER B O 1
ATOM 3230 N N . TYR B 1 36 ? 18.109 10.219 -3.389 1 96.44 36 TYR B N 1
ATOM 3231 C CA . TYR B 1 36 ? 17.719 9.875 -4.754 1 96.44 36 TYR B CA 1
ATOM 3232 C C . TYR B 1 36 ? 18.531 10.672 -5.766 1 96.44 36 TYR B C 1
ATOM 3234 O O . TYR B 1 36 ? 18.312 11.867 -5.957 1 96.44 36 TYR B O 1
ATOM 3242 N N . LYS B 1 37 ? 19.453 9.977 -6.43 1 94.81 37 LYS B N 1
ATOM 3243 C CA . LYS B 1 37 ? 20.281 10.539 -7.484 1 94.81 37 LYS B CA 1
ATOM 3244 C C . LYS B 1 37 ? 20.953 11.828 -7.02 1 94.81 37 LYS B C 1
ATOM 3246 O O . LYS B 1 37 ? 21.016 12.805 -7.77 1 94.81 37 LYS B O 1
ATOM 3251 N N . GLY B 1 38 ? 21.25 11.922 -5.742 1 93.38 38 GLY B N 1
ATOM 3252 C CA . GLY B 1 38 ? 22.016 13.031 -5.188 1 93.38 38 GLY B CA 1
ATOM 3253 C C . GLY B 1 38 ? 21.156 14.227 -4.84 1 93.38 38 GLY B C 1
ATOM 3254 O O . GLY B 1 38 ? 21.672 15.312 -4.551 1 93.38 38 GLY B O 1
ATOM 3255 N N . LYS B 1 39 ? 19.906 14.125 -4.797 1 93.44 39 LYS B N 1
ATOM 3256 C CA . LYS B 1 39 ? 19 15.25 -4.586 1 93.44 39 LYS B CA 1
ATOM 3257 C C . LYS B 1 39 ? 18.906 15.602 -3.104 1 93.44 39 LYS B C 1
ATOM 3259 O O . LYS B 1 39 ? 18.281 16.609 -2.738 1 93.44 39 LYS B O 1
ATOM 3264 N N . GLY B 1 40 ? 19.484 14.789 -2.273 1 93.94 40 GLY B N 1
ATOM 3265 C CA . GLY B 1 40 ? 19.547 15.102 -0.854 1 93.94 40 GLY B CA 1
ATOM 3266 C C . GLY B 1 40 ? 18.312 14.641 -0.092 1 93.94 40 GLY B C 1
ATOM 3267 O O . GLY B 1 40 ? 18.109 15.016 1.066 1 93.94 40 GLY B O 1
ATOM 3268 N N . LEU B 1 41 ? 17.469 13.93 -0.734 1 94.44 41 LEU B N 1
ATOM 3269 C CA . LEU B 1 41 ? 16.328 13.305 -0.072 1 94.44 41 LEU B CA 1
ATOM 3270 C C . LEU B 1 41 ? 16 11.953 -0.696 1 94.44 41 LEU B C 1
ATOM 3272 O O . LEU B 1 41 ? 16.312 11.711 -1.867 1 94.44 41 LEU B O 1
ATOM 3276 N N . SER B 1 42 ? 15.422 11.055 0.1 1 96.19 42 SER B N 1
ATOM 3277 C CA . SER B 1 42 ? 15.039 9.711 -0.331 1 96.19 42 SER B CA 1
ATOM 3278 C C . SER B 1 42 ? 13.734 9.734 -1.128 1 96.19 42 SER B C 1
ATOM 3280 O O . SER B 1 42 ? 12.898 10.617 -0.934 1 96.19 42 SER B O 1
ATOM 3282 N N . VAL B 1 43 ? 13.547 8.758 -2.006 1 95.75 43 VAL B N 1
ATOM 3283 C CA . VAL B 1 43 ? 12.273 8.547 -2.684 1 95.75 43 VAL B CA 1
ATOM 3284 C C . VAL B 1 43 ? 11.164 8.328 -1.653 1 95.75 43 VAL B C 1
ATOM 3286 O O . VAL B 1 43 ? 10.008 8.695 -1.883 1 95.75 43 VAL B O 1
ATOM 3289 N N . LEU B 1 44 ? 11.492 7.832 -0.486 1 96.38 44 LEU B N 1
ATOM 3290 C CA . LEU B 1 44 ? 10.555 7.59 0.603 1 96.38 44 LEU B CA 1
ATOM 3291 C C . LEU B 1 44 ? 10.055 8.906 1.195 1 96.38 44 LEU B C 1
ATOM 3293 O O . LEU B 1 44 ? 9.047 8.93 1.906 1 96.38 44 LEU B O 1
ATOM 3297 N N . GLU B 1 45 ? 10.766 10 0.896 1 95.88 45 GLU B N 1
ATOM 3298 C CA . GLU B 1 45 ? 10.516 11.266 1.584 1 95.88 45 GLU B CA 1
ATOM 3299 C C . GLU B 1 45 ? 9.961 12.312 0.624 1 95.88 45 GLU B C 1
ATOM 3301 O O . GLU B 1 45 ? 9.375 13.312 1.055 1 95.88 45 GLU B O 1
ATOM 3306 N N . MET B 1 46 ? 10.234 12.125 -0.606 1 92.69 46 MET B N 1
ATOM 3307 C CA . MET B 1 46 ? 9.938 13.18 -1.572 1 92.69 46 MET B CA 1
ATOM 3308 C C . MET B 1 46 ? 8.43 13.328 -1.765 1 92.69 46 MET B C 1
ATOM 3310 O O . MET B 1 46 ? 7.699 12.336 -1.758 1 92.69 46 MET B O 1
ATOM 3314 N N . SER B 1 47 ? 8.047 14.562 -1.968 1 92.25 47 SER B N 1
ATOM 3315 C CA . SER B 1 47 ? 6.641 14.828 -2.262 1 92.25 47 SER B CA 1
ATOM 3316 C C . SER B 1 47 ? 6.184 14.07 -3.504 1 92.25 47 SER B C 1
ATOM 3318 O O . SER B 1 47 ? 6.867 14.07 -4.527 1 92.25 47 SER B O 1
ATOM 3320 N N . HIS B 1 48 ? 5.012 13.492 -3.418 1 91.81 48 HIS B N 1
ATOM 3321 C CA . HIS B 1 48 ? 4.461 12.789 -4.57 1 91.81 48 HIS B CA 1
ATOM 3322 C C . HIS B 1 48 ? 3.984 13.773 -5.637 1 91.81 48 HIS B C 1
ATOM 3324 O O . HIS B 1 48 ? 3.588 13.359 -6.73 1 91.81 48 HIS B O 1
ATOM 3330 N N . ARG B 1 49 ? 4.086 15.062 -5.309 1 89.38 49 ARG B N 1
ATOM 3331 C CA . ARG B 1 49 ? 3.73 16.094 -6.273 1 89.38 49 ARG B CA 1
ATOM 3332 C C . ARG B 1 49 ? 4.973 16.812 -6.789 1 89.38 49 ARG B C 1
ATOM 3334 O O . ARG B 1 49 ? 4.867 17.766 -7.566 1 89.38 49 ARG B O 1
ATOM 3341 N N . SER B 1 50 ? 6.082 16.422 -6.316 1 91.5 50 SER B N 1
ATOM 3342 C CA . SER B 1 50 ? 7.328 17 -6.812 1 91.5 50 SER B CA 1
ATOM 3343 C C . SER B 1 50 ? 7.574 16.594 -8.266 1 91.5 50 SER B C 1
ATOM 3345 O O . SER B 1 50 ? 7.059 15.578 -8.734 1 91.5 50 SER B O 1
ATOM 3347 N N . LYS B 1 51 ? 8.367 17.422 -8.898 1 91.31 51 LYS B N 1
ATOM 3348 C CA . LYS B 1 51 ? 8.742 17.141 -10.281 1 91.31 51 LYS B CA 1
ATOM 3349 C C . LYS B 1 51 ? 9.477 15.805 -10.383 1 91.31 51 LYS B C 1
ATOM 3351 O O . LYS B 1 51 ? 9.25 15.031 -11.32 1 91.31 51 LYS B O 1
ATOM 3356 N N . GLU B 1 52 ? 10.289 15.555 -9.43 1 93.06 52 GLU B N 1
ATOM 3357 C CA . GLU B 1 52 ? 11.07 14.328 -9.414 1 93.06 52 GLU B CA 1
ATOM 3358 C C . GLU B 1 52 ? 10.164 13.102 -9.359 1 93.06 52 GLU B C 1
ATOM 3360 O O . GLU B 1 52 ? 10.328 12.156 -10.141 1 93.06 52 GLU B O 1
ATOM 3365 N N . PHE B 1 53 ? 9.258 13.133 -8.508 1 95.12 53 PHE B N 1
ATOM 3366 C CA . PHE B 1 53 ? 8.414 11.953 -8.367 1 95.12 53 PHE B CA 1
ATOM 3367 C C . PHE B 1 53 ? 7.465 11.82 -9.547 1 95.12 53 PHE B C 1
ATOM 3369 O O . PHE B 1 53 ? 7.168 10.711 -9.992 1 95.12 53 PHE B O 1
ATOM 3376 N N . GLU B 1 54 ? 6.969 12.914 -9.977 1 94.25 54 GLU B N 1
ATOM 3377 C CA . GLU B 1 54 ? 6.125 12.867 -11.172 1 94.25 54 GLU B CA 1
ATOM 3378 C C . GLU B 1 54 ? 6.848 12.195 -12.336 1 94.25 54 GLU B C 1
ATOM 3380 O O . GLU B 1 54 ? 6.234 11.453 -13.102 1 94.25 54 GLU B O 1
ATOM 3385 N N . GLN B 1 55 ? 8.086 12.484 -12.445 1 95.75 55 GLN B N 1
ATOM 3386 C CA . GLN B 1 55 ? 8.867 11.828 -13.484 1 95.75 55 GLN B CA 1
ATOM 3387 C C . GLN B 1 55 ? 8.945 10.32 -13.25 1 95.75 55 GLN B C 1
ATOM 3389 O O . GLN B 1 55 ? 8.805 9.531 -14.188 1 95.75 55 GLN B O 1
ATOM 3394 N N . ILE B 1 56 ? 9.227 9.914 -12.016 1 96.06 56 ILE B N 1
ATOM 3395 C CA . ILE B 1 56 ? 9.258 8.5 -11.656 1 96.06 56 ILE B CA 1
ATOM 3396 C C . ILE B 1 56 ? 7.941 7.832 -12.047 1 96.06 56 ILE B C 1
ATOM 3398 O O . ILE B 1 56 ? 7.934 6.785 -12.703 1 96.06 56 ILE B O 1
ATOM 3402 N N . TRP B 1 57 ? 6.836 8.477 -11.703 1 95.62 57 TRP B N 1
ATOM 3403 C CA . TRP B 1 57 ? 5.48 7.992 -11.922 1 95.62 57 TRP B CA 1
ATOM 3404 C C . TRP B 1 57 ? 5.176 7.883 -13.406 1 95.62 57 TRP B C 1
ATOM 3406 O O . TRP B 1 57 ? 4.715 6.84 -13.883 1 95.62 57 TRP B O 1
ATOM 3416 N N . ASN B 1 58 ? 5.508 8.891 -14.156 1 95.19 58 ASN B N 1
ATOM 3417 C CA . ASN B 1 58 ? 5.227 8.945 -15.586 1 95.19 58 ASN B CA 1
ATOM 3418 C C . ASN B 1 58 ? 6.121 7.988 -16.375 1 95.19 58 ASN B C 1
ATOM 3420 O O . ASN B 1 58 ? 5.68 7.379 -17.344 1 95.19 58 ASN B O 1
ATOM 3424 N N . ASP B 1 59 ? 7.336 7.926 -15.969 1 95.75 59 ASP B N 1
ATOM 3425 C CA . ASP B 1 59 ? 8.234 6.977 -16.625 1 95.75 59 ASP B CA 1
ATOM 3426 C C . ASP B 1 59 ? 7.727 5.547 -16.453 1 95.75 59 ASP B C 1
ATOM 3428 O O . ASP B 1 59 ? 7.758 4.762 -17.406 1 95.75 59 ASP B O 1
ATOM 3432 N N . ALA B 1 60 ? 7.332 5.203 -15.266 1 95.94 60 ALA B N 1
ATOM 3433 C CA . ALA B 1 60 ? 6.797 3.867 -15.023 1 95.94 60 ALA B CA 1
ATOM 3434 C C . ALA B 1 60 ? 5.602 3.584 -15.93 1 95.94 60 ALA B C 1
ATOM 3436 O O . ALA B 1 60 ? 5.504 2.508 -16.516 1 95.94 60 ALA B O 1
ATOM 3437 N N . ARG B 1 61 ? 4.73 4.531 -16.016 1 93.25 61 ARG B N 1
ATOM 3438 C CA . ARG B 1 61 ? 3.549 4.391 -16.875 1 93.25 61 ARG B CA 1
ATOM 3439 C C . ARG B 1 61 ? 3.943 4.238 -18.328 1 93.25 61 ARG B C 1
ATOM 3441 O O . ARG B 1 61 ? 3.416 3.373 -19.031 1 93.25 61 ARG B O 1
ATOM 3448 N N . ALA B 1 62 ? 4.844 5.066 -18.797 1 93.31 62 ALA B N 1
ATOM 3449 C CA . ALA B 1 62 ? 5.293 5 -20.188 1 93.31 62 ALA B CA 1
ATOM 3450 C C . ALA B 1 62 ? 5.934 3.648 -20.484 1 93.31 62 ALA B C 1
ATOM 3452 O O . ALA B 1 62 ? 5.688 3.062 -21.547 1 93.31 62 ALA B O 1
ATOM 3453 N N . ASP B 1 63 ? 6.715 3.188 -19.578 1 94.75 63 ASP B N 1
ATOM 3454 C CA . ASP B 1 63 ? 7.438 1.934 -19.781 1 94.75 63 ASP B CA 1
ATOM 3455 C C . ASP B 1 63 ? 6.473 0.752 -19.859 1 94.75 63 ASP B C 1
ATOM 3457 O O . ASP B 1 63 ? 6.629 -0.13 -20.703 1 94.75 63 ASP B O 1
ATOM 3461 N N . ILE B 1 64 ? 5.477 0.721 -18.984 1 94.06 64 ILE B N 1
ATOM 3462 C CA . ILE B 1 64 ? 4.547 -0.404 -19.016 1 94.06 64 ILE B CA 1
ATOM 3463 C C . ILE B 1 64 ? 3.721 -0.36 -20.297 1 94.06 64 ILE B C 1
ATOM 3465 O O . ILE B 1 64 ? 3.414 -1.402 -20.891 1 94.06 64 ILE B O 1
ATOM 3469 N N . ILE B 1 65 ? 3.352 0.792 -20.719 1 90.25 65 ILE B N 1
ATOM 3470 C CA . ILE B 1 65 ? 2.605 0.937 -21.969 1 90.25 65 ILE B CA 1
ATOM 3471 C C . ILE B 1 65 ? 3.457 0.45 -23.141 1 90.25 65 ILE B C 1
ATOM 3473 O O . ILE B 1 65 ? 2.973 -0.285 -24 1 90.25 65 ILE B O 1
ATOM 3477 N N . GLU B 1 66 ? 4.688 0.845 -23.125 1 90.56 66 GLU B N 1
ATOM 3478 C CA . GLU B 1 66 ? 5.594 0.405 -24.188 1 90.56 66 GLU B CA 1
ATOM 3479 C C . GLU B 1 66 ? 5.762 -1.112 -24.172 1 90.56 66 GLU B C 1
ATOM 3481 O O . GLU B 1 66 ? 5.727 -1.754 -25.219 1 90.56 66 GLU B O 1
ATOM 3486 N N . LEU B 1 67 ? 5.922 -1.67 -23.047 1 92.94 67 LEU B N 1
ATOM 3487 C CA . LEU B 1 67 ? 6.121 -3.107 -22.891 1 92.94 67 LEU B CA 1
ATOM 3488 C C . LEU B 1 67 ? 4.895 -3.879 -23.375 1 92.94 67 LEU B C 1
ATOM 3490 O O . LEU B 1 67 ? 5.027 -4.902 -24.047 1 92.94 67 LEU B O 1
ATOM 3494 N N . LEU B 1 68 ? 3.703 -3.332 -23.078 1 88.06 68 LEU B N 1
ATOM 3495 C CA . LEU B 1 68 ? 2.469 -4.027 -23.438 1 88.06 68 LEU B CA 1
ATOM 3496 C C . LEU B 1 68 ? 2.113 -3.799 -24.906 1 88.06 68 LEU B C 1
ATOM 3498 O O . LEU B 1 68 ? 1.437 -4.625 -25.516 1 88.06 68 LEU B O 1
ATOM 3502 N N . ASN B 1 69 ? 2.502 -2.672 -25.422 1 76.31 69 ASN B N 1
ATOM 3503 C CA . ASN B 1 69 ? 2.213 -2.344 -26.812 1 76.31 69 ASN B CA 1
ATOM 3504 C C . ASN B 1 69 ? 3.188 -3.029 -27.766 1 76.31 69 ASN B C 1
ATOM 3506 O O . ASN B 1 69 ? 2.814 -3.402 -28.875 1 76.31 69 ASN B O 1
ATOM 3510 N N . LYS B 1 70 ? 4.477 -3.006 -27.5 1 56.97 70 LYS B N 1
ATOM 3511 C CA . LYS B 1 70 ? 5.473 -3.6 -28.375 1 56.97 70 LYS B CA 1
ATOM 3512 C C . LYS B 1 70 ? 5.02 -4.969 -28.875 1 56.97 70 LYS B C 1
ATOM 3514 O O . LYS B 1 70 ? 5.258 -5.328 -30.031 1 56.97 70 LYS B O 1
ATOM 3519 N N . TYR B 1 71 ? 4.492 -5.668 -28 1 47.91 71 TYR B N 1
ATOM 3520 C CA . TYR B 1 71 ? 4.066 -6.992 -28.438 1 47.91 71 TYR B CA 1
ATOM 3521 C C . TYR B 1 71 ? 3.051 -6.898 -29.562 1 47.91 71 TYR B C 1
ATOM 3523 O O . TYR B 1 71 ? 3.023 -7.75 -30.453 1 47.91 71 TYR B O 1
ATOM 3531 N N . GLN B 1 72 ? 2.281 -5.898 -29.422 1 44.09 72 GLN B N 1
ATOM 3532 C CA . GLN B 1 72 ? 1.283 -5.84 -30.484 1 44.09 72 GLN B CA 1
ATOM 3533 C C . GLN B 1 72 ? 1.938 -5.574 -31.828 1 44.09 72 GLN B C 1
ATOM 3535 O O . GLN B 1 72 ? 1.413 -5.98 -32.875 1 44.09 72 GLN B O 1
ATOM 3540 N N . ARG B 1 73 ? 3.199 -4.988 -31.812 1 36.44 73 ARG B N 1
ATOM 3541 C CA . ARG B 1 73 ? 3.762 -4.559 -33.094 1 36.44 73 ARG B CA 1
ATOM 3542 C C . ARG B 1 73 ? 4.469 -5.711 -33.812 1 36.44 73 ARG B C 1
ATOM 3544 O O . ARG B 1 73 ? 4.48 -5.781 -35.031 1 36.44 73 ARG B O 1
ATOM 3551 N N . GLU B 1 74 ? 5.367 -6.504 -33.062 1 34.69 74 GLU B N 1
ATOM 3552 C CA . GLU B 1 74 ? 6.277 -7.355 -33.844 1 34.69 74 GLU B CA 1
ATOM 3553 C C . GLU B 1 74 ? 5.539 -8.531 -34.469 1 34.69 74 GLU B C 1
ATOM 3555 O O . GLU B 1 74 ? 6.121 -9.289 -35.25 1 34.69 74 GLU B O 1
ATOM 3560 N N . LYS B 1 75 ? 4.555 -9.188 -33.906 1 32.84 75 LYS B N 1
ATOM 3561 C CA . LYS B 1 75 ? 3.967 -10.195 -34.781 1 32.84 75 LYS B CA 1
ATOM 3562 C C . LYS B 1 75 ? 3.428 -9.57 -36.062 1 32.84 75 LYS B C 1
ATOM 3564 O O . LYS B 1 75 ? 2.844 -8.484 -36.031 1 32.84 75 LYS B O 1
ATOM 3569 N N . LYS B 1 76 ? 3.969 -9.961 -37.375 1 30.89 76 LYS B N 1
ATOM 3570 C CA . LYS B 1 76 ? 3.59 -9.906 -38.781 1 30.89 76 LYS B CA 1
ATOM 3571 C C . LYS B 1 76 ? 2.082 -10.055 -38.938 1 30.89 76 LYS B C 1
ATOM 3573 O O . LYS B 1 76 ? 1.621 -10.836 -39.781 1 30.89 76 LYS B O 1
ATOM 3578 N N . ILE B 1 77 ? 1.114 -10.211 -38.094 1 28.86 77 ILE B N 1
ATOM 3579 C CA . ILE B 1 77 ? -0.132 -9.953 -38.812 1 28.86 77 ILE B CA 1
ATOM 3580 C C . ILE B 1 77 ? -0.039 -8.625 -39.562 1 28.86 77 ILE B C 1
ATOM 3582 O O . ILE B 1 77 ? 0.539 -7.664 -39.031 1 28.86 77 ILE B O 1
ATOM 3586 N N . THR B 1 78 ? -0.018 -8.625 -41.031 1 28.16 78 THR B N 1
ATOM 3587 C CA . THR B 1 78 ? -0.333 -7.645 -42.031 1 28.16 78 THR B CA 1
ATOM 3588 C C . THR B 1 78 ? -1.204 -6.527 -41.469 1 28.16 78 THR B C 1
ATOM 3590 O O . THR B 1 78 ? -1.945 -5.875 -42.219 1 28.16 78 THR B O 1
ATOM 3593 N N . ILE B 1 79 ? -1.543 -6.723 -40.219 1 28.11 79 ILE B N 1
ATOM 3594 C CA . ILE B 1 79 ? -2.395 -5.59 -39.875 1 28.11 79 ILE B CA 1
ATOM 3595 C C . ILE B 1 79 ? -1.573 -4.301 -39.906 1 28.11 79 ILE B C 1
ATOM 3597 O O . ILE B 1 79 ? -0.381 -4.312 -39.594 1 28.11 79 ILE B O 1
ATOM 3601 N N . ASP B 1 80 ? -2.08 -3.295 -40.625 1 26.8 80 ASP B N 1
ATOM 3602 C CA . ASP B 1 80 ? -1.659 -1.907 -40.812 1 26.8 80 ASP B CA 1
ATOM 3603 C C . ASP B 1 80 ? -1.047 -1.363 -39.5 1 26.8 80 ASP B C 1
ATOM 3605 O O . ASP B 1 80 ? -1.645 -1.474 -38.438 1 26.8 80 ASP B O 1
ATOM 3609 N N . PRO B 1 81 ? 0.205 -1.348 -39.469 1 29.34 81 PRO B N 1
ATOM 3610 C CA . PRO B 1 81 ? 0.899 -0.661 -38.375 1 29.34 81 PRO B CA 1
ATOM 3611 C C . PRO B 1 81 ? 0.053 0.44 -37.719 1 29.34 81 PRO B C 1
ATOM 3613 O O . PRO B 1 81 ? 0.425 0.984 -36.688 1 29.34 81 PRO B O 1
ATOM 3616 N N . LYS B 1 82 ? -0.701 1.183 -38.594 1 28.69 82 LYS B N 1
ATOM 3617 C CA . LYS B 1 82 ? -1.644 2.221 -38.188 1 28.69 82 LYS B CA 1
ATOM 3618 C C . LYS B 1 82 ? -2.668 1.677 -37.188 1 28.69 82 LYS B C 1
ATOM 3620 O O . LYS B 1 82 ? -3.484 2.43 -36.656 1 28.69 82 LYS B O 1
ATOM 3625 N N . LYS B 1 83 ? -2.92 0.382 -37.219 1 27.58 83 LYS B N 1
ATOM 3626 C CA . LYS B 1 83 ? -3.949 -0.225 -36.406 1 27.58 83 LYS B CA 1
ATOM 3627 C C . LYS B 1 83 ? -3.395 -0.598 -35.031 1 27.58 83 LYS B C 1
ATOM 3629 O O . LYS B 1 83 ? -4.145 -1.001 -34.125 1 27.58 83 LYS B O 1
ATOM 3634 N N . TYR B 1 84 ? -2.217 -1.207 -34.781 1 36.72 84 TYR B N 1
ATOM 3635 C CA . TYR B 1 84 ? -1.575 -1.643 -33.531 1 36.72 84 TYR B CA 1
ATOM 3636 C C . TYR B 1 84 ? -1.061 -0.45 -32.75 1 36.72 84 TYR B C 1
ATOM 3638 O O . TYR B 1 84 ? 0.145 -0.191 -32.719 1 36.72 84 TYR B O 1
ATOM 3646 N N . ARG B 1 85 ? -1.521 0.555 -32.781 1 31.5 85 ARG B N 1
ATOM 3647 C CA . ARG B 1 85 ? -1.244 1.797 -32.062 1 31.5 85 ARG B CA 1
ATOM 3648 C C . ARG B 1 85 ? -1.061 1.54 -30.578 1 31.5 85 ARG B C 1
ATOM 3650 O O . ARG B 1 85 ? -1.408 0.467 -30.078 1 31.5 85 ARG B O 1
ATOM 3657 N N . LYS B 1 86 ? -0.937 2.549 -29.672 1 45.25 86 LYS B N 1
ATOM 3658 C CA . LYS B 1 86 ? -1.138 3.162 -28.359 1 45.25 86 LYS B CA 1
ATOM 3659 C C . LYS B 1 86 ? -2.158 2.381 -27.531 1 45.25 86 LYS B C 1
ATOM 3661 O O . LYS B 1 86 ? -3.025 1.704 -28.094 1 45.25 86 LYS B O 1
ATOM 3666 N N . ILE B 1 87 ? -1.586 1.667 -26.25 1 54.19 87 ILE B N 1
ATOM 3667 C CA . ILE B 1 87 ? -2.848 1.422 -25.547 1 54.19 87 ILE B CA 1
ATOM 3668 C C . ILE B 1 87 ? -3.99 2.09 -26.312 1 54.19 87 ILE B C 1
ATOM 3670 O O . ILE B 1 87 ? -3.953 3.295 -26.562 1 54.19 87 ILE B O 1
ATOM 3674 N N . PRO B 1 88 ? -4.672 1.015 -27.047 1 57.22 88 PRO B N 1
ATOM 3675 C CA . PRO B 1 88 ? -5.777 1.683 -27.734 1 57.22 88 PRO B CA 1
ATOM 3676 C C . PRO B 1 88 ? -6.348 2.857 -26.938 1 57.22 88 PRO B C 1
ATOM 3678 O O . PRO B 1 88 ? -6.273 2.869 -25.719 1 57.22 88 PRO B O 1
ATOM 3681 N N . LYS B 1 89 ? -6.441 3.84 -27.625 1 62.78 89 LYS B N 1
ATOM 3682 C CA . LYS B 1 89 ? -7.012 5.047 -27.031 1 62.78 89 LYS B CA 1
ATOM 3683 C C . LYS B 1 89 ? -8.117 4.703 -26.031 1 62.78 89 LYS B C 1
ATOM 3685 O O . LYS B 1 89 ? -8.383 5.473 -25.109 1 62.78 89 LYS B O 1
ATOM 3690 N N . ASN B 1 90 ? -8.484 3.369 -26.156 1 74.81 90 ASN B N 1
ATOM 3691 C CA . ASN B 1 90 ? -9.633 3.012 -25.328 1 74.81 90 ASN B CA 1
ATOM 3692 C C . ASN B 1 90 ? -9.203 2.316 -24.031 1 74.81 90 ASN B C 1
ATOM 3694 O O . ASN B 1 90 ? -10.031 1.726 -23.344 1 74.81 90 ASN B O 1
ATOM 3698 N N . TYR B 1 91 ? -7.883 2.357 -23.812 1 81.06 91 TYR B N 1
ATOM 3699 C CA . TYR B 1 91 ? -7.434 1.744 -22.562 1 81.06 91 TYR B CA 1
ATOM 3700 C C . TYR B 1 91 ? -6.617 2.729 -21.734 1 81.06 91 TYR B C 1
ATOM 3702 O O . TYR B 1 91 ? -6.035 3.672 -22.266 1 81.06 91 TYR B O 1
ATOM 3710 N N . LYS B 1 92 ? -6.656 2.477 -20.5 1 86.88 92 LYS B N 1
ATOM 3711 C CA . LYS B 1 92 ? -5.871 3.275 -19.562 1 86.88 92 LYS B CA 1
ATOM 3712 C C . LYS B 1 92 ? -5.195 2.391 -18.516 1 86.88 92 LYS B C 1
ATOM 3714 O O . LYS B 1 92 ? -5.789 1.425 -18.047 1 86.88 92 LYS B O 1
ATOM 3719 N N . VAL B 1 93 ? -3.961 2.715 -18.234 1 90.94 93 VAL B N 1
ATOM 3720 C CA . VAL B 1 93 ? -3.242 2.049 -17.156 1 90.94 93 VAL B CA 1
ATOM 3721 C C . VAL B 1 93 ? -3.541 2.746 -15.836 1 90.94 93 VAL B C 1
ATOM 3723 O O . VAL B 1 93 ? -3.377 3.963 -15.711 1 90.94 93 VAL B O 1
ATOM 3726 N N . LEU B 1 94 ? -4.016 1.989 -14.867 1 93.38 94 LEU B N 1
ATOM 3727 C CA . LEU B 1 94 ? -4.258 2.516 -13.531 1 93.38 94 LEU B CA 1
ATOM 3728 C C . LEU B 1 94 ? -3.287 1.906 -12.523 1 93.38 94 LEU B C 1
ATOM 3730 O O . LEU B 1 94 ? -3.055 0.695 -12.531 1 93.38 94 LEU B O 1
ATOM 3734 N N . PHE B 1 95 ? -2.607 2.697 -11.773 1 94.31 95 PHE B N 1
ATOM 3735 C CA . PHE B 1 95 ? -1.853 2.234 -10.609 1 94.31 95 PHE B CA 1
ATOM 3736 C C . PHE B 1 95 ? -2.725 2.238 -9.359 1 94.31 95 PHE B C 1
ATOM 3738 O O . PHE B 1 95 ? -3.16 3.297 -8.906 1 94.31 95 PHE B O 1
ATOM 3745 N N . LEU B 1 96 ? -2.992 1.046 -8.844 1 93.81 96 LEU B N 1
ATOM 3746 C CA . LEU B 1 96 ? -3.908 0.875 -7.719 1 93.81 96 LEU B CA 1
ATOM 3747 C C . LEU B 1 96 ? -3.225 0.149 -6.566 1 93.81 96 LEU B C 1
ATOM 3749 O O . LEU B 1 96 ? -2.225 -0.544 -6.77 1 93.81 96 LEU B O 1
ATOM 3753 N N . GLN B 1 97 ? -3.732 0.329 -5.355 1 92.31 97 GLN B N 1
ATOM 3754 C CA . GLN B 1 97 ? -3.227 -0.354 -4.172 1 92.31 97 GLN B CA 1
ATOM 3755 C C . GLN B 1 97 ? -4.207 -1.419 -3.689 1 92.31 97 GLN B C 1
ATOM 3757 O O . GLN B 1 97 ? -5.297 -1.564 -4.246 1 92.31 97 GLN B O 1
ATOM 3762 N N . GLY B 1 98 ? -3.748 -2.197 -2.744 1 92.69 98 GLY B N 1
ATOM 3763 C CA . GLY B 1 98 ? -4.609 -3.215 -2.168 1 92.69 98 GLY B CA 1
ATOM 3764 C C . GLY B 1 98 ? -4.449 -4.574 -2.822 1 92.69 98 GLY B C 1
ATOM 3765 O O . GLY B 1 98 ? -5.008 -5.566 -2.354 1 92.69 98 GLY B O 1
ATOM 3766 N N . GLY B 1 99 ? -3.686 -4.586 -3.93 1 92.81 99 GLY B N 1
ATOM 3767 C CA . GLY B 1 99 ? -3.402 -5.844 -4.602 1 92.81 99 GLY B CA 1
ATOM 3768 C C . GLY B 1 99 ? -4.609 -6.43 -5.309 1 92.81 99 GLY B C 1
ATOM 3769 O O . GLY B 1 99 ? -5.629 -5.754 -5.469 1 92.81 99 GLY B O 1
ATOM 3770 N N . GLY B 1 100 ? -4.355 -7.68 -5.789 1 94.75 100 GLY B N 1
ATOM 3771 C CA . GLY B 1 100 ? -5.445 -8.391 -6.438 1 94.75 100 GLY B CA 1
ATOM 3772 C C . GLY B 1 100 ? -6.633 -8.625 -5.52 1 94.75 100 GLY B C 1
ATOM 3773 O O . GLY B 1 100 ? -7.781 -8.633 -5.973 1 94.75 100 GLY B O 1
ATOM 3774 N N . THR B 1 101 ? -6.336 -8.703 -4.289 1 95.88 101 THR B N 1
ATOM 3775 C CA . THR B 1 101 ? -7.387 -9.008 -3.324 1 95.88 101 THR B CA 1
ATOM 3776 C C . THR B 1 101 ? -8.43 -7.898 -3.283 1 95.88 101 THR B C 1
ATOM 3778 O O . THR B 1 101 ? -9.633 -8.164 -3.309 1 95.88 101 THR B O 1
ATOM 3781 N N . LEU B 1 102 ? -8 -6.656 -3.197 1 97 102 LEU B N 1
ATOM 3782 C CA . LEU B 1 102 ? -8.969 -5.562 -3.201 1 97 102 LEU B CA 1
ATOM 3783 C C . LEU B 1 102 ? -9.734 -5.516 -4.52 1 97 102 LEU B C 1
ATOM 3785 O O . LEU B 1 102 ? -10.906 -5.137 -4.547 1 97 102 LEU B O 1
ATOM 3789 N N . GLN B 1 103 ? -9.117 -5.957 -5.566 1 97.62 103 GLN B N 1
ATOM 3790 C CA . GLN B 1 103 ? -9.766 -5.949 -6.875 1 97.62 103 GLN B CA 1
ATOM 3791 C C . GLN B 1 103 ? -10.867 -7.004 -6.949 1 97.62 103 GLN B C 1
ATOM 3793 O O . GLN B 1 103 ? -11.789 -6.887 -7.758 1 97.62 103 GLN B O 1
ATOM 3798 N N . PHE B 1 104 ? -10.781 -8.039 -6.102 1 98.5 104 PHE B N 1
ATOM 3799 C CA . PHE B 1 104 ? -11.875 -9.008 -6.066 1 98.5 104 PHE B CA 1
ATOM 3800 C C . PHE B 1 104 ? -13.203 -8.32 -5.789 1 98.5 104 PHE B C 1
ATOM 3802 O O . PHE B 1 104 ? -14.242 -8.719 -6.32 1 98.5 104 PHE B O 1
ATOM 3809 N N . SER B 1 105 ? -13.18 -7.281 -4.977 1 98.44 105 SER B N 1
ATOM 3810 C CA . SER B 1 105 ? -14.383 -6.512 -4.68 1 98.44 105 SER B CA 1
ATOM 3811 C C . SER B 1 105 ? -14.578 -5.387 -5.691 1 98.44 105 SER B C 1
ATOM 3813 O O . SER B 1 105 ? -15.711 -5.09 -6.086 1 98.44 105 SER B O 1
ATOM 3815 N N . ALA B 1 106 ? -13.508 -4.746 -6.133 1 98.06 106 ALA B N 1
ATOM 3816 C CA . ALA B 1 106 ? -13.602 -3.58 -7.008 1 98.06 106 ALA B CA 1
ATOM 3817 C C . ALA B 1 106 ? -14.203 -3.953 -8.359 1 98.06 106 ALA B C 1
ATOM 3819 O O . ALA B 1 106 ? -14.93 -3.16 -8.961 1 98.06 106 ALA B O 1
ATOM 3820 N N . VAL B 1 107 ? -13.922 -5.168 -8.836 1 98.19 107 VAL B N 1
ATOM 3821 C CA . VAL B 1 107 ? -14.383 -5.59 -10.156 1 98.19 107 VAL B CA 1
ATOM 3822 C C . VAL B 1 107 ? -15.914 -5.629 -10.188 1 98.19 107 VAL B C 1
ATOM 3824 O O . VAL B 1 107 ? -16.547 -4.887 -10.945 1 98.19 107 VAL B O 1
ATOM 3827 N N . PRO B 1 108 ? -16.547 -6.438 -9.328 1 98.31 108 PRO B N 1
ATOM 3828 C CA 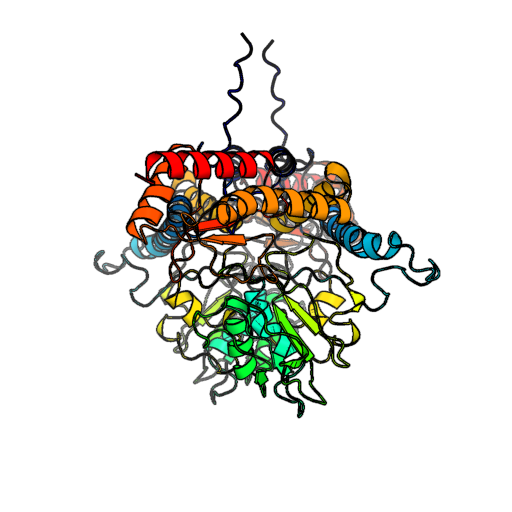. PRO B 1 108 ? -18.016 -6.426 -9.375 1 98.31 108 PRO B CA 1
ATOM 3829 C C . PRO B 1 108 ? -18.609 -5.059 -9.047 1 98.31 108 PRO B C 1
ATOM 3831 O O . PRO B 1 108 ? -19.672 -4.699 -9.57 1 98.31 108 PRO B O 1
ATOM 3834 N N . LEU B 1 109 ? -17.953 -4.27 -8.234 1 98.25 109 LEU B N 1
ATOM 3835 C CA . LEU B 1 109 ? -18.453 -2.939 -7.883 1 98.25 109 LEU B CA 1
ATOM 3836 C C . LEU B 1 109 ? -18.375 -2 -9.078 1 98.25 109 LEU B C 1
ATOM 3838 O O . LEU B 1 109 ? -19.312 -1.247 -9.344 1 98.25 109 LEU B O 1
ATOM 3842 N N . ASN B 1 110 ? -17.328 -2.037 -9.82 1 97.88 110 ASN B N 1
ATOM 3843 C CA . ASN B 1 110 ? -17.156 -1.142 -10.961 1 97.88 110 ASN B CA 1
ATOM 3844 C C . ASN B 1 110 ? -18.031 -1.563 -12.133 1 97.88 110 ASN B C 1
ATOM 3846 O O . ASN B 1 110 ? -18.422 -0.733 -12.961 1 97.88 110 ASN B O 1
ATOM 3850 N N . PHE B 1 111 ? -18.406 -2.869 -12.211 1 97.69 111 PHE B N 1
ATOM 3851 C CA . PHE B 1 111 ? -19.328 -3.354 -13.227 1 97.69 111 PHE B CA 1
ATOM 3852 C C . PHE B 1 111 ? -20.766 -3.207 -12.766 1 97.69 111 PHE B C 1
ATOM 3854 O O . PHE B 1 111 ? -21.703 -3.545 -13.5 1 97.69 111 PHE B O 1
ATOM 3861 N N . ASN B 1 112 ? -20.922 -2.742 -11.531 1 97.62 112 ASN B N 1
ATOM 3862 C CA . ASN B 1 112 ? -22.25 -2.521 -10.969 1 97.62 112 ASN B CA 1
ATOM 3863 C C . ASN B 1 112 ? -23.094 -3.797 -11 1 97.62 112 ASN B C 1
ATOM 3865 O O . ASN B 1 112 ? -24.25 -3.771 -11.43 1 97.62 112 ASN B O 1
ATOM 3869 N N . LEU B 1 113 ? -22.453 -4.863 -10.57 1 97.88 113 LEU B N 1
ATOM 3870 C CA . LEU B 1 113 ? -23.031 -6.195 -10.656 1 97.88 113 LEU B CA 1
ATOM 3871 C C . LEU B 1 113 ? -24.344 -6.266 -9.867 1 97.88 113 LEU B C 1
ATOM 3873 O O . LEU B 1 113 ? -25.297 -6.891 -10.32 1 97.88 113 LEU B O 1
ATOM 3877 N N . ALA B 1 114 ? -24.438 -5.598 -8.742 1 96.75 114 ALA B N 1
ATOM 3878 C CA . ALA B 1 114 ? -25.594 -5.66 -7.852 1 96.75 114 ALA B CA 1
ATOM 3879 C C . ALA B 1 114 ? -26.844 -5.137 -8.555 1 96.75 114 ALA B C 1
ATOM 3881 O O . ALA B 1 114 ? -27.953 -5.574 -8.25 1 96.75 114 ALA B O 1
ATOM 3882 N N . ASN B 1 115 ? -26.703 -4.281 -9.414 1 96.38 115 ASN B N 1
ATOM 3883 C CA . ASN B 1 115 ? -27.844 -3.631 -10.062 1 96.38 115 ASN B CA 1
ATOM 3884 C C . ASN B 1 115 ? -28.031 -4.133 -11.492 1 96.38 115 ASN B C 1
ATOM 3886 O O . ASN B 1 115 ? -28.781 -3.539 -12.273 1 96.38 115 ASN B O 1
ATOM 3890 N N . SER B 1 116 ? -27.328 -5.145 -11.852 1 96.44 116 SER B N 1
ATOM 3891 C CA . SER B 1 116 ? -27.438 -5.703 -13.195 1 96.44 116 SER B CA 1
ATOM 3892 C C . SER B 1 116 ? -28.359 -6.914 -13.219 1 96.44 116 SER B C 1
ATOM 3894 O O . SER B 1 116 ? -28.391 -7.703 -12.273 1 96.44 116 SER B O 1
ATOM 3896 N N . ASN B 1 117 ? -29.078 -7.027 -14.305 1 96.31 117 ASN B N 1
ATOM 3897 C CA . ASN B 1 117 ? -29.859 -8.234 -14.531 1 96.31 117 ASN B CA 1
ATOM 3898 C C . ASN B 1 117 ? -29.031 -9.328 -15.195 1 96.31 117 ASN B C 1
ATOM 3900 O O . ASN B 1 117 ? -29.484 -10.469 -15.336 1 96.31 117 ASN B O 1
ATOM 3904 N N . LYS B 1 118 ? -27.844 -8.953 -15.594 1 97.38 118 LYS B N 1
ATOM 3905 C CA . LYS B 1 118 ? -26.922 -9.906 -16.219 1 97.38 118 LYS B CA 1
ATOM 3906 C C . LYS B 1 118 ? -26 -10.523 -15.172 1 97.38 118 LYS B C 1
ATOM 3908 O O . LYS B 1 118 ? -25.547 -9.836 -14.25 1 97.38 118 LYS B O 1
ATOM 3913 N N . PRO B 1 119 ? -25.734 -11.789 -15.305 1 98.44 119 PRO B N 1
ATOM 3914 C CA . PRO B 1 119 ? -24.781 -12.414 -14.383 1 98.44 119 PRO B CA 1
ATOM 3915 C C . PRO B 1 119 ? -23.328 -12.102 -14.734 1 98.44 119 PRO B C 1
ATOM 3917 O O . PRO B 1 119 ? -23.047 -11.711 -15.867 1 98.44 119 PRO B O 1
ATOM 3920 N N . ALA B 1 120 ? -22.453 -12.195 -13.773 1 98.69 120 ALA B N 1
ATOM 3921 C CA . ALA B 1 120 ? -21.016 -12.25 -14.023 1 98.69 120 ALA B CA 1
ATOM 3922 C C . ALA B 1 120 ? -20.531 -13.695 -14.125 1 98.69 120 ALA B C 1
ATOM 3924 O O . ALA B 1 120 ? -20.891 -14.539 -13.305 1 98.69 120 ALA B O 1
ATOM 3925 N N . ASP B 1 121 ? -19.797 -13.992 -15.133 1 98.75 121 ASP B N 1
ATOM 3926 C CA . ASP B 1 121 ? -19.219 -15.32 -15.312 1 98.75 121 ASP B CA 1
ATOM 3927 C C . ASP B 1 121 ? -17.859 -15.43 -14.633 1 98.75 121 ASP B C 1
ATOM 3929 O O . ASP B 1 121 ? -17.016 -14.539 -14.773 1 98.75 121 ASP B O 1
ATOM 3933 N N . TYR B 1 122 ? -17.656 -16.5 -13.836 1 98.81 122 TYR B N 1
ATOM 3934 C CA . TYR B 1 122 ? -16.375 -16.75 -13.188 1 98.81 122 TYR B CA 1
ATOM 3935 C C . TYR B 1 122 ? -15.867 -18.141 -13.508 1 98.81 122 TYR B C 1
ATOM 3937 O O . TYR B 1 122 ? -16.609 -19.125 -13.391 1 98.81 122 TYR B O 1
ATOM 3945 N N . VAL B 1 123 ? -14.656 -18.234 -13.953 1 98.38 123 VAL B N 1
ATOM 3946 C CA . VAL B 1 123 ? -13.945 -19.5 -14.117 1 98.38 123 VAL B CA 1
ATOM 3947 C C . VAL B 1 123 ? -13.133 -19.797 -12.859 1 98.38 123 VAL B C 1
ATOM 3949 O O . VAL B 1 123 ? -12.242 -19.031 -12.484 1 98.38 123 VAL B O 1
ATOM 3952 N N . VAL B 1 124 ? -13.414 -20.906 -12.172 1 98.75 124 VAL B N 1
ATOM 3953 C CA . VAL B 1 124 ? -12.781 -21.234 -10.898 1 98.75 124 VAL B CA 1
ATOM 3954 C C . VAL B 1 124 ? -11.859 -22.438 -11.07 1 98.75 124 VAL B C 1
ATOM 3956 O O . VAL B 1 124 ? -12.32 -23.578 -11.18 1 98.75 124 VAL B O 1
ATOM 3959 N N . THR B 1 125 ? -10.562 -22.125 -11.086 1 98.12 125 THR B N 1
ATOM 3960 C CA . THR B 1 125 ? -9.594 -23.172 -11.375 1 98.12 125 THR B CA 1
ATOM 3961 C C . THR B 1 125 ? -8.586 -23.312 -10.234 1 98.12 125 THR B C 1
ATOM 3963 O O . THR B 1 125 ? -7.641 -24.094 -10.328 1 98.12 125 THR B O 1
ATOM 3966 N N . GLY B 1 126 ? -8.766 -22.547 -9.203 1 97.69 126 GLY B N 1
ATOM 3967 C CA . GLY B 1 126 ? -7.867 -22.594 -8.055 1 97.69 126 GLY B CA 1
ATOM 3968 C C . GLY B 1 126 ? -8.297 -21.672 -6.93 1 97.69 126 GLY B C 1
ATOM 3969 O O . GLY B 1 126 ? -9.461 -21.281 -6.848 1 97.69 126 GLY B O 1
ATOM 3970 N N . GLN B 1 127 ? -7.375 -21.422 -6.027 1 96 127 GLN B N 1
ATOM 3971 C CA . GLN B 1 127 ? -7.637 -20.688 -4.801 1 96 127 GLN B CA 1
ATOM 3972 C C . GLN B 1 127 ? -8.016 -19.234 -5.105 1 96 127 GLN B C 1
ATOM 3974 O O . GLN B 1 127 ? -8.969 -18.703 -4.527 1 96 127 GLN B O 1
ATOM 3979 N N . TRP B 1 128 ? -7.316 -18.594 -5.961 1 97.38 128 TRP B N 1
ATOM 3980 C CA . TRP B 1 128 ? -7.508 -17.172 -6.195 1 97.38 128 TRP B CA 1
ATOM 3981 C C . TRP B 1 128 ? -8.789 -16.906 -6.98 1 97.38 128 TRP B C 1
ATOM 3983 O O . TRP B 1 128 ? -9.547 -15.992 -6.656 1 97.38 128 TRP B O 1
ATOM 3993 N N . SER B 1 129 ? -9 -17.672 -8.008 1 98.56 129 SER B N 1
ATOM 3994 C CA . SER B 1 129 ? -10.258 -17.562 -8.734 1 98.56 129 SER B CA 1
ATOM 3995 C C . SER B 1 129 ? -11.453 -17.875 -7.84 1 98.56 129 SER B C 1
ATOM 3997 O O . SER B 1 129 ? -12.516 -17.266 -7.969 1 98.56 129 SER B O 1
ATOM 3999 N N . LYS B 1 130 ? -11.266 -18.828 -6.961 1 98.44 130 LYS B N 1
ATOM 4000 C CA . LYS B 1 130 ? -12.32 -19.156 -6.004 1 98.44 130 LYS B CA 1
ATOM 4001 C C . LYS B 1 130 ? -12.625 -17.969 -5.094 1 98.44 130 LYS B C 1
ATOM 4003 O O . LYS B 1 130 ? -13.789 -17.594 -4.914 1 98.44 130 LYS B O 1
ATOM 4008 N N . LYS B 1 131 ? -11.617 -17.375 -4.539 1 97.94 131 LYS B N 1
ATOM 4009 C CA . LYS B 1 131 ? -11.797 -16.219 -3.662 1 97.94 131 LYS B CA 1
ATOM 4010 C C . LYS B 1 131 ? -12.453 -15.062 -4.406 1 97.94 131 LYS B C 1
ATOM 4012 O O . LYS B 1 131 ? -13.336 -14.391 -3.859 1 97.94 131 LYS B O 1
ATOM 4017 N N . ALA B 1 132 ? -12.023 -14.812 -5.617 1 98.69 132 ALA B N 1
ATOM 4018 C CA . ALA B 1 132 ? -12.625 -13.766 -6.434 1 98.69 132 ALA B CA 1
ATOM 4019 C C . ALA B 1 132 ? -14.109 -14.031 -6.66 1 98.69 132 ALA B C 1
ATOM 4021 O O . ALA B 1 132 ? -14.938 -13.125 -6.527 1 98.69 132 ALA B O 1
ATOM 4022 N N . CYS B 1 133 ? -14.398 -15.25 -6.977 1 98.88 133 CYS B N 1
ATOM 4023 C CA . CYS B 1 133 ? -15.773 -15.664 -7.234 1 98.88 133 CYS B CA 1
ATOM 4024 C C . CYS B 1 133 ? -16.641 -15.5 -5.992 1 98.88 133 CYS B C 1
ATOM 4026 O O . CYS B 1 133 ? -17.734 -14.938 -6.062 1 98.88 133 CYS B O 1
ATOM 4028 N N . GLU B 1 134 ? -16.156 -15.992 -4.887 1 98.5 134 GLU B N 1
ATOM 4029 C CA . GLU B 1 134 ? -16.891 -15.906 -3.627 1 98.5 134 GLU B CA 1
ATOM 4030 C C . GLU B 1 134 ? -17.156 -14.453 -3.242 1 98.5 134 GLU B C 1
ATOM 4032 O O . GLU B 1 134 ? -18.25 -14.117 -2.781 1 98.5 134 GLU B O 1
ATOM 4037 N N . GLU B 1 135 ? -16.203 -13.609 -3.418 1 98.44 135 GLU B N 1
ATOM 4038 C CA . GLU B 1 135 ? -16.391 -12.195 -3.121 1 98.44 135 GLU B CA 1
ATOM 4039 C C . GLU B 1 135 ? -17.422 -11.57 -4.055 1 98.44 135 GLU B C 1
ATOM 4041 O O . GLU B 1 135 ? -18.281 -10.805 -3.611 1 98.44 135 GLU B O 1
ATOM 4046 N N . ALA B 1 136 ? -17.359 -11.883 -5.32 1 98.69 136 ALA B N 1
ATOM 4047 C CA . ALA B 1 136 ? -18.312 -11.344 -6.293 1 98.69 136 ALA B CA 1
ATOM 4048 C C . ALA B 1 136 ? -19.734 -11.742 -5.941 1 98.69 136 ALA B C 1
ATOM 4050 O O . ALA B 1 136 ? -20.672 -10.953 -6.121 1 98.69 136 ALA B O 1
ATOM 4051 N N . LYS B 1 137 ? -19.922 -12.945 -5.453 1 98.56 137 LYS B N 1
ATOM 4052 C CA . LYS B 1 137 ? -21.25 -13.445 -5.098 1 98.56 137 LYS B CA 1
ATOM 4053 C C . LYS B 1 137 ? -21.891 -12.57 -4.031 1 98.56 137 LYS B C 1
ATOM 4055 O O . LYS B 1 137 ? -23.125 -12.516 -3.932 1 98.56 137 LYS B O 1
ATOM 4060 N N . ARG B 1 138 ? -21.094 -11.891 -3.271 1 97.62 138 ARG B N 1
ATOM 4061 C CA . ARG B 1 138 ? -21.625 -11.016 -2.234 1 97.62 138 ARG B CA 1
ATOM 4062 C C . ARG B 1 138 ? -22.25 -9.766 -2.842 1 97.62 138 ARG B C 1
ATOM 4064 O O . ARG B 1 138 ? -23 -9.055 -2.176 1 97.62 138 ARG B O 1
ATOM 4071 N N . PHE B 1 139 ? -21.984 -9.492 -4.121 1 97.44 139 PHE B N 1
ATOM 4072 C CA . PHE B 1 139 ? -22.406 -8.242 -4.73 1 97.44 139 PHE B CA 1
ATOM 4073 C C . PHE B 1 139 ? -23.5 -8.492 -5.766 1 97.44 139 PHE B C 1
ATOM 4075 O O . PHE B 1 139 ? -24.141 -7.555 -6.25 1 97.44 139 PHE B O 1
ATOM 4082 N N . GLY B 1 140 ? -23.688 -9.781 -6.207 1 97.56 140 GLY B N 1
ATOM 4083 C CA . GLY B 1 140 ? -24.734 -10.023 -7.184 1 97.56 140 GLY B CA 1
ATOM 4084 C C . GLY B 1 140 ? -24.703 -11.43 -7.75 1 97.56 140 GLY B C 1
ATOM 4085 O O . GLY B 1 140 ? -24.156 -12.344 -7.133 1 97.56 140 GLY B O 1
ATOM 4086 N N . ASN B 1 141 ? -25.375 -11.57 -8.891 1 98.31 141 ASN B N 1
ATOM 4087 C CA . ASN B 1 141 ? -25.547 -12.875 -9.523 1 98.31 141 ASN B CA 1
ATOM 4088 C C . ASN B 1 141 ? -24.281 -13.32 -10.242 1 98.31 141 ASN B C 1
ATOM 4090 O O . ASN B 1 141 ? -23.766 -12.602 -11.102 1 98.31 141 ASN B O 1
ATOM 4094 N N . VAL B 1 142 ? -23.797 -14.484 -9.883 1 98.75 142 VAL B N 1
ATOM 4095 C CA . VAL B 1 142 ? -22.578 -15.039 -10.461 1 98.75 142 VAL B CA 1
ATOM 4096 C C . VAL B 1 142 ? -22.859 -16.422 -11.062 1 98.75 142 VAL B C 1
ATOM 4098 O O . VAL B 1 142 ? -23.5 -17.25 -10.422 1 98.75 142 VAL B O 1
ATOM 4101 N N . ASN B 1 143 ? -22.5 -16.562 -12.258 1 98.81 143 ASN B N 1
ATOM 4102 C CA . ASN B 1 143 ? -22.5 -17.859 -12.906 1 98.81 143 ASN B CA 1
ATOM 4103 C C . ASN B 1 143 ? -21.109 -18.5 -12.875 1 98.81 143 ASN B C 1
ATOM 4105 O O . ASN B 1 143 ? -20.141 -17.938 -13.398 1 98.81 143 ASN B O 1
ATOM 4109 N N . VAL B 1 144 ? -20.984 -19.625 -12.234 1 98.62 144 VAL B N 1
ATOM 4110 C CA . VAL B 1 144 ? -19.719 -20.359 -12.227 1 98.62 144 VAL B CA 1
ATOM 4111 C C . VAL B 1 144 ? -19.609 -21.203 -13.492 1 98.62 144 VAL B C 1
ATOM 4113 O O . VAL B 1 144 ? -20.281 -22.234 -13.609 1 98.62 144 VAL B O 1
ATOM 4116 N N . VAL B 1 145 ? -18.812 -20.797 -14.383 1 97.94 145 VAL B N 1
ATOM 4117 C CA . VAL B 1 145 ? -18.641 -21.344 -15.719 1 97.94 145 VAL B CA 1
ATOM 4118 C C . VAL B 1 145 ? -18.031 -22.75 -15.625 1 97.94 145 VAL B C 1
ATOM 4120 O O . VAL B 1 145 ? -18.422 -23.656 -16.375 1 97.94 145 VAL B O 1
ATOM 4123 N N . CYS B 1 146 ? -17.062 -22.906 -14.859 1 96.69 146 CYS B N 1
ATOM 4124 C CA . CYS B 1 146 ? -16.453 -24.172 -14.461 1 96.69 146 CYS B CA 1
ATOM 4125 C C . CYS B 1 146 ? -15.789 -24.047 -13.094 1 96.69 146 CYS B C 1
ATOM 4127 O O . CYS B 1 146 ? -15.492 -22.953 -12.641 1 96.69 146 CYS B O 1
ATOM 4129 N N . ASN B 1 147 ? -15.711 -25.172 -12.383 1 97.94 147 ASN B N 1
ATOM 4130 C CA . ASN B 1 147 ? -15.125 -25.234 -11.047 1 97.94 147 ASN B CA 1
ATOM 4131 C C . ASN B 1 147 ? -14.32 -26.516 -10.844 1 97.94 147 ASN B C 1
ATOM 4133 O O . ASN B 1 147 ? -14.891 -27.594 -10.711 1 97.94 147 ASN B O 1
ATOM 4137 N N . THR B 1 148 ? -13.039 -26.375 -10.797 1 98 148 THR B N 1
ATOM 4138 C CA . THR B 1 148 ? -12.195 -27.562 -10.672 1 98 148 THR B CA 1
ATOM 4139 C C . THR B 1 148 ? -11.797 -27.781 -9.211 1 98 148 THR B C 1
ATOM 4141 O O . THR B 1 148 ? -11.109 -28.766 -8.898 1 98 148 THR B O 1
ATOM 4144 N N . THR B 1 149 ? -12.211 -26.906 -8.312 1 96.19 149 THR B N 1
ATOM 4145 C CA . THR B 1 149 ? -11.891 -27.062 -6.898 1 96.19 149 THR B CA 1
ATOM 4146 C C . THR B 1 149 ? -12.633 -28.266 -6.309 1 96.19 149 THR B C 1
ATOM 4148 O O . THR B 1 149 ? -12.281 -28.75 -5.23 1 96.19 149 THR B O 1
ATOM 4151 N N . LYS B 1 150 ? -13.562 -28.781 -7.031 1 91.19 150 LYS B N 1
ATOM 4152 C CA . LYS B 1 150 ? -14.375 -29.875 -6.516 1 91.19 150 LYS B CA 1
ATOM 4153 C C . LYS B 1 150 ? -14.07 -31.172 -7.254 1 91.19 150 LYS B C 1
ATOM 4155 O O . LYS B 1 150 ? -14.695 -32.219 -6.984 1 91.19 150 LYS B O 1
ATOM 4160 N N . THR B 1 151 ? -13.188 -31.125 -8.141 1 92.94 151 THR B N 1
ATOM 4161 C CA . THR B 1 151 ? -12.789 -32.312 -8.852 1 92.94 151 THR B CA 1
ATOM 4162 C C . THR B 1 151 ? -11.852 -33.188 -8 1 92.94 151 THR B C 1
ATOM 4164 O O . THR B 1 151 ? -11.523 -32.812 -6.871 1 92.94 151 THR B O 1
ATOM 4167 N N . ASN B 1 152 ? -11.523 -34.375 -8.609 1 91.19 152 ASN B N 1
ATOM 4168 C CA . ASN B 1 152 ? -10.586 -35.281 -7.949 1 91.19 152 ASN B CA 1
ATOM 4169 C C . ASN B 1 152 ? -9.477 -35.719 -8.898 1 91.19 152 ASN B C 1
ATOM 4171 O O . ASN B 1 152 ? -9.727 -36.469 -9.828 1 91.19 152 ASN B O 1
ATOM 4175 N N . PRO B 1 153 ? -8.305 -35.406 -8.602 1 93.19 153 PRO B N 1
ATOM 4176 C CA . PRO B 1 153 ? -7.82 -34.406 -7.652 1 93.19 153 PRO B CA 1
ATOM 4177 C C . PRO B 1 153 ? -8.273 -32.969 -8.008 1 93.19 153 PRO B C 1
ATOM 4179 O O . PRO B 1 153 ? -8.609 -32.719 -9.164 1 93.19 153 PRO B O 1
ATOM 4182 N N . PRO B 1 154 ? -8.289 -32.094 -7.02 1 95.25 154 PRO B N 1
ATOM 4183 C CA . PRO B 1 154 ? -8.766 -30.719 -7.262 1 95.25 154 PRO B CA 1
ATOM 4184 C C . PRO B 1 154 ? -7.703 -29.828 -7.902 1 95.25 154 PRO B C 1
ATOM 4186 O O . PRO B 1 154 ? -6.52 -29.953 -7.582 1 95.25 154 PRO B O 1
ATOM 4189 N N . CYS B 1 155 ? -8.156 -28.969 -8.781 1 97.31 155 CYS B N 1
ATOM 4190 C CA . CYS B 1 155 ? -7.375 -27.844 -9.305 1 97.31 155 CYS B CA 1
ATOM 4191 C C . CYS B 1 155 ? -6.105 -28.344 -9.984 1 97.31 155 CYS B C 1
ATOM 4193 O O . CYS B 1 155 ? -5.008 -27.875 -9.68 1 97.31 155 CYS B O 1
ATOM 4195 N N . VAL B 1 156 ? -6.242 -29.281 -10.914 1 97.31 156 VAL B N 1
ATOM 4196 C CA . VAL B 1 156 ? -5.059 -29.828 -11.57 1 97.31 156 VAL B CA 1
ATOM 4197 C C . VAL B 1 156 ? -5.125 -29.562 -13.07 1 97.31 156 VAL B C 1
ATOM 4199 O O . VAL B 1 156 ? -4.312 -30.078 -13.836 1 97.31 156 VAL B O 1
ATOM 4202 N N . ASN B 1 157 ? -6.117 -28.781 -13.484 1 97.44 157 ASN B N 1
ATOM 4203 C CA . ASN B 1 157 ? -6.227 -28.422 -14.891 1 97.44 157 ASN B CA 1
ATOM 4204 C C . ASN B 1 157 ? -7.23 -27.281 -15.094 1 97.44 157 ASN B C 1
ATOM 4206 O O . ASN B 1 157 ? -7.875 -26.844 -14.148 1 97.44 157 ASN B O 1
ATOM 4210 N N . VAL B 1 158 ? -7.281 -26.719 -16.281 1 97.56 158 VAL B N 1
ATOM 4211 C CA . VAL B 1 158 ? -8.359 -25.891 -16.812 1 97.56 158 VAL B CA 1
ATOM 4212 C C . VAL B 1 158 ? -9.195 -26.703 -17.797 1 97.56 158 VAL B C 1
ATOM 4214 O O . VAL B 1 158 ? -8.68 -27.188 -18.812 1 97.56 158 VAL B O 1
ATOM 4217 N N . PRO B 1 159 ? -10.445 -26.859 -17.5 1 97 159 PRO B N 1
ATOM 4218 C CA . PRO B 1 159 ? -11.258 -27.609 -18.453 1 97 159 PRO B CA 1
ATOM 4219 C C . PRO B 1 159 ? -11.227 -27.031 -19.859 1 97 159 PRO B C 1
ATOM 4221 O O . PRO B 1 159 ? -11.078 -25.812 -20.031 1 97 159 PRO B O 1
ATOM 4224 N N . PRO B 1 160 ? -11.367 -27.922 -20.891 1 95.75 160 PRO B N 1
ATOM 4225 C CA . PRO B 1 160 ? -11.445 -27.391 -22.25 1 95.75 160 PRO B CA 1
ATOM 4226 C C . PRO B 1 160 ? -12.586 -26.391 -22.422 1 95.75 160 PRO B C 1
ATOM 4228 O O . PRO B 1 160 ? -13.648 -26.547 -21.812 1 95.75 160 PRO B O 1
ATOM 4231 N N . LEU B 1 161 ? -12.391 -25.438 -23.297 1 95.44 161 LEU B N 1
ATOM 4232 C CA . LEU B 1 161 ? -13.336 -24.344 -23.5 1 95.44 161 LEU B CA 1
ATOM 4233 C C . LEU B 1 161 ? -14.719 -24.891 -23.844 1 95.44 161 LEU B C 1
ATOM 4235 O O . LEU B 1 161 ? -15.734 -24.328 -23.422 1 95.44 161 LEU B O 1
ATOM 4239 N N . LYS B 1 162 ? -14.773 -26 -24.562 1 94.69 162 LYS B N 1
ATOM 4240 C CA . LYS B 1 162 ? -16.031 -26.594 -25 1 94.69 162 LYS B CA 1
ATOM 4241 C C . LYS B 1 162 ? -16.875 -27.031 -23.812 1 94.69 162 LYS B C 1
ATOM 4243 O O . LYS B 1 162 ? -18.094 -27.219 -23.938 1 94.69 162 LYS B O 1
ATOM 4248 N N . GLU B 1 163 ? -16.25 -27.172 -22.656 1 95.5 163 GLU B N 1
ATOM 4249 C CA . GLU B 1 163 ? -16.953 -27.625 -21.453 1 95.5 163 GLU B CA 1
ATOM 4250 C C . GLU B 1 163 ? -17.438 -26.453 -20.625 1 95.5 163 GLU B C 1
ATOM 4252 O O . GLU B 1 163 ? -18.156 -26.641 -19.641 1 95.5 163 GLU B O 1
ATOM 4257 N N . TRP B 1 164 ? -17.062 -25.219 -20.984 1 96.94 164 TRP B N 1
ATOM 4258 C CA . TRP B 1 164 ? -17.422 -24.031 -20.219 1 96.94 164 TRP B CA 1
ATOM 4259 C C . TRP B 1 164 ? -18.906 -23.703 -20.359 1 96.94 164 TRP B C 1
ATOM 4261 O O . TRP B 1 164 ? -19.438 -23.703 -21.484 1 96.94 164 TRP B O 1
ATOM 4271 N N . LYS B 1 165 ? -19.594 -23.5 -19.281 1 97.62 165 LYS B N 1
ATOM 4272 C CA . LYS B 1 165 ? -21 -23.094 -19.281 1 97.62 165 LYS B CA 1
ATOM 4273 C C . LYS B 1 165 ? -21.141 -21.578 -19.203 1 97.62 165 LYS B C 1
ATOM 4275 O O . LYS B 1 165 ? -21.656 -21.047 -18.219 1 97.62 165 LYS B O 1
ATOM 4280 N N . LEU B 1 166 ? -20.859 -20.969 -20.281 1 97.56 166 LEU B N 1
ATOM 4281 C CA . LEU B 1 166 ? -20.891 -19.5 -20.359 1 97.56 166 LEU B CA 1
ATOM 4282 C C . LEU B 1 166 ? -22.312 -18.984 -20.438 1 97.56 166 LEU B C 1
ATOM 4284 O O . LEU B 1 166 ? -23.172 -19.594 -21.078 1 97.56 166 LEU B O 1
ATOM 4288 N N . SER B 1 167 ? -22.516 -17.859 -19.766 1 97.38 167 SER B N 1
ATOM 4289 C CA . SER B 1 167 ? -23.797 -17.156 -19.938 1 97.38 167 SER B CA 1
ATOM 4290 C C . SER B 1 167 ? -23.875 -16.516 -21.312 1 97.38 167 SER B C 1
ATOM 4292 O O . SER B 1 167 ? -22.875 -16.016 -21.844 1 97.38 167 SER B O 1
ATOM 4294 N N . GLU B 1 168 ? -25.094 -16.422 -21.859 1 93.5 168 GLU B N 1
ATOM 4295 C CA . GLU B 1 168 ? -25.312 -15.797 -23.156 1 93.5 168 GLU B CA 1
ATOM 4296 C C . GLU B 1 168 ? -25.078 -14.289 -23.094 1 93.5 168 GLU B C 1
ATOM 4298 O O . GLU B 1 168 ? -24.562 -13.703 -24.047 1 93.5 168 GLU B O 1
ATOM 4303 N N . ASP B 1 169 ? -25.422 -13.75 -21.969 1 94.5 169 ASP B N 1
ATOM 4304 C CA . ASP B 1 169 ? -25.312 -12.297 -21.828 1 94.5 169 ASP B CA 1
ATOM 4305 C C . ASP B 1 169 ? -24.656 -11.938 -20.484 1 94.5 169 ASP B C 1
ATOM 4307 O O . ASP B 1 169 ? -25.234 -11.18 -19.703 1 94.5 169 ASP B O 1
ATOM 4311 N N . ALA B 1 170 ? -23.422 -12.375 -20.375 1 97.44 170 ALA B N 1
ATOM 4312 C CA . ALA B 1 170 ? -22.719 -12.086 -19.125 1 97.44 170 ALA B CA 1
ATOM 4313 C C . ALA B 1 170 ? -22.297 -10.617 -19.062 1 97.44 170 ALA B C 1
ATOM 4315 O O . ALA B 1 170 ? -21.953 -10.023 -20.078 1 97.44 170 ALA B O 1
ATOM 4316 N N . LEU B 1 171 ? -22.391 -10.055 -17.891 1 97.25 171 LEU B N 1
ATOM 4317 C CA . LEU B 1 171 ? -21.906 -8.703 -17.672 1 97.25 171 LEU B CA 1
ATOM 4318 C C . LEU B 1 171 ? -20.406 -8.617 -17.922 1 97.25 171 LEU B C 1
ATOM 4320 O O . LEU B 1 171 ? -19.922 -7.66 -18.531 1 97.25 171 LEU B O 1
ATOM 4324 N N . TYR B 1 172 ? -19.656 -9.578 -17.469 1 97.75 172 TYR B N 1
ATOM 4325 C CA . TYR B 1 172 ? -18.234 -9.781 -17.719 1 97.75 172 TYR B CA 1
ATOM 4326 C C . TYR B 1 172 ? -17.828 -11.219 -17.422 1 97.75 172 TYR B C 1
ATOM 4328 O O . TYR B 1 172 ? -18.594 -11.977 -16.812 1 97.75 172 TYR B O 1
ATOM 4336 N N . LEU B 1 173 ? -16.672 -11.594 -17.953 1 98.12 173 LEU B N 1
ATOM 4337 C CA . LEU B 1 173 ? -16.031 -12.875 -17.672 1 98.12 173 LEU B CA 1
ATOM 4338 C C . LEU B 1 173 ? -14.75 -12.672 -16.859 1 98.12 173 LEU B C 1
ATOM 4340 O O . LEU B 1 173 ? -13.852 -11.945 -17.297 1 98.12 173 LEU B O 1
ATOM 4344 N N . HIS B 1 174 ? -14.727 -13.281 -15.656 1 98.38 174 HIS B N 1
ATOM 4345 C CA . HIS B 1 174 ? -13.523 -13.227 -14.828 1 98.38 174 HIS B CA 1
ATOM 4346 C C . HIS B 1 174 ? -12.711 -14.508 -14.945 1 98.38 174 HIS B C 1
ATOM 4348 O O . HIS B 1 174 ? -13.25 -15.602 -14.789 1 98.38 174 HIS B O 1
ATOM 4354 N N . VAL B 1 175 ? -11.414 -14.359 -15.211 1 97.75 175 VAL B N 1
ATOM 4355 C CA . VAL B 1 175 ? -10.508 -15.508 -15.273 1 97.75 175 VAL B CA 1
ATOM 4356 C C . VAL B 1 175 ? -9.25 -15.211 -14.453 1 97.75 175 VAL B C 1
ATOM 4358 O O . VAL B 1 175 ? -8.859 -14.055 -14.305 1 97.75 175 VAL B O 1
ATOM 4361 N N . CYS B 1 176 ? -8.711 -16.203 -13.844 1 98.06 176 CYS B N 1
ATOM 4362 C CA . CYS B 1 176 ? -7.375 -16.172 -13.258 1 98.06 176 CYS B CA 1
ATOM 4363 C C . CYS B 1 176 ? -6.379 -16.906 -14.141 1 98.06 176 CYS B C 1
ATOM 4365 O O . CYS B 1 176 ? -6.438 -18.141 -14.273 1 98.06 176 CYS B O 1
ATOM 4367 N N . ILE B 1 177 ? -5.484 -16.156 -14.727 1 97.56 177 ILE B N 1
ATOM 4368 C CA . ILE B 1 177 ? -4.625 -16.719 -15.766 1 97.56 177 ILE B CA 1
ATOM 4369 C C . ILE B 1 177 ? -3.646 -17.719 -15.148 1 97.56 177 ILE B C 1
ATOM 4371 O O . ILE B 1 177 ? -3.369 -18.766 -15.734 1 97.56 177 ILE B O 1
ATOM 4375 N N . ASN B 1 178 ? -3.148 -17.406 -14.008 1 98.12 178 ASN B N 1
ATOM 4376 C CA . ASN B 1 178 ? -2.201 -18.266 -13.297 1 98.12 178 ASN B CA 1
ATOM 4377 C C . ASN B 1 178 ? -2.574 -18.406 -11.828 1 98.12 178 ASN B C 1
ATOM 4379 O O . ASN B 1 178 ? -2.652 -17.422 -11.102 1 98.12 178 ASN B O 1
ATOM 4383 N N . GLU B 1 179 ? -2.885 -19.656 -11.445 1 98.12 179 GLU B N 1
ATOM 4384 C CA . GLU B 1 179 ? -3.148 -19.969 -10.047 1 98.12 179 GLU B CA 1
ATOM 4385 C C . GLU B 1 179 ? -1.854 -20.281 -9.305 1 98.12 179 GLU B C 1
ATOM 4387 O O . GLU B 1 179 ? -1.36 -21.406 -9.344 1 98.12 179 GLU B O 1
ATOM 4392 N N . THR B 1 180 ? -1.419 -19.312 -8.516 1 96.88 180 THR B N 1
ATOM 4393 C CA . THR B 1 180 ? -0.124 -19.375 -7.852 1 96.88 180 THR B CA 1
ATOM 4394 C C . THR B 1 180 ? -0.043 -20.609 -6.941 1 96.88 180 THR B C 1
ATOM 4396 O O . THR B 1 180 ? 0.952 -21.328 -6.961 1 96.88 180 THR B O 1
ATOM 4399 N N . VAL B 1 181 ? -1.069 -20.828 -6.211 1 95.81 181 VAL B N 1
ATOM 4400 C CA . VAL B 1 181 ? -1.084 -21.859 -5.176 1 95.81 181 VAL B CA 1
ATOM 4401 C C . VAL B 1 181 ? -1.055 -23.234 -5.824 1 95.81 181 VAL B C 1
ATOM 4403 O O . VAL B 1 181 ? -0.334 -24.125 -5.367 1 95.81 181 VAL B O 1
ATOM 4406 N N . HIS B 1 182 ? -1.71 -23.359 -6.961 1 97.44 182 HIS B N 1
ATOM 4407 C CA . HIS B 1 182 ? -1.944 -24.688 -7.531 1 97.44 182 HIS B CA 1
ATOM 4408 C C . HIS B 1 182 ? -1.016 -24.953 -8.711 1 97.44 182 HIS B C 1
ATOM 4410 O O . HIS B 1 182 ? -0.893 -26.094 -9.164 1 97.44 182 HIS B O 1
ATOM 4416 N N . GLY B 1 183 ? -0.418 -23.922 -9.195 1 97.62 183 GLY B N 1
ATOM 4417 C CA . GLY B 1 183 ? 0.48 -24.094 -10.328 1 97.62 183 GLY B CA 1
ATOM 4418 C C . GLY B 1 183 ? -0.247 -24.375 -11.633 1 97.62 183 GLY B C 1
ATOM 4419 O O . GLY B 1 183 ? 0.295 -25.031 -12.523 1 97.62 183 GLY B O 1
ATOM 4420 N N . VAL B 1 184 ? -1.482 -23.938 -11.719 1 98.25 184 VAL B N 1
ATOM 4421 C CA . VAL B 1 184 ? -2.303 -24.125 -12.906 1 98.25 184 VAL B CA 1
ATOM 4422 C C . VAL B 1 184 ? -2.342 -22.828 -13.719 1 98.25 184 VAL B C 1
ATOM 4424 O O . VAL B 1 184 ? -2.598 -21.75 -13.172 1 98.25 184 VAL B O 1
ATOM 4427 N N . MET B 1 185 ? -2.08 -22.922 -15 1 98.19 185 MET B N 1
ATOM 4428 C CA . MET B 1 185 ? -2.074 -21.734 -15.867 1 98.19 185 MET B CA 1
ATOM 4429 C C . MET B 1 185 ? -3.006 -21.938 -17.062 1 98.19 185 MET B C 1
ATOM 4431 O O . MET B 1 185 ? -3.061 -23.016 -17.641 1 98.19 185 MET B O 1
ATOM 4435 N N . MET B 1 186 ? -3.77 -20.891 -17.328 1 96.44 186 MET B N 1
ATOM 4436 C CA . MET B 1 186 ? -4.641 -20.859 -18.5 1 96.44 186 MET B CA 1
ATOM 4437 C C . MET B 1 186 ? -3.889 -20.344 -19.734 1 96.44 186 MET B C 1
ATOM 4439 O O . MET B 1 186 ? -3.365 -19.234 -19.719 1 96.44 186 MET B O 1
ATOM 4443 N N . HIS B 1 187 ? -3.84 -21.125 -20.797 1 92 187 HIS B N 1
ATOM 4444 C CA . HIS B 1 187 ? -3.066 -20.75 -21.969 1 92 187 HIS B CA 1
ATOM 4445 C C . HIS B 1 187 ? -3.977 -20.312 -23.109 1 92 187 HIS B C 1
ATOM 4447 O O . HIS B 1 187 ? -3.508 -19.766 -24.109 1 92 187 HIS B O 1
ATOM 4453 N N . GLU B 1 188 ? -5.27 -20.531 -22.906 1 88.12 188 GLU B N 1
ATOM 4454 C CA . GLU B 1 188 ? -6.262 -20.125 -23.891 1 88.12 188 GLU B CA 1
ATOM 4455 C C . GLU B 1 188 ? -7.445 -19.422 -23.25 1 88.12 188 GLU B C 1
ATOM 4457 O O . GLU B 1 188 ? -7.91 -19.828 -22.172 1 88.12 188 GLU B O 1
ATOM 4462 N N . ILE B 1 189 ? -7.824 -18.344 -23.828 1 87.69 189 ILE B N 1
ATOM 4463 C CA . ILE B 1 189 ? -9.016 -17.641 -23.359 1 87.69 189 ILE B CA 1
ATOM 4464 C C . ILE B 1 189 ? -10.102 -17.719 -24.438 1 87.69 189 ILE B C 1
ATOM 4466 O O . ILE B 1 189 ? -9.797 -17.766 -25.641 1 87.69 189 ILE B O 1
ATOM 4470 N N . PRO B 1 190 ? -11.312 -17.719 -24.031 1 89.19 190 PRO B N 1
ATOM 4471 C CA . PRO B 1 190 ? -12.398 -17.812 -25 1 89.19 190 PRO B CA 1
ATOM 4472 C C . PRO B 1 190 ? -12.648 -16.5 -25.75 1 89.19 190 PRO B C 1
ATOM 4474 O O . PRO B 1 190 ? -12.188 -15.438 -25.312 1 89.19 190 PRO B O 1
ATOM 4477 N N . GLU B 1 191 ? -13.289 -16.672 -26.859 1 88.44 191 GLU B N 1
ATOM 4478 C CA . GLU B 1 191 ? -13.883 -15.5 -27.516 1 88.44 191 GLU B CA 1
ATOM 4479 C C . GLU B 1 191 ? -15.289 -15.234 -27.016 1 88.44 191 GLU B C 1
ATOM 4481 O O . GLU B 1 191 ? -16.188 -16.062 -27.188 1 88.44 191 GLU B O 1
ATOM 4486 N N . VAL B 1 192 ? -15.453 -14.172 -26.344 1 92 192 VAL B N 1
ATOM 4487 C CA . VAL B 1 192 ? -16.75 -13.797 -25.797 1 92 192 VAL B CA 1
ATOM 4488 C C . VAL B 1 192 ? -17.047 -12.336 -26.141 1 92 192 VAL B C 1
ATOM 4490 O O . VAL B 1 192 ? -16.141 -11.578 -26.484 1 92 192 VAL B O 1
ATOM 4493 N N . LYS B 1 193 ? -18.344 -11.938 -26.031 1 90.19 193 LYS B N 1
ATOM 4494 C CA . LYS B 1 193 ? -18.781 -10.578 -26.344 1 90.19 193 LYS B CA 1
ATOM 4495 C C . LYS B 1 193 ? -18.578 -9.648 -25.156 1 90.19 193 LYS B C 1
ATOM 4497 O O . LYS B 1 193 ? -18.297 -8.461 -25.312 1 90.19 193 LYS B O 1
ATOM 4502 N N . CYS B 1 194 ? -18.781 -10.195 -24.016 1 93.5 194 CYS B N 1
ATOM 4503 C CA . CYS B 1 194 ? -18.641 -9.375 -22.812 1 93.5 194 CYS B CA 1
ATOM 4504 C C . CYS B 1 194 ? -17.172 -9.102 -22.516 1 93.5 194 CYS B C 1
ATOM 4506 O O . CYS B 1 194 ? -16.281 -9.789 -23.016 1 93.5 194 CYS B O 1
ATOM 4508 N N . PRO B 1 195 ? -16.859 -8.047 -21.719 1 93.69 195 PRO B N 1
ATOM 4509 C CA . PRO B 1 195 ? -15.484 -7.797 -21.297 1 93.69 195 PRO B CA 1
ATOM 4510 C C . PRO B 1 195 ? -14.898 -8.953 -20.484 1 93.69 195 PRO B C 1
ATOM 4512 O O . PRO B 1 195 ? -15.602 -9.586 -19.703 1 93.69 195 PRO B O 1
ATOM 4515 N N . ILE B 1 196 ? -13.609 -9.195 -20.688 1 95.69 196 ILE B N 1
ATOM 4516 C CA . ILE B 1 196 ? -12.883 -10.18 -19.891 1 95.69 196 ILE B CA 1
ATOM 4517 C C . ILE B 1 196 ? -12.023 -9.469 -18.844 1 95.69 196 ILE B C 1
ATOM 4519 O O . ILE B 1 196 ? -11.25 -8.562 -19.188 1 95.69 196 ILE B O 1
ATOM 4523 N N . VAL B 1 197 ? -12.242 -9.781 -17.609 1 96.88 197 VAL B N 1
ATOM 4524 C CA . VAL B 1 197 ? -11.367 -9.375 -16.516 1 96.88 197 VAL B CA 1
ATOM 4525 C C . VAL B 1 197 ? -10.406 -10.508 -16.172 1 96.88 197 VAL B C 1
ATOM 4527 O O . VAL B 1 197 ? -10.828 -11.57 -15.703 1 96.88 197 VAL B O 1
ATOM 4530 N N . ALA B 1 198 ? -9.148 -10.258 -16.344 1 96.69 198 ALA B N 1
ATOM 4531 C CA . ALA B 1 198 ? -8.164 -11.32 -16.156 1 96.69 198 ALA B CA 1
ATOM 4532 C C . ALA B 1 198 ? -7.184 -10.961 -15.039 1 96.69 198 ALA B C 1
ATOM 4534 O O . ALA B 1 198 ? -6.625 -9.859 -15.023 1 96.69 198 ALA B O 1
ATOM 4535 N N . ASP B 1 199 ? -7.035 -11.875 -14.094 1 97.25 199 ASP B N 1
ATOM 4536 C CA . ASP B 1 199 ? -6.031 -11.758 -13.047 1 97.25 199 ASP B CA 1
ATOM 4537 C C . ASP B 1 199 ? -4.691 -12.328 -13.5 1 97.25 199 ASP B C 1
ATOM 4539 O O . ASP B 1 199 ? -4.547 -13.547 -13.641 1 97.25 199 ASP B O 1
ATOM 4543 N N . PHE B 1 200 ? -3.723 -11.438 -13.711 1 96.62 200 PHE B N 1
ATOM 4544 C CA . PHE B 1 200 ? -2.383 -11.82 -14.141 1 96.62 200 PHE B CA 1
ATOM 4545 C C . PHE B 1 200 ? -1.39 -11.703 -12.992 1 96.62 200 PHE B C 1
ATOM 4547 O O . PHE B 1 200 ? -0.177 -11.703 -13.211 1 96.62 200 PHE B O 1
ATOM 4554 N N . SER B 1 201 ? -1.771 -11.633 -11.75 1 96.12 201 SER B N 1
ATOM 4555 C CA . SER B 1 201 ? -0.958 -11.242 -10.602 1 96.12 201 SER B CA 1
ATOM 4556 C C . SER B 1 201 ? 0.352 -12.023 -10.562 1 96.12 201 SER B C 1
ATOM 4558 O O . SER B 1 201 ? 1.419 -11.445 -10.352 1 96.12 201 SER B O 1
ATOM 4560 N N . SER B 1 202 ? 0.35 -13.289 -10.797 1 96.94 202 SER B N 1
ATOM 4561 C CA . SER B 1 202 ? 1.557 -14.094 -10.617 1 96.94 202 SER B CA 1
ATOM 4562 C C . SER B 1 202 ? 2.203 -14.414 -11.961 1 96.94 202 SER B C 1
ATOM 4564 O O . SER B 1 202 ? 3.15 -15.203 -12.023 1 96.94 202 SER B O 1
ATOM 4566 N N . CYS B 1 203 ? 1.655 -13.812 -13.07 1 97.5 203 CYS B N 1
ATOM 4567 C CA . CYS B 1 203 ? 2.287 -14.055 -14.367 1 97.5 203 CYS B CA 1
ATOM 4568 C C . CYS B 1 203 ? 2.266 -12.797 -15.227 1 97.5 203 CYS B C 1
ATOM 4570 O O . CYS B 1 203 ? 2.432 -12.867 -16.453 1 97.5 203 CYS B O 1
ATOM 4572 N N . PHE B 1 204 ? 2.057 -11.656 -14.586 1 95.56 204 PHE B N 1
ATOM 4573 C CA . PHE B 1 204 ? 2.025 -10.406 -15.328 1 95.56 204 PHE B CA 1
ATOM 4574 C C . PHE B 1 204 ? 3.35 -10.164 -16.047 1 95.56 204 PHE B C 1
ATOM 4576 O O . PHE B 1 204 ? 4.418 -10.312 -15.445 1 95.56 204 PHE B O 1
ATOM 4583 N N . MET B 1 205 ? 3.309 -9.914 -17.359 1 95.69 205 MET B N 1
ATOM 4584 C CA . MET B 1 205 ? 4.418 -9.578 -18.234 1 95.69 205 MET B CA 1
ATOM 4585 C C . MET B 1 205 ? 5.406 -10.734 -18.344 1 95.69 205 MET B C 1
ATOM 4587 O O . MET B 1 205 ? 6.586 -10.531 -18.625 1 95.69 205 MET B O 1
ATOM 4591 N N . SER B 1 206 ? 5.016 -11.953 -17.984 1 96.88 206 SER B N 1
ATOM 4592 C CA . SER B 1 206 ? 5.848 -13.141 -18.188 1 96.88 206 SER B CA 1
ATOM 4593 C C . SER B 1 206 ? 5.895 -13.539 -19.656 1 96.88 206 SER B C 1
ATOM 4595 O O . SER B 1 206 ? 6.746 -14.336 -20.062 1 96.88 206 SER B O 1
ATOM 4597 N N . GLU B 1 207 ? 4.988 -13.039 -20.406 1 94.31 207 GLU B N 1
ATOM 4598 C CA . GLU B 1 207 ? 4.84 -13.227 -21.844 1 94.31 207 GLU B CA 1
ATOM 4599 C C . GLU B 1 207 ? 4.098 -12.062 -22.484 1 94.31 207 GLU B C 1
ATOM 4601 O O . GLU B 1 207 ? 3.52 -11.227 -21.781 1 94.31 207 GLU B O 1
ATOM 4606 N N . PRO B 1 208 ? 4.203 -11.969 -23.781 1 91.81 208 PRO B N 1
ATOM 4607 C CA . PRO B 1 208 ? 3.4 -10.93 -24.438 1 91.81 208 PRO B CA 1
ATOM 4608 C C . PRO B 1 208 ? 1.904 -11.086 -24.172 1 91.81 208 PRO B C 1
ATOM 4610 O O . PRO B 1 208 ? 1.396 -12.211 -24.141 1 91.81 208 PRO B O 1
ATOM 4613 N N . ILE B 1 209 ? 1.194 -9.969 -23.938 1 88.69 209 ILE B N 1
ATOM 4614 C CA . ILE B 1 209 ? -0.235 -9.945 -23.656 1 88.69 209 ILE B CA 1
ATOM 4615 C C . ILE B 1 209 ? -0.95 -9.039 -24.656 1 88.69 209 ILE B C 1
ATOM 4617 O O . ILE B 1 209 ? -0.559 -7.883 -24.844 1 88.69 209 ILE B O 1
ATOM 4621 N N . ASP B 1 210 ? -1.962 -9.539 -25.25 1 83.75 210 ASP B N 1
ATOM 4622 C CA . ASP B 1 210 ? -2.846 -8.695 -26.047 1 83.75 210 ASP B CA 1
ATOM 4623 C C . ASP B 1 210 ? -3.93 -8.062 -25.188 1 83.75 210 ASP B C 1
ATOM 4625 O O . ASP B 1 210 ? -4.984 -8.656 -24.969 1 83.75 210 ASP B O 1
ATOM 4629 N N . VAL B 1 211 ? -3.713 -6.875 -24.781 1 84.88 211 VAL B N 1
ATOM 4630 C CA . VAL B 1 211 ? -4.555 -6.199 -23.797 1 84.88 211 VAL B CA 1
ATOM 4631 C C . VAL B 1 211 ? -5.934 -5.93 -24.406 1 84.88 211 VAL B C 1
ATOM 4633 O O . VAL B 1 211 ? -6.898 -5.699 -23.672 1 84.88 211 VAL B O 1
ATOM 4636 N N . SER B 1 212 ? -6.078 -5.93 -25.703 1 79.62 212 SER B N 1
ATOM 4637 C CA . SER B 1 212 ? -7.348 -5.637 -26.359 1 79.62 212 SER B CA 1
ATOM 4638 C C . SER B 1 212 ? -8.375 -6.723 -26.062 1 79.62 212 SER B C 1
ATOM 4640 O O . SER B 1 212 ? -9.578 -6.523 -26.281 1 79.62 212 SER B O 1
ATOM 4642 N N . ASN B 1 213 ? -7.949 -7.789 -25.562 1 78 213 ASN B N 1
ATOM 4643 C CA . ASN B 1 213 ? -8.844 -8.898 -25.234 1 78 213 ASN B CA 1
ATOM 4644 C C . ASN B 1 213 ? -9.523 -8.695 -23.891 1 78 213 ASN B C 1
ATOM 4646 O O . ASN B 1 213 ? -10.453 -9.422 -23.531 1 78 213 ASN B O 1
ATOM 4650 N N . TYR B 1 214 ? -9.133 -7.668 -23.281 1 85.06 214 TYR B N 1
ATOM 4651 C CA . TYR B 1 214 ? -9.547 -7.574 -21.875 1 85.06 214 TYR B CA 1
ATOM 4652 C C . TYR B 1 214 ? -10.312 -6.285 -21.625 1 85.06 214 TYR B C 1
ATOM 4654 O O . TYR B 1 214 ? -10.773 -5.629 -22.562 1 85.06 214 TYR B O 1
ATOM 4662 N N . CYS B 1 215 ? -10.57 -5.953 -20.359 1 78.81 215 CYS B N 1
ATOM 4663 C CA . CYS B 1 215 ? -11.516 -4.934 -19.906 1 78.81 215 CYS B CA 1
ATOM 4664 C C . CYS B 1 215 ? -11.18 -3.578 -20.516 1 78.81 215 CYS B C 1
ATOM 4666 O O . CYS B 1 215 ? -10.117 -3.012 -20.234 1 78.81 215 CYS B O 1
ATOM 4668 N N . PRO B 1 216 ? -12.156 -3.041 -21.266 1 74.62 216 PRO B N 1
ATOM 4669 C CA . PRO B 1 216 ? -11.938 -1.743 -21.906 1 74.62 216 PRO B CA 1
ATOM 4670 C C . PRO B 1 216 ? -12.234 -0.568 -20.984 1 74.62 216 PRO B C 1
ATOM 4672 O O . PRO B 1 216 ? -12.914 -0.736 -19.969 1 74.62 216 PRO B O 1
ATOM 4675 N N . ARG B 1 217 ? -11.828 0.564 -21.422 1 77.5 217 ARG B N 1
ATOM 4676 C CA . ARG B 1 217 ? -12 1.817 -20.688 1 77.5 217 ARG B CA 1
ATOM 4677 C C . ARG B 1 217 ? -13.477 2.193 -20.594 1 77.5 217 ARG B C 1
ATOM 4679 O O . ARG B 1 217 ? -13.867 2.936 -19.688 1 77.5 217 ARG B O 1
ATOM 4686 N N . ARG B 1 218 ? -14.258 1.762 -21.422 1 79.5 218 ARG B N 1
ATOM 4687 C CA . ARG B 1 218 ? -15.656 2.174 -21.5 1 79.5 218 ARG B CA 1
ATOM 4688 C C . ARG B 1 218 ? -16.422 1.753 -20.25 1 79.5 218 ARG B C 1
ATOM 4690 O O . ARG B 1 218 ? -17.531 2.213 -20.016 1 79.5 218 ARG B O 1
ATOM 4697 N N . ILE B 1 219 ? -15.789 0.943 -19.422 1 87.12 219 ILE B N 1
ATOM 4698 C CA . ILE B 1 219 ? -16.453 0.471 -18.219 1 87.12 219 ILE B CA 1
ATOM 4699 C C . ILE B 1 219 ? -16.359 1.54 -17.125 1 87.12 219 ILE B C 1
ATOM 4701 O O . ILE B 1 219 ? -17.078 1.474 -16.125 1 87.12 219 ILE B O 1
ATOM 4705 N N . LEU B 1 220 ? -15.539 2.484 -17.328 1 89.25 220 LEU B N 1
ATOM 4706 C CA . LEU B 1 220 ? -15.352 3.527 -16.328 1 89.25 220 LEU B CA 1
ATOM 4707 C C . LEU B 1 220 ? -16.625 4.352 -16.156 1 89.25 220 LEU B C 1
ATOM 4709 O O . LEU B 1 220 ? -17.312 4.648 -17.141 1 89.25 220 LEU B O 1
ATOM 4713 N N . GLY B 1 221 ? -16.891 4.699 -14.914 1 91.06 221 GLY B N 1
ATOM 4714 C CA . GLY B 1 221 ? -17.984 5.605 -14.625 1 91.06 221 GLY B CA 1
ATOM 4715 C C . GLY B 1 221 ? -19.297 4.887 -14.383 1 91.06 221 GLY B C 1
ATOM 4716 O O . GLY B 1 221 ? -20.344 5.527 -14.266 1 91.06 221 GLY B O 1
ATOM 4717 N N . LYS B 1 222 ? -19.281 3.57 -14.305 1 93.62 222 LYS B N 1
ATOM 4718 C CA . LYS B 1 222 ? -20.5 2.791 -14.141 1 93.62 222 LYS B CA 1
ATOM 4719 C C . LYS B 1 222 ? -20.531 2.092 -12.781 1 93.62 222 LYS B C 1
ATOM 4721 O O . LYS B 1 222 ? -21.328 1.179 -12.562 1 93.62 222 LYS B O 1
ATOM 4726 N N . ALA B 1 223 ? -19.688 2.492 -11.914 1 96.56 223 ALA B N 1
ATOM 4727 C CA . ALA B 1 223 ? -19.516 1.793 -10.641 1 96.56 223 ALA B CA 1
ATOM 4728 C C . ALA B 1 223 ? -20.797 1.861 -9.805 1 96.56 223 ALA B C 1
ATOM 4730 O O . ALA B 1 223 ? -21.609 2.775 -9.969 1 96.56 223 ALA B O 1
ATOM 4731 N N . ASP B 1 224 ? -20.969 0.848 -8.969 1 96.94 224 ASP B N 1
ATOM 4732 C CA . ASP B 1 224 ? -22 0.854 -7.941 1 96.94 224 ASP B CA 1
ATOM 4733 C C . ASP B 1 224 ? -21.984 2.158 -7.148 1 96.94 224 ASP B C 1
ATOM 4735 O O . ASP B 1 224 ? -20.906 2.648 -6.773 1 96.94 224 ASP B O 1
ATOM 4739 N N . PRO B 1 225 ? -23.141 2.785 -6.945 1 94.31 225 PRO B N 1
ATOM 4740 C CA . PRO B 1 225 ? -23.188 4.035 -6.184 1 94.31 225 PRO B CA 1
ATOM 4741 C C . PRO B 1 225 ? -22.562 3.904 -4.797 1 94.31 225 PRO B C 1
ATOM 4743 O O . PRO B 1 225 ? -22.125 4.902 -4.211 1 94.31 225 PRO B O 1
ATOM 4746 N N . LYS B 1 226 ? -22.484 2.723 -4.281 1 94.06 226 LYS B N 1
ATOM 4747 C CA . LYS B 1 226 ? -21.922 2.514 -2.955 1 94.06 226 LYS B CA 1
ATOM 4748 C C . LYS B 1 226 ? -20.5 1.961 -3.051 1 94.06 226 LYS B C 1
ATOM 4750 O O . LYS B 1 226 ? -19.953 1.473 -2.061 1 94.06 226 LYS B O 1
ATOM 4755 N N . CYS B 1 227 ? -19.953 1.979 -4.23 1 97.5 227 CYS B N 1
ATOM 4756 C CA . CYS B 1 227 ? -18.547 1.62 -4.387 1 97.5 227 CYS B CA 1
ATOM 4757 C C . CYS B 1 227 ? -17.656 2.578 -3.611 1 97.5 227 CYS B C 1
ATOM 4759 O O . CYS B 1 227 ? -17.719 3.793 -3.814 1 97.5 227 CYS B O 1
ATOM 4761 N N . PRO B 1 228 ? -16.875 2.061 -2.627 1 97.5 228 PRO B N 1
ATOM 4762 C CA . PRO B 1 228 ? -15.898 2.977 -2.037 1 97.5 228 PRO B CA 1
ATOM 4763 C C . PRO B 1 228 ? -15.164 3.807 -3.086 1 97.5 228 PRO B C 1
ATOM 4765 O O . PRO B 1 228 ? -14.703 3.266 -4.098 1 97.5 228 PRO B O 1
ATOM 4768 N N . ILE B 1 229 ? -15.023 5.031 -2.84 1 96.75 229 ILE B N 1
ATOM 4769 C CA . ILE B 1 229 ? -14.461 5.949 -3.824 1 96.75 229 ILE B CA 1
ATOM 4770 C C . ILE B 1 229 ? -13.039 5.516 -4.184 1 96.75 229 ILE B C 1
ATOM 4772 O O . ILE B 1 229 ? -12.609 5.66 -5.328 1 96.75 229 ILE B O 1
ATOM 4776 N N . TYR B 1 230 ? -12.367 4.984 -3.256 1 96.12 230 TYR B N 1
ATOM 4777 C CA . TYR B 1 230 ? -11.008 4.484 -3.432 1 96.12 230 TYR B CA 1
ATOM 4778 C C . TYR B 1 230 ? -10.977 3.326 -4.426 1 96.12 230 TYR B C 1
ATOM 4780 O O . TYR B 1 230 ? -9.984 3.121 -5.117 1 96.12 230 TYR B O 1
ATOM 4788 N N . CYS B 1 231 ? -12.078 2.594 -4.566 1 96.81 231 CYS B N 1
ATOM 4789 C CA . CYS B 1 231 ? -12.164 1.407 -5.406 1 96.81 231 CYS B CA 1
ATOM 4790 C C . CYS B 1 231 ? -12.781 1.744 -6.758 1 96.81 231 CYS B C 1
ATOM 4792 O O . CYS B 1 231 ? -12.836 0.896 -7.652 1 96.81 231 CYS B O 1
ATOM 4794 N N . ASP B 1 232 ? -13.297 2.924 -6.906 1 97.06 232 ASP B N 1
ATOM 4795 C CA . ASP B 1 232 ? -13.875 3.367 -8.172 1 97.06 232 ASP B CA 1
ATOM 4796 C C . ASP B 1 232 ? -12.781 3.664 -9.195 1 97.06 232 ASP B C 1
ATOM 4798 O O . ASP B 1 232 ? -12.008 4.609 -9.031 1 97.06 232 ASP B O 1
ATOM 4802 N N . TRP B 1 233 ? -12.773 2.926 -10.273 1 96.31 233 TRP B N 1
ATOM 4803 C CA . TRP B 1 233 ? -11.719 3.055 -11.273 1 96.31 233 TRP B CA 1
ATOM 4804 C C . TRP B 1 233 ? -11.75 4.43 -11.93 1 96.31 233 TRP B C 1
ATOM 4806 O O . TRP B 1 233 ? -10.711 4.961 -12.328 1 96.31 233 TRP B O 1
ATOM 4816 N N . LYS B 1 234 ? -12.906 5.012 -12.047 1 95.62 234 LYS B N 1
ATOM 4817 C CA . LYS B 1 234 ? -13.023 6.332 -12.648 1 95.62 234 LYS B CA 1
ATOM 4818 C C . LYS B 1 234 ? -12.25 7.379 -11.852 1 95.62 234 LYS B C 1
ATOM 4820 O O . LYS B 1 234 ? -11.641 8.281 -12.422 1 95.62 234 LYS B O 1
ATOM 4825 N N . THR B 1 235 ? -12.312 7.234 -10.531 1 95.25 235 THR B N 1
ATOM 4826 C CA . THR B 1 235 ? -11.625 8.18 -9.664 1 95.25 235 THR B CA 1
ATOM 4827 C C . THR B 1 235 ? -10.133 8.211 -9.977 1 95.25 235 THR B C 1
ATOM 4829 O O . THR B 1 235 ? -9.562 9.281 -10.211 1 95.25 235 THR B O 1
ATOM 4832 N N . GLU B 1 236 ? -9.531 7.066 -10.031 1 92.69 236 GLU B N 1
ATOM 4833 C CA . GLU B 1 236 ? -8.102 6.988 -10.336 1 92.69 236 GLU B CA 1
ATOM 4834 C C . GLU B 1 236 ? -7.828 7.398 -11.781 1 92.69 236 GLU B C 1
ATOM 4836 O O . GLU B 1 236 ? -6.855 8.102 -12.062 1 92.69 236 GLU B O 1
ATOM 4841 N N . ALA B 1 237 ? -8.68 6.957 -12.68 1 92.44 237 ALA B N 1
ATOM 4842 C CA . ALA B 1 237 ? -8.5 7.262 -14.102 1 92.44 237 ALA B CA 1
ATOM 4843 C C . ALA B 1 237 ? -8.516 8.766 -14.344 1 92.44 237 ALA B C 1
ATOM 4845 O O . ALA B 1 237 ? -7.836 9.258 -15.242 1 92.44 237 ALA B O 1
ATOM 4846 N N . THR B 1 238 ? -9.242 9.469 -13.547 1 91.38 238 THR B N 1
ATOM 4847 C CA . THR B 1 238 ? -9.422 10.898 -13.742 1 91.38 238 THR B CA 1
ATOM 4848 C C . THR B 1 238 ? -8.344 11.688 -13.008 1 91.38 238 THR B C 1
ATOM 4850 O O . THR B 1 238 ? -7.828 12.68 -13.523 1 91.38 238 THR B O 1
ATOM 4853 N N . THR B 1 239 ? -7.926 11.234 -11.852 1 89.62 239 THR B N 1
ATOM 4854 C CA . THR B 1 239 ? -7.012 12 -11.016 1 89.62 239 THR B CA 1
ATOM 4855 C C . THR B 1 239 ? -5.574 11.531 -11.211 1 89.62 239 THR B C 1
ATOM 4857 O O . THR B 1 239 ? -4.629 12.289 -11 1 89.62 239 THR B O 1
ATOM 4860 N N . ASP B 1 240 ? -5.406 10.258 -11.57 1 87.06 240 ASP B N 1
ATOM 4861 C CA . ASP B 1 240 ? -4.141 9.555 -11.75 1 87.06 240 ASP B CA 1
ATOM 4862 C C . ASP B 1 240 ? -3.436 9.344 -10.414 1 87.06 240 ASP B C 1
ATOM 4864 O O . ASP B 1 240 ? -2.508 8.539 -10.32 1 87.06 240 ASP B O 1
ATOM 4868 N N . MET B 1 241 ? -3.721 10.117 -9.438 1 89.88 241 MET B N 1
ATOM 4869 C CA . MET B 1 241 ? -3.209 10.008 -8.078 1 89.88 241 MET B CA 1
ATOM 4870 C C . MET B 1 241 ? -4.211 10.57 -7.07 1 89.88 241 MET B C 1
ATOM 4872 O O . MET B 1 241 ? -4.012 11.656 -6.535 1 89.88 241 MET B O 1
ATOM 4876 N N . TYR B 1 242 ? -5.176 9.805 -6.84 1 90.44 242 TYR B N 1
ATOM 4877 C CA . TYR B 1 242 ? -6.27 10.281 -5.996 1 90.44 242 TYR B CA 1
ATOM 4878 C C . TYR B 1 242 ? -5.781 10.555 -4.582 1 90.44 242 TYR B C 1
ATOM 4880 O O . TYR B 1 242 ? -6.191 11.539 -3.961 1 90.44 242 TYR B O 1
ATOM 4888 N N . ASN B 1 243 ? -4.973 9.664 -4.082 1 90.25 243 ASN B N 1
ATOM 4889 C CA . ASN B 1 243 ? -4.316 9.867 -2.795 1 90.25 243 ASN B CA 1
ATOM 4890 C C . ASN B 1 243 ? -2.811 9.633 -2.893 1 90.25 243 ASN B C 1
ATOM 4892 O O . ASN B 1 243 ? -2.293 9.336 -3.969 1 90.25 243 ASN B O 1
ATOM 4896 N N . THR B 1 244 ? -2.146 9.953 -1.811 1 89.06 244 THR B N 1
ATOM 4897 C CA . THR B 1 244 ? -0.708 9.719 -1.776 1 89.06 244 THR B CA 1
ATOM 4898 C C . THR B 1 244 ? -0.391 8.258 -2.092 1 89.06 244 THR B C 1
ATOM 4900 O O . THR B 1 244 ? -0.864 7.352 -1.404 1 89.06 244 THR B O 1
ATOM 4903 N N . PRO B 1 245 ? 0.348 8.031 -3.146 1 90.94 245 PRO B N 1
ATOM 4904 C CA . PRO B 1 245 ? 0.703 6.656 -3.508 1 90.94 245 PRO B CA 1
ATOM 4905 C C . PRO B 1 245 ? 1.859 6.109 -2.674 1 90.94 245 PRO B C 1
ATOM 4907 O O . PRO B 1 245 ? 2.529 6.867 -1.966 1 90.94 245 PRO B O 1
ATOM 4910 N N . PRO B 1 246 ? 1.987 4.758 -2.701 1 91.75 246 PRO B N 1
ATOM 4911 C CA . PRO B 1 246 ? 3.234 4.211 -2.164 1 91.75 246 PRO B CA 1
ATOM 4912 C C . PRO B 1 246 ? 4.441 4.508 -3.053 1 91.75 246 PRO B C 1
ATOM 4914 O O . PRO B 1 246 ? 4.777 3.707 -3.928 1 91.75 246 PRO B O 1
ATOM 4917 N N . CYS B 1 247 ? 5.117 5.504 -2.785 1 94.06 247 CYS B N 1
ATOM 4918 C CA . CYS B 1 247 ? 6.102 6.102 -3.678 1 94.06 247 CYS B CA 1
ATOM 4919 C C . CYS B 1 247 ? 7.258 5.141 -3.934 1 94.06 247 CYS B C 1
ATOM 4921 O O . CYS B 1 247 ? 7.723 5.008 -5.066 1 94.06 247 CYS B O 1
ATOM 4923 N N . PHE B 1 248 ? 7.699 4.461 -2.893 1 95.81 248 PHE B N 1
ATOM 4924 C CA . PHE B 1 248 ? 8.844 3.576 -3.066 1 95.81 248 PHE B CA 1
ATOM 4925 C C . PHE B 1 248 ? 8.469 2.369 -3.918 1 95.81 248 PHE B C 1
ATOM 4927 O O . PHE B 1 248 ? 9.258 1.929 -4.758 1 95.81 248 PHE B O 1
ATOM 4934 N N . SER B 1 249 ? 7.34 1.815 -3.699 1 94.75 249 SER B N 1
ATOM 4935 C CA . SER B 1 249 ? 6.867 0.707 -4.523 1 94.75 249 SER B CA 1
ATOM 4936 C C . SER B 1 249 ? 6.781 1.11 -5.992 1 94.75 249 SER B C 1
ATOM 4938 O O . SER B 1 249 ? 7.129 0.327 -6.879 1 94.75 249 SER B O 1
ATOM 4940 N N . ALA B 1 250 ? 6.258 2.312 -6.211 1 94.69 250 ALA B N 1
ATOM 4941 C CA . ALA B 1 250 ? 6.168 2.816 -7.578 1 94.69 250 ALA B CA 1
ATOM 4942 C C . ALA B 1 250 ? 7.555 2.947 -8.211 1 94.69 250 ALA B C 1
ATOM 4944 O O . ALA B 1 250 ? 7.746 2.604 -9.375 1 94.69 250 ALA B O 1
ATOM 4945 N N . TYR B 1 251 ? 8.469 3.432 -7.398 1 97.69 251 TYR B N 1
ATOM 4946 C CA . TYR B 1 251 ? 9.852 3.574 -7.844 1 97.69 251 TYR B CA 1
ATOM 4947 C C . TYR B 1 251 ? 10.445 2.223 -8.219 1 97.69 251 TYR B C 1
ATOM 4949 O O . TYR B 1 251 ? 11.016 2.066 -9.305 1 97.69 251 TYR B O 1
ATOM 4957 N N . ILE B 1 252 ? 10.289 1.227 -7.414 1 98.06 252 ILE B N 1
ATOM 4958 C CA . ILE B 1 252 ? 10.805 -0.114 -7.66 1 98.06 252 ILE B CA 1
ATOM 4959 C C . ILE B 1 252 ? 10.148 -0.703 -8.906 1 98.06 252 ILE B C 1
ATOM 4961 O O . ILE B 1 252 ? 10.82 -1.282 -9.758 1 98.06 252 ILE B O 1
ATOM 4965 N N . MET B 1 253 ? 8.852 -0.567 -8.977 1 97.38 253 MET B N 1
ATOM 4966 C CA . MET B 1 253 ? 8.117 -1.048 -10.141 1 97.38 253 MET B CA 1
ATOM 4967 C C . MET B 1 253 ? 8.672 -0.445 -11.43 1 97.38 253 MET B C 1
ATOM 4969 O O . MET B 1 253 ? 8.875 -1.155 -12.414 1 97.38 253 MET B O 1
ATOM 4973 N N . GLY B 1 254 ? 8.914 0.877 -11.383 1 97.88 254 GLY B N 1
ATOM 4974 C CA . GLY B 1 254 ? 9.508 1.531 -12.531 1 97.88 254 GLY B CA 1
ATOM 4975 C C . GLY B 1 254 ? 10.859 0.955 -12.914 1 97.88 254 GLY B C 1
ATOM 4976 O O . GLY B 1 254 ? 11.141 0.757 -14.102 1 97.88 254 GLY B O 1
ATOM 4977 N N . LEU B 1 255 ? 11.688 0.712 -11.914 1 98.62 255 LEU B N 1
ATOM 4978 C CA . LEU B 1 255 ? 13 0.13 -12.172 1 98.62 255 LEU B CA 1
ATOM 4979 C C . LEU B 1 255 ? 12.867 -1.258 -12.789 1 98.62 255 LEU B C 1
ATOM 4981 O O . LEU B 1 255 ? 13.656 -1.63 -13.664 1 98.62 255 LEU B O 1
ATOM 4985 N N . VAL B 1 256 ? 11.898 -2.031 -12.375 1 98.56 256 VAL B N 1
ATOM 4986 C CA . VAL B 1 256 ? 11.68 -3.369 -12.922 1 98.56 256 VAL B CA 1
ATOM 4987 C C . VAL B 1 256 ? 11.242 -3.27 -14.375 1 98.56 256 VAL B C 1
ATOM 4989 O O . VAL B 1 256 ? 11.68 -4.059 -15.219 1 98.56 256 VAL B O 1
ATOM 4992 N N . PHE B 1 257 ? 10.305 -2.316 -14.664 1 97.94 257 PHE B N 1
ATOM 4993 C CA . PHE B 1 257 ? 9.898 -2.119 -16.047 1 97.94 257 PHE B CA 1
ATOM 4994 C C . PHE B 1 257 ? 11.102 -1.777 -16.922 1 97.94 257 PHE B C 1
ATOM 4996 O O . PHE B 1 257 ? 11.234 -2.297 -18.031 1 97.94 257 PHE B O 1
ATOM 5003 N N . LYS B 1 258 ? 11.953 -0.899 -16.422 1 98.19 258 LYS B N 1
ATOM 5004 C CA . LYS B 1 258 ? 13.156 -0.541 -17.156 1 98.19 258 LYS B CA 1
ATOM 5005 C C . LYS B 1 258 ? 14.047 -1.757 -17.375 1 98.19 258 LYS B C 1
ATOM 5007 O O . LYS B 1 258 ? 14.617 -1.931 -18.453 1 98.19 258 LYS B O 1
ATOM 5012 N N . TRP B 1 259 ? 14.18 -2.561 -16.375 1 98.69 259 TRP B N 1
ATOM 5013 C CA . TRP B 1 259 ? 14.945 -3.799 -16.469 1 98.69 259 TRP B CA 1
ATOM 5014 C C . TRP B 1 259 ? 14.375 -4.707 -17.547 1 98.69 259 TRP B C 1
ATOM 5016 O O . TRP B 1 259 ? 15.117 -5.246 -18.375 1 98.69 259 TRP B O 1
ATOM 5026 N N . LEU B 1 260 ? 13.055 -4.871 -17.625 1 98.25 260 LEU B N 1
ATOM 5027 C CA . LEU B 1 260 ? 12.391 -5.688 -18.625 1 98.25 260 LEU B CA 1
ATOM 5028 C C . LEU B 1 260 ? 12.672 -5.148 -20.031 1 98.25 260 LEU B C 1
ATOM 5030 O O . LEU B 1 260 ? 12.93 -5.922 -20.953 1 98.25 260 LEU B O 1
ATOM 5034 N N . LYS B 1 261 ? 12.664 -3.869 -20.141 1 96.19 261 LYS B N 1
ATOM 5035 C CA . LYS B 1 261 ? 12.844 -3.219 -21.438 1 96.19 261 LYS B CA 1
ATOM 5036 C C . LYS B 1 261 ? 14.305 -3.271 -21.875 1 96.19 261 LYS B C 1
ATOM 5038 O O . LYS B 1 261 ? 14.609 -3.713 -22.984 1 96.19 261 LYS B O 1
ATOM 5043 N N . ASN B 1 262 ? 15.156 -2.867 -20.969 1 97.31 262 ASN B N 1
ATOM 5044 C CA . ASN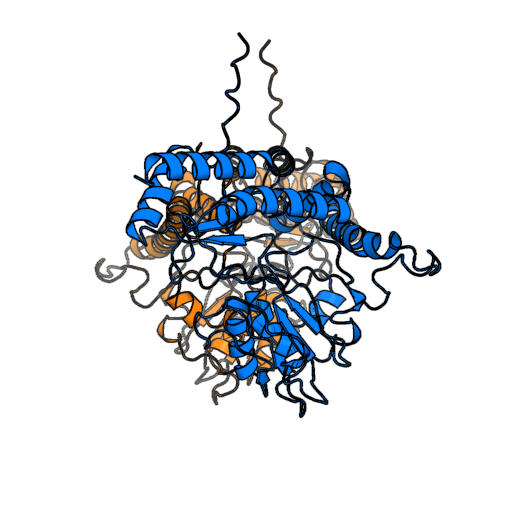 B 1 262 ? 16.531 -2.557 -21.359 1 97.31 262 ASN B CA 1
ATOM 5045 C C . ASN B 1 262 ? 17.453 -3.756 -21.172 1 97.31 262 ASN B C 1
ATOM 5047 O O . ASN B 1 262 ? 18.328 -4.016 -22 1 97.31 262 ASN B O 1
ATOM 5051 N N . THR B 1 263 ? 17.297 -4.438 -20.062 1 98.06 263 THR B N 1
ATOM 5052 C CA . THR B 1 263 ? 18.172 -5.555 -19.75 1 98.06 263 THR B CA 1
ATOM 5053 C C . THR B 1 263 ? 17.688 -6.84 -20.422 1 98.06 263 THR B C 1
ATOM 5055 O O . THR B 1 263 ? 18.469 -7.543 -21.062 1 98.06 263 THR B O 1
ATOM 5058 N N . ILE B 1 264 ? 16.406 -7.109 -20.297 1 97.94 264 ILE B N 1
ATOM 5059 C CA . ILE B 1 264 ? 15.836 -8.328 -20.859 1 97.94 264 ILE B CA 1
ATOM 5060 C C . ILE B 1 264 ? 15.602 -8.148 -22.359 1 97.94 264 ILE B C 1
ATOM 5062 O O . ILE B 1 264 ? 15.836 -9.062 -23.141 1 97.94 264 ILE B O 1
ATOM 5066 N N . GLY B 1 265 ? 15.109 -7.043 -22.75 1 96.69 265 GLY B N 1
ATOM 5067 C CA . GLY B 1 265 ? 14.891 -6.766 -24.156 1 96.69 265 GLY B CA 1
ATOM 5068 C C . GLY B 1 265 ? 13.438 -6.93 -24.562 1 96.69 265 GLY B C 1
ATOM 5069 O O . GLY B 1 265 ? 13.141 -7.102 -25.75 1 96.69 265 GLY B O 1
ATOM 5070 N N . GLY B 1 266 ? 12.516 -6.961 -23.578 1 95.69 266 GLY B N 1
ATOM 5071 C CA . GLY B 1 266 ? 11.102 -7.004 -23.938 1 95.69 266 GLY B CA 1
ATOM 5072 C C . GLY B 1 266 ? 10.422 -8.297 -23.5 1 95.69 266 GLY B C 1
ATOM 5073 O O . GLY B 1 266 ? 11.078 -9.211 -23 1 95.69 266 GLY B O 1
ATOM 5074 N N . LEU B 1 267 ? 9.141 -8.367 -23.734 1 96 267 LEU B N 1
ATOM 5075 C CA . LEU B 1 267 ? 8.32 -9.445 -23.188 1 96 267 LEU B CA 1
ATOM 5076 C C . LEU B 1 267 ? 8.508 -10.727 -24 1 96 267 LEU B C 1
ATOM 5078 O O . LEU B 1 267 ? 8.328 -11.828 -23.469 1 96 267 LEU B O 1
ATOM 5082 N N . GLU B 1 268 ? 8.805 -10.617 -25.281 1 95.12 268 GLU B N 1
ATOM 5083 C CA . GLU B 1 268 ? 9.102 -11.812 -26.062 1 95.12 268 GLU B CA 1
ATOM 5084 C C . GLU B 1 268 ? 10.328 -12.539 -25.516 1 95.12 268 GLU B C 1
ATOM 5086 O O . GLU B 1 268 ? 10.297 -13.758 -25.328 1 95.12 268 GLU B O 1
ATOM 5091 N N . LYS B 1 269 ? 11.312 -11.789 -25.281 1 97.31 269 LYS B N 1
ATOM 5092 C CA . LYS B 1 269 ? 12.539 -12.359 -24.734 1 97.31 269 LYS B CA 1
ATOM 5093 C C . LYS B 1 269 ? 12.305 -12.891 -23.328 1 97.31 269 LYS B C 1
ATOM 5095 O O . LYS B 1 269 ? 12.867 -13.922 -22.938 1 97.31 269 LYS B O 1
ATOM 5100 N N . MET B 1 270 ? 11.523 -12.141 -22.531 1 97.75 270 MET B N 1
ATOM 5101 C CA . MET B 1 270 ? 11.188 -12.617 -21.188 1 97.75 270 MET B CA 1
ATOM 5102 C C . MET B 1 270 ? 10.461 -13.953 -21.266 1 97.75 270 MET B C 1
ATOM 5104 O O . MET B 1 270 ? 10.734 -14.852 -20.469 1 97.75 270 MET B O 1
ATOM 5108 N N . HIS B 1 271 ? 9.555 -14.086 -22.219 1 97.44 271 HIS B N 1
ATOM 5109 C CA . HIS B 1 271 ? 8.82 -15.328 -22.406 1 97.44 271 HIS B CA 1
ATOM 5110 C C . HIS B 1 271 ? 9.75 -16.484 -22.75 1 97.44 271 HIS B C 1
ATOM 5112 O O . HIS B 1 271 ? 9.641 -17.562 -22.172 1 97.44 271 HIS B O 1
ATOM 5118 N N . GLU B 1 272 ? 10.656 -16.25 -23.656 1 98.06 272 GLU B N 1
ATOM 5119 C CA . GLU B 1 272 ? 11.648 -17.266 -24.016 1 98.06 272 GLU B CA 1
ATOM 5120 C C . GLU B 1 272 ? 12.43 -17.734 -22.781 1 98.06 272 GLU B C 1
ATOM 5122 O O . GLU B 1 272 ? 12.617 -18.938 -22.578 1 98.06 272 GLU B O 1
ATOM 5127 N N . LEU B 1 273 ? 12.867 -16.766 -22.031 1 98.56 273 LEU B N 1
ATOM 5128 C CA . LEU B 1 273 ? 13.633 -17.078 -20.828 1 98.56 273 LEU B CA 1
ATOM 5129 C C . LEU B 1 273 ? 12.773 -17.844 -19.828 1 98.56 273 LEU B C 1
ATOM 5131 O O . LEU B 1 273 ? 13.258 -18.797 -19.188 1 98.56 273 LEU B O 1
ATOM 5135 N N . ASN B 1 274 ? 11.555 -17.453 -19.672 1 98.56 274 ASN B N 1
ATOM 5136 C CA . ASN B 1 274 ? 10.656 -18.125 -18.734 1 98.56 274 ASN B CA 1
ATOM 5137 C C . ASN B 1 274 ? 10.367 -19.562 -19.156 1 98.56 274 ASN B C 1
ATOM 5139 O O . ASN B 1 274 ? 10.266 -20.453 -18.312 1 98.56 274 ASN B O 1
ATOM 5143 N N . LEU B 1 275 ? 10.219 -19.766 -20.453 1 98.5 275 LEU B N 1
ATOM 5144 C CA . LEU B 1 275 ? 10.062 -21.125 -20.969 1 98.5 275 LEU B CA 1
ATOM 5145 C C . LEU B 1 275 ? 11.281 -21.984 -20.625 1 98.5 275 LEU B C 1
ATOM 5147 O O . LEU B 1 275 ? 11.141 -23.125 -20.172 1 98.5 275 LEU B O 1
ATOM 5151 N N . LYS B 1 276 ? 12.43 -21.422 -20.781 1 98.69 276 LYS B N 1
ATOM 5152 C CA . LYS B 1 276 ? 13.672 -22.125 -20.484 1 98.69 276 LYS B CA 1
ATOM 5153 C C . LYS B 1 276 ? 13.75 -22.469 -18.984 1 98.69 276 LYS B C 1
ATOM 5155 O O . LYS B 1 276 ? 14.125 -23.578 -18.625 1 98.69 276 LYS B O 1
ATOM 5160 N N . LYS B 1 277 ? 13.453 -21.484 -18.188 1 98.81 277 LYS B N 1
ATOM 5161 C CA . LYS B 1 277 ? 13.508 -21.688 -16.75 1 98.81 277 LYS B CA 1
ATOM 5162 C C . LYS B 1 277 ? 12.562 -22.797 -16.312 1 98.81 277 LYS B C 1
ATOM 5164 O O . LYS B 1 277 ? 12.961 -23.703 -15.562 1 98.81 277 LYS B O 1
ATOM 5169 N N . ALA B 1 278 ? 11.328 -22.734 -16.766 1 98.69 278 ALA B N 1
ATOM 5170 C CA . ALA B 1 278 ? 10.352 -23.75 -16.375 1 98.69 278 ALA B CA 1
ATOM 5171 C C . ALA B 1 278 ? 10.766 -25.125 -16.906 1 98.69 278 ALA B C 1
ATOM 5173 O O . ALA B 1 278 ? 10.641 -26.125 -16.203 1 98.69 278 ALA B O 1
ATOM 5174 N N . LYS B 1 279 ? 11.258 -25.141 -18.109 1 98.5 279 LYS B N 1
ATOM 5175 C CA . LYS B 1 279 ? 11.617 -26.406 -18.781 1 98.5 279 LYS B CA 1
ATOM 5176 C C . LYS B 1 279 ? 12.695 -27.141 -18 1 98.5 279 LYS B C 1
ATOM 5178 O O . LYS B 1 279 ? 12.625 -28.359 -17.844 1 98.5 279 LYS B O 1
ATOM 5183 N N . VAL B 1 280 ? 13.664 -26.438 -17.516 1 98.31 280 VAL B N 1
ATOM 5184 C CA . VAL B 1 280 ? 14.789 -27.078 -16.844 1 98.31 280 VAL B CA 1
ATOM 5185 C C . VAL B 1 280 ? 14.305 -27.812 -15.594 1 98.31 280 VAL B C 1
ATOM 5187 O O . VAL B 1 280 ? 14.812 -28.891 -15.258 1 98.31 280 VAL B O 1
ATOM 5190 N N . VAL B 1 281 ? 13.32 -27.328 -14.914 1 98.75 281 VAL B N 1
ATOM 5191 C CA . VAL B 1 281 ? 12.781 -27.938 -13.703 1 98.75 281 VAL B CA 1
ATOM 5192 C C . VAL B 1 281 ? 11.805 -29.047 -14.086 1 98.75 281 VAL B C 1
ATOM 5194 O O . VAL B 1 281 ? 11.891 -30.172 -13.57 1 98.75 281 VAL B O 1
ATOM 5197 N N . TYR B 1 282 ? 10.891 -28.766 -15.055 1 98.69 282 TYR B N 1
ATOM 5198 C CA . TYR B 1 282 ? 9.891 -29.75 -15.477 1 98.69 282 TYR B CA 1
ATOM 5199 C C . TYR B 1 282 ? 10.555 -30.984 -16.078 1 98.69 282 TYR B C 1
ATOM 5201 O O . TYR B 1 282 ? 10.055 -32.094 -15.914 1 98.69 282 TYR B O 1
ATOM 5209 N N . ASP B 1 283 ? 11.664 -30.766 -16.75 1 98.56 283 ASP B N 1
ATOM 5210 C CA . ASP B 1 283 ? 12.375 -31.891 -17.328 1 98.56 283 ASP B CA 1
ATOM 5211 C C . ASP B 1 283 ? 12.734 -32.906 -16.25 1 98.56 283 ASP B C 1
ATOM 5213 O O . ASP B 1 283 ? 12.586 -34.125 -16.469 1 98.56 283 ASP B O 1
ATOM 5217 N N . VAL B 1 284 ? 13.18 -32.438 -15.141 1 98.62 284 VAL B N 1
ATOM 5218 C CA . VAL B 1 284 ? 13.555 -33.344 -14.055 1 98.62 284 VAL B CA 1
ATOM 5219 C C . VAL B 1 284 ? 12.305 -34 -13.477 1 98.62 284 VAL B C 1
ATOM 5221 O O . VAL B 1 284 ? 12.297 -35.188 -13.195 1 98.62 284 VAL B O 1
ATOM 5224 N N . VAL B 1 285 ? 11.258 -33.25 -13.297 1 98.31 285 VAL B N 1
ATOM 5225 C CA . VAL B 1 285 ? 10 -33.75 -12.75 1 98.31 285 VAL B CA 1
ATOM 5226 C C . VAL B 1 285 ? 9.477 -34.906 -13.617 1 98.31 285 VAL B C 1
ATOM 5228 O O . VAL B 1 285 ? 8.938 -35.875 -13.109 1 98.31 285 VAL B O 1
ATOM 5231 N N . ASP B 1 286 ? 9.703 -34.781 -14.906 1 97.81 286 ASP B N 1
ATOM 5232 C CA . ASP B 1 286 ? 9.078 -35.688 -15.859 1 97.81 286 ASP B CA 1
ATOM 5233 C C . ASP B 1 286 ? 10.008 -36.875 -16.203 1 97.81 286 ASP B C 1
ATOM 5235 O O . ASP B 1 286 ? 9.641 -37.75 -16.969 1 97.81 286 ASP B O 1
ATOM 5239 N N . GLU B 1 287 ? 11.133 -36.875 -15.625 1 96.5 287 GLU B N 1
ATOM 5240 C CA . GLU B 1 287 ? 12.125 -37.875 -15.969 1 96.5 287 GLU B CA 1
ATOM 5241 C C . GLU B 1 287 ? 11.711 -39.25 -15.469 1 96.5 287 GLU B C 1
ATOM 5243 O O . GLU B 1 287 ? 12.039 -40.25 -16.078 1 96.5 287 GLU B O 1
ATOM 5248 N N . ASP B 1 288 ? 11.102 -39.312 -14.297 1 91.94 288 ASP B N 1
ATOM 5249 C CA . ASP B 1 288 ? 10.68 -40.562 -13.68 1 91.94 288 ASP B CA 1
ATOM 5250 C C . ASP B 1 288 ? 9.531 -40.344 -12.703 1 91.94 288 ASP B C 1
ATOM 5252 O O . ASP B 1 288 ? 8.844 -39.312 -12.773 1 91.94 288 ASP B O 1
ATOM 5256 N N . ASP B 1 289 ? 9.375 -41.375 -11.805 1 94.38 289 ASP B N 1
ATOM 5257 C CA . ASP B 1 289 ? 8.195 -41.281 -10.945 1 94.38 289 ASP B CA 1
ATOM 5258 C C . ASP B 1 289 ? 8.57 -40.844 -9.531 1 94.38 289 ASP B C 1
ATOM 5260 O O . ASP B 1 289 ? 7.77 -40.969 -8.602 1 94.38 289 ASP B O 1
ATOM 5264 N N . PHE B 1 290 ? 9.836 -40.375 -9.406 1 97.69 290 PHE B N 1
ATOM 5265 C CA . PHE B 1 290 ? 10.25 -39.906 -8.086 1 97.69 290 PHE B CA 1
ATOM 5266 C C . PHE B 1 290 ? 9.594 -38.562 -7.75 1 97.69 290 PHE B C 1
ATOM 5268 O O . PHE B 1 290 ? 9.234 -38.344 -6.598 1 97.69 290 PHE B O 1
ATOM 5275 N N . TYR B 1 291 ? 9.508 -37.75 -8.695 1 97.88 291 TYR B N 1
ATOM 5276 C CA . TYR B 1 291 ? 8.766 -36.5 -8.625 1 97.88 291 TYR B CA 1
ATOM 5277 C C . TYR B 1 291 ? 7.465 -36.594 -9.422 1 97.88 291 TYR B C 1
ATOM 5279 O O . TYR B 1 291 ? 7.43 -37.188 -10.5 1 97.88 291 TYR B O 1
ATOM 5287 N N . HIS B 1 292 ? 6.395 -36 -8.859 1 96.75 292 HIS B N 1
ATOM 5288 C CA . HIS B 1 292 ? 5.102 -36.062 -9.531 1 96.75 292 HIS B CA 1
ATOM 5289 C C . HIS B 1 292 ? 4.422 -34.688 -9.516 1 96.75 292 HIS B C 1
ATOM 5291 O O . HIS B 1 292 ? 4.074 -34.188 -8.445 1 96.75 292 HIS B O 1
ATOM 5297 N N . ALA B 1 293 ? 4.266 -34.156 -10.633 1 97.06 293 ALA B N 1
ATOM 5298 C CA . ALA B 1 293 ? 3.459 -32.938 -10.758 1 97.06 293 ALA B CA 1
ATOM 5299 C C . ALA B 1 293 ? 1.978 -33.281 -10.891 1 97.06 293 ALA B C 1
ATOM 5301 O O . ALA B 1 293 ? 1.577 -33.969 -11.828 1 97.06 293 ALA B O 1
ATOM 5302 N N . PRO B 1 294 ? 1.162 -32.75 -10.016 1 95.94 294 PRO B N 1
ATOM 5303 C CA . PRO B 1 294 ? -0.263 -33.094 -10.086 1 95.94 294 PRO B CA 1
ATOM 5304 C C . PRO B 1 294 ? -0.973 -32.406 -11.25 1 95.94 294 PRO B C 1
ATOM 5306 O O . PRO B 1 294 ? -1.993 -32.906 -11.734 1 95.94 294 PRO B O 1
ATOM 5309 N N . VAL B 1 295 ? -0.481 -31.328 -11.727 1 97.88 295 VAL B N 1
ATOM 5310 C CA . VAL B 1 295 ? -1.14 -30.531 -12.758 1 97.88 295 VAL B CA 1
ATOM 5311 C C . VAL B 1 295 ? -0.934 -31.172 -14.125 1 97.88 295 VAL B C 1
ATOM 5313 O O . VAL B 1 295 ? 0.169 -31.625 -14.445 1 97.88 295 VAL B O 1
ATOM 5316 N N . GLU B 1 296 ? -2.016 -31.219 -14.938 1 97.75 296 GLU B N 1
ATOM 5317 C CA . GLU B 1 296 ? -1.911 -31.719 -16.312 1 97.75 296 GLU B CA 1
ATOM 5318 C C . GLU B 1 296 ? -0.895 -30.906 -17.109 1 97.75 296 GLU B C 1
ATOM 5320 O O . GLU B 1 296 ? -0.823 -29.688 -16.969 1 97.75 296 GLU B O 1
ATOM 5325 N N . LYS B 1 297 ? -0.124 -31.562 -17.922 1 97.38 297 LYS B N 1
ATOM 5326 C CA . LYS B 1 297 ? 0.968 -30.938 -18.672 1 97.38 297 LYS B CA 1
ATOM 5327 C C . LYS B 1 297 ? 0.476 -29.734 -19.453 1 97.38 297 LYS B C 1
ATOM 5329 O O . LYS B 1 297 ? 1.136 -28.688 -19.469 1 97.38 297 LYS B O 1
ATOM 5334 N N . ARG B 1 298 ? -0.689 -29.734 -20.016 1 96.5 298 ARG B N 1
ATOM 5335 C CA . ARG B 1 298 ? -1.212 -28.688 -20.891 1 96.5 298 ARG B CA 1
ATOM 5336 C C . ARG B 1 298 ? -1.521 -27.422 -20.094 1 96.5 298 ARG B C 1
ATOM 5338 O O . ARG B 1 298 ? -1.721 -26.359 -20.672 1 96.5 298 ARG B O 1
ATOM 5345 N N . ASN B 1 299 ? -1.607 -27.578 -18.797 1 98.19 299 ASN B N 1
ATOM 5346 C CA . ASN B 1 299 ? -2.006 -26.422 -17.984 1 98.19 299 ASN B CA 1
ATOM 5347 C C . ASN B 1 299 ? -0.964 -26.109 -16.922 1 98.19 299 ASN B C 1
ATOM 5349 O O . ASN B 1 299 ? -1.253 -25.391 -15.961 1 98.19 299 ASN B O 1
ATOM 5353 N N . ARG B 1 300 ? 0.218 -26.625 -17.062 1 98.31 300 ARG B N 1
ATOM 5354 C CA . ARG B 1 300 ? 1.276 -26.359 -16.094 1 98.31 300 ARG B CA 1
ATOM 5355 C C . ARG B 1 300 ? 1.738 -24.906 -16.156 1 98.31 300 ARG B C 1
ATOM 5357 O O . ARG B 1 300 ? 1.902 -24.359 -17.25 1 98.31 300 ARG B O 1
ATOM 5364 N N . SER B 1 301 ? 1.878 -24.328 -15 1 98.38 301 SER B N 1
ATOM 5365 C CA . SER B 1 301 ? 2.316 -22.953 -14.883 1 98.38 301 SER B CA 1
ATOM 5366 C C . SER B 1 301 ? 3.777 -22.797 -15.289 1 98.38 301 SER B C 1
ATOM 5368 O O . SER B 1 301 ? 4.613 -23.641 -14.961 1 98.38 301 SER B O 1
ATOM 5370 N N . LEU B 1 302 ? 4.113 -21.719 -15.914 1 97.69 302 LEU B N 1
ATOM 5371 C CA . LEU B 1 302 ? 5.5 -21.359 -16.203 1 97.69 302 LEU B CA 1
ATOM 5372 C C . LEU B 1 302 ? 6.133 -20.641 -15.031 1 97.69 302 LEU B C 1
ATOM 5374 O O . LEU B 1 302 ? 7.352 -20.453 -14.984 1 97.69 302 LEU B O 1
ATOM 5378 N N . MET B 1 303 ? 5.328 -20.25 -14.039 1 98.38 303 MET B N 1
ATOM 5379 C CA . MET B 1 303 ? 5.758 -19.359 -12.953 1 98.38 303 MET B CA 1
ATOM 5380 C C . MET B 1 303 ? 5.855 -20.125 -11.641 1 98.38 303 MET B C 1
ATOM 5382 O O . MET B 1 303 ? 6.711 -19.828 -10.805 1 98.38 303 MET B O 1
ATOM 5386 N N . ASN B 1 304 ? 4.965 -21.062 -11.438 1 98.38 304 ASN B N 1
ATOM 5387 C CA . ASN B 1 304 ? 4.875 -21.828 -10.195 1 98.38 304 ASN B CA 1
ATOM 5388 C C . ASN B 1 304 ? 4.832 -23.328 -10.469 1 98.38 304 ASN B C 1
ATOM 5390 O O . ASN B 1 304 ? 3.766 -23.875 -10.75 1 98.38 304 ASN B O 1
ATOM 5394 N N . ILE B 1 305 ? 5.938 -23.984 -10.352 1 98.56 305 ILE B N 1
ATOM 5395 C CA . ILE B 1 305 ? 6.055 -25.406 -10.625 1 98.56 305 ILE B CA 1
ATOM 5396 C C . ILE B 1 305 ? 5.828 -26.203 -9.336 1 98.56 305 ILE B C 1
ATOM 5398 O O . ILE B 1 305 ? 6.586 -26.062 -8.375 1 98.56 305 ILE B O 1
ATOM 5402 N N . ARG B 1 306 ? 4.828 -27.031 -9.375 1 97.38 306 ARG B N 1
ATOM 5403 C CA . ARG B 1 306 ? 4.469 -27.812 -8.195 1 97.38 306 ARG B CA 1
ATOM 5404 C C . ARG B 1 306 ? 4.723 -29.297 -8.422 1 97.38 306 ARG B C 1
ATOM 5406 O O . ARG B 1 306 ? 4.445 -29.828 -9.508 1 97.38 306 ARG B O 1
ATOM 5413 N N . PHE B 1 307 ? 5.223 -29.953 -7.363 1 97.94 307 PHE B N 1
ATOM 5414 C CA . PHE B 1 307 ? 5.348 -31.406 -7.434 1 97.94 307 PHE B CA 1
ATOM 5415 C C . PHE B 1 307 ? 5.445 -32 -6.039 1 97.94 307 PHE B C 1
ATOM 5417 O O . PHE B 1 307 ? 5.641 -31.281 -5.059 1 97.94 307 PHE B O 1
ATOM 5424 N N . HIS B 1 308 ? 5.176 -33.25 -5.949 1 97 308 HIS B N 1
ATOM 5425 C CA . HIS B 1 308 ? 5.34 -34.094 -4.766 1 97 308 HIS B CA 1
ATOM 5426 C C . HIS B 1 308 ? 6.395 -35.156 -4.996 1 97 308 HIS B C 1
ATOM 5428 O O . HIS B 1 308 ? 6.688 -35.5 -6.141 1 97 308 HIS B O 1
ATOM 5434 N N . LEU B 1 309 ? 6.887 -35.594 -3.922 1 97.69 309 LEU B N 1
ATOM 5435 C CA . LEU B 1 309 ? 7.863 -36.656 -4.031 1 97.69 309 LEU B CA 1
ATOM 5436 C C . LEU B 1 309 ? 7.223 -38 -3.713 1 97.69 309 LEU B C 1
ATOM 5438 O O . LEU B 1 309 ? 6.277 -38.094 -2.92 1 97.69 309 LEU B O 1
ATOM 5442 N N . LYS B 1 310 ? 7.609 -39.156 -4.285 1 95.5 310 LYS B N 1
ATOM 5443 C CA . LYS B 1 310 ? 7.121 -40.531 -4.082 1 95.5 310 LYS B CA 1
ATOM 5444 C C . LYS B 1 310 ? 7.148 -40.906 -2.605 1 95.5 310 LYS B C 1
ATOM 5446 O O . LYS B 1 310 ? 6.262 -41.594 -2.125 1 95.5 310 LYS B O 1
ATOM 5451 N N . GLY B 1 311 ? 7.855 -40.406 -1.718 1 92.94 311 GLY B N 1
ATOM 5452 C CA . GLY B 1 311 ? 7.969 -40.688 -0.296 1 92.94 311 GLY B CA 1
ATOM 5453 C C . GLY B 1 311 ? 7 -39.875 0.551 1 92.94 311 GLY B C 1
ATOM 5454 O O . GLY B 1 311 ? 6.957 -40.031 1.773 1 92.94 311 GLY B O 1
ATOM 5455 N N . GLY B 1 312 ? 6.188 -39.125 -0.093 1 93.25 312 GLY B N 1
ATOM 5456 C CA . GLY B 1 312 ? 5.125 -38.406 0.593 1 93.25 312 GLY B CA 1
ATOM 5457 C C . GLY B 1 312 ? 5.625 -37.219 1.377 1 93.25 312 GLY B C 1
ATOM 5458 O O . GLY B 1 312 ? 6.656 -36.625 1.035 1 93.25 312 GLY B O 1
ATOM 5459 N N . GLU B 1 313 ? 4.867 -36.844 2.338 1 94.81 313 GLU B N 1
ATOM 5460 C CA . GLU B 1 313 ? 5.094 -35.594 3.098 1 94.81 313 GLU B CA 1
ATOM 5461 C C . GLU B 1 313 ? 6.449 -35.625 3.797 1 94.81 313 GLU B C 1
ATOM 5463 O O . GLU B 1 313 ? 7.113 -34.594 3.914 1 94.81 313 GLU B O 1
ATOM 5468 N N . GLN B 1 314 ? 6.793 -36.781 4.258 1 95.56 314 GLN B N 1
ATOM 5469 C CA . GLN B 1 314 ? 8.07 -36.906 4.949 1 95.56 314 GLN B CA 1
ATOM 5470 C C . GLN B 1 314 ? 9.234 -36.625 4.004 1 95.56 314 GLN B C 1
ATOM 5472 O O . GLN B 1 314 ? 10.195 -35.938 4.367 1 95.56 314 GLN B O 1
ATOM 5477 N N . MET B 1 315 ? 9.148 -37.219 2.824 1 96.94 315 MET B N 1
ATOM 5478 C CA . MET B 1 315 ? 10.188 -37 1.824 1 96.94 315 MET B CA 1
ATOM 5479 C C . MET B 1 315 ? 10.195 -35.562 1.354 1 96.94 315 MET B C 1
ATOM 5481 O O . MET B 1 315 ? 11.258 -34.969 1.128 1 96.94 315 MET B O 1
ATOM 5485 N N . ASP B 1 316 ? 8.977 -34.969 1.178 1 97.5 316 ASP B N 1
ATOM 5486 C CA . ASP B 1 316 ? 8.883 -33.562 0.837 1 97.5 316 ASP B CA 1
ATOM 5487 C C . ASP B 1 316 ? 9.609 -32.688 1.867 1 97.5 316 ASP B C 1
ATOM 5489 O O . ASP B 1 316 ? 10.359 -31.781 1.507 1 97.5 316 ASP B O 1
ATOM 5493 N N . ALA B 1 317 ? 9.344 -32.969 3.152 1 97.06 317 ALA B N 1
ATOM 5494 C CA . ALA B 1 317 ? 9.953 -32.219 4.234 1 97.06 317 ALA B CA 1
ATOM 5495 C C . ALA B 1 317 ? 11.477 -32.344 4.215 1 97.06 317 ALA B C 1
ATOM 5497 O O . ALA B 1 317 ? 12.188 -31.359 4.43 1 97.06 317 ALA B O 1
ATOM 5498 N N . LEU B 1 318 ? 11.938 -33.562 4.008 1 98 318 LEU B N 1
ATOM 5499 C CA . LEU B 1 318 ? 13.375 -33.781 3.922 1 98 318 LEU B CA 1
ATOM 5500 C C . LEU B 1 318 ? 13.977 -33.031 2.75 1 98 318 LEU B C 1
ATOM 5502 O O . LEU B 1 318 ? 15.062 -32.469 2.873 1 98 318 LEU B O 1
ATOM 5506 N N . PHE B 1 319 ? 13.328 -33.062 1.632 1 98.56 319 PHE B N 1
ATOM 5507 C CA . PHE B 1 319 ? 13.742 -32.344 0.439 1 98.56 319 PHE B CA 1
ATOM 5508 C C . PHE B 1 319 ? 13.938 -30.859 0.746 1 98.56 319 PHE B C 1
ATOM 5510 O O . PHE B 1 319 ? 14.977 -30.281 0.421 1 98.56 319 PHE B O 1
ATOM 5517 N N . VAL B 1 320 ? 12.938 -30.25 1.352 1 98.06 320 VAL B N 1
ATOM 5518 C CA . VAL B 1 320 ? 12.969 -28.828 1.676 1 98.06 320 VAL B CA 1
ATOM 5519 C C . VAL B 1 320 ? 14.125 -28.531 2.633 1 98.06 320 VAL B C 1
ATOM 5521 O O . VAL B 1 320 ? 14.859 -27.562 2.455 1 98.06 320 VAL B O 1
ATOM 5524 N N . LYS B 1 321 ? 14.258 -29.344 3.635 1 98 321 LYS B N 1
ATOM 5525 C CA . LYS B 1 321 ? 15.32 -29.172 4.625 1 98 321 LYS B CA 1
ATOM 5526 C C . LYS B 1 321 ? 16.703 -29.188 3.969 1 98 321 LYS B C 1
ATOM 5528 O O . LYS B 1 321 ? 17.516 -28.297 4.199 1 98 321 LYS B O 1
ATOM 5533 N N . GLU B 1 322 ? 16.953 -30.188 3.133 1 98.5 322 GLU B N 1
ATOM 5534 C CA . GLU B 1 322 ? 18.25 -30.328 2.496 1 98.5 322 GLU B CA 1
ATOM 5535 C C . GLU B 1 322 ? 18.484 -29.219 1.475 1 98.5 322 GLU B C 1
ATOM 5537 O O . GLU B 1 322 ? 19.609 -28.719 1.344 1 98.5 322 GLU B O 1
ATOM 5542 N N . ALA B 1 323 ? 17.469 -28.875 0.738 1 98.56 323 ALA B N 1
ATOM 5543 C CA . ALA B 1 323 ? 17.578 -27.766 -0.205 1 98.56 323 ALA B CA 1
ATOM 5544 C C . ALA B 1 323 ? 17.953 -26.484 0.512 1 98.56 323 ALA B C 1
ATOM 5546 O O . ALA B 1 323 ? 18.844 -25.75 0.073 1 98.56 323 ALA B O 1
ATOM 5547 N N . THR B 1 324 ? 17.266 -26.188 1.611 1 96.75 324 THR B N 1
ATOM 5548 C CA . THR B 1 324 ? 17.516 -24.984 2.389 1 96.75 324 THR B CA 1
ATOM 5549 C C . THR B 1 324 ? 18.953 -24.922 2.875 1 96.75 324 THR B C 1
ATOM 5551 O O . THR B 1 324 ? 19.578 -23.875 2.859 1 96.75 324 THR B O 1
ATOM 5554 N N . ALA B 1 325 ? 19.453 -26.016 3.271 1 96.94 325 ALA B N 1
ATOM 5555 C CA . ALA B 1 325 ? 20.828 -26.109 3.754 1 96.94 325 ALA B CA 1
ATOM 5556 C C . ALA B 1 325 ? 21.828 -25.766 2.648 1 96.94 325 ALA B C 1
ATOM 5558 O O . ALA B 1 325 ? 22.953 -25.328 2.928 1 96.94 325 ALA B O 1
ATOM 5559 N N . LEU B 1 326 ? 21.406 -25.922 1.405 1 96.94 326 LEU B N 1
ATOM 5560 C CA . LEU B 1 326 ? 22.266 -25.656 0.266 1 96.94 326 LEU B CA 1
ATOM 5561 C C . LEU B 1 326 ? 22.016 -24.25 -0.293 1 96.94 326 LEU B C 1
ATOM 5563 O O . LEU B 1 326 ? 22.516 -23.906 -1.361 1 96.94 326 LEU B O 1
ATOM 5567 N N . GLY B 1 327 ? 21.156 -23.484 0.356 1 95.94 327 GLY B N 1
ATOM 5568 C CA . GLY B 1 327 ? 20.891 -22.125 -0.066 1 95.94 327 GLY B CA 1
ATOM 5569 C C . GLY B 1 327 ? 19.734 -22.016 -1.039 1 95.94 327 GLY B C 1
ATOM 5570 O O . GLY B 1 327 ? 19.516 -20.953 -1.631 1 95.94 327 GLY B O 1
ATOM 5571 N N . LEU B 1 328 ? 19.047 -23.109 -1.345 1 98 328 LEU B N 1
ATOM 5572 C CA . LEU B 1 328 ? 17.797 -23.094 -2.09 1 98 328 LEU B CA 1
ATOM 5573 C C . LEU B 1 328 ? 16.609 -22.891 -1.151 1 98 328 LEU B C 1
ATOM 5575 O O . LEU B 1 328 ? 16.188 -23.828 -0.473 1 98 328 LEU B O 1
ATOM 5579 N N . GLN B 1 329 ? 16.031 -21.672 -1.242 1 95.75 329 GLN B N 1
ATOM 5580 C CA . GLN B 1 329 ? 15.117 -21.297 -0.168 1 95.75 329 GLN B CA 1
ATOM 5581 C C . GLN B 1 329 ? 13.695 -21.141 -0.692 1 95.75 329 GLN B C 1
ATOM 5583 O O . GLN B 1 329 ? 13.492 -20.828 -1.867 1 95.75 329 GLN B O 1
ATOM 5588 N N . ASN B 1 330 ? 12.719 -21.359 0.21 1 95.94 330 ASN B N 1
ATOM 5589 C CA . ASN B 1 330 ? 11.305 -21.109 -0.01 1 95.94 330 ASN B CA 1
ATOM 5590 C C . ASN B 1 330 ? 10.727 -22.047 -1.066 1 95.94 330 ASN B C 1
ATOM 5592 O O . ASN B 1 330 ? 10.016 -21.609 -1.971 1 95.94 330 ASN B O 1
ATOM 5596 N N . LEU B 1 331 ? 11.031 -23.344 -0.893 1 97.56 331 LEU B N 1
ATOM 5597 C CA . LEU B 1 331 ? 10.555 -24.344 -1.836 1 97.56 331 LEU B CA 1
ATOM 5598 C C . LEU B 1 331 ? 9.336 -25.078 -1.283 1 97.56 331 LEU B C 1
ATOM 5600 O O . LEU B 1 331 ? 8.688 -25.844 -2.004 1 97.56 331 LEU B O 1
ATOM 5604 N N . LYS B 1 332 ? 9.062 -24.828 0.013 1 94.75 332 LYS B N 1
ATOM 5605 C CA . LYS B 1 332 ? 7.906 -25.484 0.608 1 94.75 332 LYS B CA 1
ATOM 5606 C C . LYS B 1 332 ? 6.613 -25.031 -0.061 1 94.75 332 LYS B C 1
ATOM 5608 O O . LYS B 1 332 ? 6.391 -23.828 -0.247 1 94.75 332 LYS B O 1
ATOM 5613 N N . GLY B 1 333 ? 5.844 -26.016 -0.376 1 90.81 333 GLY B N 1
ATOM 5614 C CA . GLY B 1 333 ? 4.559 -25.719 -0.984 1 90.81 333 GLY B CA 1
ATOM 5615 C C . GLY B 1 333 ? 3.592 -25.031 -0.031 1 90.81 333 GLY B C 1
ATOM 5616 O O . GLY B 1 333 ? 3.889 -24.875 1.155 1 90.81 333 GLY B O 1
ATOM 5617 N N . TYR B 1 334 ? 2.48 -24.594 -0.581 1 82.69 334 TYR B N 1
ATOM 5618 C CA . TYR B 1 334 ? 1.447 -23.906 0.191 1 82.69 334 TYR B CA 1
ATOM 5619 C C . TYR B 1 334 ? 0.894 -24.828 1.281 1 82.69 334 TYR B C 1
ATOM 5621 O O . TYR B 1 334 ? 0.697 -26.016 1.06 1 82.69 334 TYR B O 1
ATOM 5629 N N . ARG B 1 335 ? 0.613 -24.297 2.355 1 77.56 335 ARG B N 1
ATOM 5630 C CA . ARG B 1 335 ? 0.333 -25 3.604 1 77.56 335 ARG B CA 1
ATOM 5631 C C . ARG B 1 335 ? -0.77 -26.047 3.414 1 77.56 335 ARG B C 1
ATOM 5633 O O . ARG B 1 335 ? -0.662 -27.172 3.906 1 77.56 335 ARG B O 1
ATOM 5640 N N . ASP B 1 336 ? -1.787 -25.75 2.637 1 80.19 336 ASP B N 1
ATOM 5641 C CA . ASP B 1 336 ? -2.943 -26.625 2.518 1 80.19 336 ASP B CA 1
ATOM 5642 C C . ASP B 1 336 ? -2.697 -27.719 1.474 1 80.19 336 ASP B C 1
ATOM 5644 O O . ASP B 1 336 ? -3.395 -28.734 1.453 1 80.19 336 ASP B O 1
ATOM 5648 N N . LEU B 1 337 ? -1.692 -27.531 0.628 1 87.56 337 LEU B N 1
ATOM 5649 C CA . LEU B 1 337 ? -1.468 -28.453 -0.48 1 87.56 337 LEU B CA 1
ATOM 5650 C C . LEU B 1 337 ? -0.228 -29.297 -0.234 1 87.56 337 LEU B C 1
ATOM 5652 O O . LEU B 1 337 ? -0.121 -30.422 -0.755 1 87.56 337 LEU B O 1
ATOM 5656 N N . GLY B 1 338 ? 0.7 -28.766 0.554 1 91.12 338 GLY B N 1
ATOM 5657 C CA . GLY B 1 338 ? 1.966 -29.438 0.762 1 91.12 338 GLY B CA 1
ATOM 5658 C C . GLY B 1 338 ? 2.812 -29.531 -0.494 1 91.12 338 GLY B C 1
ATOM 5659 O O . GLY B 1 338 ? 2.66 -28.719 -1.407 1 91.12 338 GLY B O 1
ATOM 5660 N N . GLY B 1 339 ? 3.822 -30.453 -0.419 1 96.38 339 GLY B N 1
ATOM 5661 C CA . GLY B 1 339 ? 4.703 -30.625 -1.561 1 96.38 339 GLY B CA 1
ATOM 5662 C C . GLY B 1 339 ? 5.719 -29.516 -1.717 1 96.38 339 GLY B C 1
ATOM 5663 O O . GLY B 1 339 ? 6.125 -28.891 -0.731 1 96.38 339 GLY B O 1
ATOM 5664 N N . ILE B 1 340 ? 6.156 -29.484 -2.979 1 98.19 340 ILE B N 1
ATOM 5665 C CA . ILE B 1 340 ? 7.191 -28.531 -3.346 1 98.19 340 ILE B CA 1
ATOM 5666 C C . ILE B 1 340 ? 6.645 -27.531 -4.367 1 98.19 340 ILE B C 1
ATOM 5668 O O . ILE B 1 340 ? 5.836 -27.906 -5.227 1 98.19 340 ILE B O 1
ATOM 5672 N N . ARG B 1 341 ? 6.973 -26.312 -4.223 1 97.94 341 ARG B N 1
ATOM 5673 C CA . ARG B 1 341 ? 6.664 -25.297 -5.227 1 97.94 341 ARG B CA 1
ATOM 5674 C C . ARG B 1 341 ? 7.914 -24.5 -5.605 1 97.94 341 ARG B C 1
ATOM 5676 O O . ARG B 1 341 ? 8.539 -23.875 -4.754 1 97.94 341 ARG B O 1
ATOM 5683 N N . VAL B 1 342 ? 8.289 -24.547 -6.832 1 98.56 342 VAL B N 1
ATOM 5684 C CA . VAL B 1 342 ? 9.398 -23.781 -7.387 1 98.56 342 VAL B CA 1
ATOM 5685 C C . VAL B 1 342 ? 8.867 -22.594 -8.188 1 98.56 342 VAL B C 1
ATOM 5687 O O . VAL B 1 342 ? 8.375 -22.766 -9.305 1 98.56 342 VAL B O 1
ATOM 5690 N N . SER B 1 343 ? 9 -21.391 -7.645 1 98.31 343 SER B N 1
ATOM 5691 C CA . SER B 1 343 ? 8.539 -20.203 -8.352 1 98.31 343 SER B CA 1
ATOM 5692 C C . SER B 1 343 ? 9.625 -19.641 -9.258 1 98.31 343 SER B C 1
ATOM 5694 O O . SER B 1 343 ? 10.695 -19.25 -8.789 1 98.31 343 SER B O 1
ATOM 5696 N N . THR B 1 344 ? 9.352 -19.609 -10.523 1 98.38 344 THR B N 1
ATOM 5697 C CA . THR B 1 344 ? 10.305 -19.172 -11.539 1 98.38 344 THR B CA 1
ATOM 5698 C C . THR B 1 344 ? 9.844 -17.875 -12.172 1 98.38 344 THR B C 1
ATOM 5700 O O . THR B 1 344 ? 9.828 -17.75 -13.398 1 98.38 344 THR B O 1
ATOM 5703 N N . TYR B 1 345 ? 9.5 -16.906 -11.359 1 98.19 345 TYR B N 1
ATOM 5704 C CA . TYR B 1 345 ? 8.984 -15.617 -11.82 1 98.19 345 TYR B CA 1
ATOM 5705 C C . TYR B 1 345 ? 10.008 -14.906 -12.695 1 98.19 345 TYR B C 1
ATOM 5707 O O . TYR B 1 345 ? 11.141 -15.375 -12.852 1 98.19 345 TYR B O 1
ATOM 5715 N N . ASN B 1 346 ? 9.641 -13.766 -13.305 1 98.25 346 ASN B N 1
ATOM 5716 C CA . ASN B 1 346 ? 10.438 -13.055 -14.305 1 98.25 346 ASN B CA 1
ATOM 5717 C C . ASN B 1 346 ? 11.859 -12.805 -13.805 1 98.25 346 ASN B C 1
ATOM 5719 O O . ASN B 1 346 ? 12.828 -13.086 -14.523 1 98.25 346 ASN B O 1
ATOM 5723 N N . ALA B 1 347 ? 12.016 -12.438 -12.617 1 98.12 347 ALA B N 1
ATOM 5724 C CA . ALA B 1 347 ? 13.312 -11.969 -12.125 1 98.12 347 ALA B CA 1
ATOM 5725 C C . ALA B 1 347 ? 14.164 -13.133 -11.625 1 98.12 347 ALA B C 1
ATOM 5727 O O . ALA B 1 347 ? 15.328 -12.945 -11.273 1 98.12 347 ALA B O 1
ATOM 5728 N N . GLN B 1 348 ? 13.617 -14.352 -11.516 1 98.25 348 GLN B N 1
ATOM 5729 C CA . GLN B 1 348 ? 14.383 -15.516 -11.078 1 98.25 348 GLN B CA 1
ATOM 5730 C C . GLN B 1 348 ? 15.523 -15.812 -12.047 1 98.25 348 GLN B C 1
ATOM 5732 O O . GLN B 1 348 ? 15.297 -16.047 -13.234 1 98.25 348 GLN B O 1
ATOM 5737 N N . PRO B 1 349 ? 16.734 -15.773 -11.547 1 97.75 349 PRO B N 1
ATOM 5738 C CA . PRO B 1 349 ? 17.844 -16.094 -12.453 1 97.75 349 PRO B CA 1
ATOM 5739 C C . PRO B 1 349 ? 17.766 -17.531 -12.984 1 97.75 349 PRO B C 1
ATOM 5741 O O . PRO B 1 349 ? 17.422 -18.453 -12.242 1 97.75 349 PRO B O 1
ATOM 5744 N N . TYR B 1 350 ? 18.031 -17.656 -14.258 1 98.38 350 TYR B N 1
ATOM 5745 C CA . TYR B 1 350 ? 18.062 -18.969 -14.891 1 98.38 350 TYR B CA 1
ATOM 5746 C C . TYR B 1 350 ? 19 -19.906 -14.148 1 98.38 350 TYR B C 1
ATOM 5748 O O . TYR B 1 350 ? 18.703 -21.094 -13.977 1 98.38 350 TYR B O 1
ATOM 5756 N N . GLU B 1 351 ? 20.109 -19.406 -13.672 1 98.19 351 GLU B N 1
ATOM 5757 C CA . GLU B 1 351 ? 21.125 -20.188 -12.977 1 98.19 351 GLU B CA 1
ATOM 5758 C C . GLU B 1 351 ? 20.531 -20.844 -11.719 1 98.19 351 GLU B C 1
ATOM 5760 O O . GLU B 1 351 ? 20.922 -21.953 -11.352 1 98.19 351 GLU B O 1
ATOM 5765 N N . ASN B 1 352 ? 19.656 -20.156 -11.039 1 98.38 352 ASN B N 1
ATOM 5766 C CA . ASN B 1 352 ? 19.016 -20.719 -9.852 1 98.38 352 ASN B CA 1
ATOM 5767 C C . ASN B 1 352 ? 18.125 -21.906 -10.219 1 98.38 352 ASN B C 1
ATOM 5769 O O . ASN B 1 352 ? 18.016 -22.875 -9.461 1 98.38 352 ASN B O 1
ATOM 5773 N N . CYS B 1 353 ? 17.422 -21.828 -11.336 1 98.69 353 CYS B N 1
ATOM 5774 C CA . CYS B 1 353 ? 16.594 -22.938 -11.805 1 98.69 353 CYS B CA 1
ATOM 5775 C C . CYS B 1 353 ? 17.438 -24.156 -12.133 1 98.69 353 CYS B C 1
ATOM 5777 O O . CYS B 1 353 ? 17.062 -25.281 -11.828 1 98.69 353 CYS B O 1
ATOM 5779 N N . VAL B 1 354 ? 18.594 -23.891 -12.695 1 98.75 354 VAL B N 1
ATOM 5780 C CA . VAL B 1 354 ? 19.516 -24.969 -12.992 1 98.75 354 VAL B CA 1
ATOM 5781 C C . VAL B 1 354 ? 20 -25.609 -11.695 1 98.75 354 VAL B C 1
ATOM 5783 O O . VAL B 1 354 ? 20.094 -26.828 -11.594 1 98.75 354 VAL B O 1
ATOM 5786 N N . LYS B 1 355 ? 20.297 -24.781 -10.719 1 98.56 355 LYS B N 1
ATOM 5787 C CA . LYS B 1 355 ? 20.734 -25.281 -9.422 1 98.56 355 LYS B CA 1
ATOM 5788 C C . LYS B 1 355 ? 19.688 -26.172 -8.773 1 98.56 355 LYS B C 1
ATOM 5790 O O . LYS B 1 355 ? 20 -27.234 -8.234 1 98.56 355 LYS B O 1
ATOM 5795 N N . VAL B 1 356 ? 18.453 -25.781 -8.82 1 98.56 356 VAL B N 1
ATOM 5796 C CA . VAL B 1 356 ? 17.406 -26.578 -8.211 1 98.56 356 VAL B CA 1
ATOM 5797 C C . VAL B 1 356 ? 17.234 -27.891 -8.969 1 98.56 356 VAL B C 1
ATOM 5799 O O . VAL B 1 356 ? 17.062 -28.953 -8.367 1 98.56 356 VAL B O 1
ATOM 5802 N N . ALA B 1 357 ? 17.312 -27.828 -10.273 1 98.69 357 ALA B N 1
ATOM 5803 C CA . ALA B 1 357 ? 17.219 -29.047 -11.086 1 98.69 357 ALA B CA 1
ATOM 5804 C C . ALA B 1 357 ? 18.328 -30.031 -10.75 1 98.69 357 ALA B C 1
ATOM 5806 O O . ALA B 1 357 ? 18.078 -31.234 -10.625 1 98.69 357 ALA B O 1
ATOM 5807 N N . LYS B 1 358 ? 19.5 -29.484 -10.609 1 98.69 358 LYS B N 1
ATOM 5808 C CA . LYS B 1 358 ? 20.641 -30.312 -10.234 1 98.69 358 LYS B CA 1
ATOM 5809 C C . LYS B 1 358 ? 20.422 -30.953 -8.867 1 98.69 358 LYS B C 1
ATOM 5811 O O . LYS B 1 358 ? 20.672 -32.156 -8.68 1 98.69 358 LYS B O 1
ATOM 5816 N N . PHE B 1 359 ? 20.047 -30.188 -7.891 1 98.69 359 PHE B N 1
ATOM 5817 C CA . PHE B 1 359 ? 19.75 -30.703 -6.555 1 98.69 359 PHE B CA 1
ATOM 5818 C C . PHE B 1 359 ? 18.703 -31.797 -6.621 1 98.69 359 PHE B C 1
ATOM 5820 O O . PHE B 1 359 ? 18.828 -32.812 -5.945 1 98.69 359 PHE B O 1
ATOM 5827 N N . MET B 1 360 ? 17.594 -31.578 -7.453 1 98.75 360 MET B N 1
ATOM 5828 C CA . MET B 1 360 ? 16.531 -32.562 -7.621 1 98.75 360 MET B CA 1
ATOM 5829 C C . MET B 1 360 ? 17.094 -33.906 -8.102 1 98.75 360 MET B C 1
ATOM 5831 O O . MET B 1 360 ? 16.75 -34.938 -7.57 1 98.75 360 MET B O 1
ATOM 5835 N N . ARG B 1 361 ? 17.984 -33.844 -9.023 1 98.25 361 ARG B N 1
ATOM 5836 C CA . ARG B 1 361 ? 18.594 -35.062 -9.539 1 98.25 361 ARG B CA 1
ATOM 5837 C C . ARG B 1 361 ? 19.453 -35.75 -8.484 1 98.25 361 ARG B C 1
ATOM 5839 O O . ARG B 1 361 ? 19.406 -36.969 -8.312 1 98.25 361 ARG B O 1
ATOM 5846 N N . ASP B 1 362 ? 20.219 -34.906 -7.805 1 98.31 362 ASP B N 1
ATOM 5847 C CA . ASP B 1 362 ? 21.078 -35.438 -6.758 1 98.31 362 ASP B CA 1
ATOM 5848 C C . ASP B 1 362 ? 20.25 -36.062 -5.629 1 98.31 362 ASP B C 1
ATOM 5850 O O . ASP B 1 362 ? 20.594 -37.125 -5.117 1 98.31 362 ASP B O 1
ATOM 5854 N N . PHE B 1 363 ? 19.25 -35.344 -5.227 1 98.44 363 PHE B N 1
ATOM 5855 C CA . PHE B 1 363 ? 18.391 -35.812 -4.156 1 98.44 363 PHE B CA 1
ATOM 5856 C C . PHE B 1 363 ? 17.75 -37.156 -4.523 1 98.44 363 PHE B C 1
ATOM 5858 O O . PHE B 1 363 ? 17.703 -38.094 -3.709 1 98.44 363 PHE B O 1
ATOM 5865 N N . ARG B 1 364 ? 17.266 -37.219 -5.715 1 97.38 364 ARG B N 1
ATOM 5866 C CA . ARG B 1 364 ? 16.688 -38.469 -6.203 1 97.38 364 ARG B CA 1
ATOM 5867 C C . ARG B 1 364 ? 17.703 -39.594 -6.152 1 97.38 364 ARG B C 1
ATOM 5869 O O . ARG B 1 364 ? 17.391 -40.719 -5.703 1 97.38 364 ARG B O 1
ATOM 5876 N N . LYS B 1 365 ? 18.859 -39.375 -6.617 1 96.94 365 LYS B N 1
ATOM 5877 C CA . LYS B 1 365 ? 19.906 -40.375 -6.613 1 96.94 365 LYS B CA 1
ATOM 5878 C C . LYS B 1 365 ? 20.188 -40.875 -5.199 1 96.94 365 LYS B C 1
ATOM 5880 O O . LYS B 1 365 ? 20.406 -42.094 -4.992 1 96.94 365 LYS B O 1
ATOM 5885 N N . GLN B 1 366 ? 20.094 -40 -4.312 1 96.88 366 GLN B N 1
ATOM 5886 C CA . GLN B 1 366 ? 20.422 -40.312 -2.926 1 96.88 366 GLN B CA 1
ATOM 5887 C C . GLN B 1 366 ? 19.266 -41.062 -2.238 1 96.88 366 GLN B C 1
ATOM 5889 O O . GLN B 1 366 ? 19.5 -41.906 -1.365 1 96.88 366 GLN B O 1
ATOM 5894 N N . HIS B 1 367 ? 18.125 -40.781 -2.602 1 94.88 367 HIS B N 1
ATOM 5895 C CA . HIS B 1 367 ? 17.016 -41.219 -1.779 1 94.88 367 HIS B CA 1
ATOM 5896 C C . HIS B 1 367 ? 16.125 -42.219 -2.533 1 94.88 367 HIS B C 1
ATOM 5898 O O . HIS B 1 367 ? 15.133 -42.688 -1.998 1 94.88 367 HIS B O 1
ATOM 5904 N N . SER B 1 368 ? 16.344 -42.5 -3.789 1 87.44 368 SER B N 1
ATOM 5905 C CA . SER B 1 368 ? 15.57 -43.438 -4.57 1 87.44 368 SER B CA 1
ATOM 5906 C C . SER B 1 368 ? 15.984 -44.875 -4.273 1 87.44 368 SER B C 1
ATOM 5908 O O . SER B 1 368 ? 15.406 -45.844 -4.809 1 87.44 368 SER B O 1
ATOM 5910 N N . LYS B 1 369 ? 16.859 -45.25 -3.279 1 65.31 369 LYS B N 1
ATOM 5911 C CA . LYS B 1 369 ? 17.156 -46.656 -3.027 1 65.31 369 LYS B CA 1
ATOM 5912 C C . LYS B 1 369 ? 15.938 -47.375 -2.463 1 65.31 369 LYS B C 1
ATOM 5914 O O . LYS B 1 369 ? 15.133 -46.781 -1.747 1 65.31 369 LYS B O 1
#